Protein AF-A0A4Q0A3C2-F1 (afdb_monomer_lite)

Sequence (412 aa):
MATIQISRLFLYPIKSCAGLPVSQATLIETGFQYDRLWMVTDEKYKFVTQIKEGRLALVTPKIIGIPALQCGLHLEGTVGMEELESGDTTTPQLILTIPATPTTDEAPEATSLTTPATTTTTTTSSMILPLHPTEVELAGLKKVQVHVWGDDTPAYDEGDEVADWLSTFLGRRVRLVRYILDQGKRATKTCPPTAEQVQQALASPEDDNDSGSSNRDPAATTLPPRPVGGWRSIFSYFAPSSASHSTTTPPPPQWPGRVMFSNDSPILLASEASLVDVNQHLPTPIDIRRFRPNIMVDGIAPFEEDTWHRISIKAGALARKITPPISSSEEKITVDADTNASTSAPSAVTLMVTSRCTRCPMTNNNPDTGIASLEHQPLKTLVNYRRVDPGDKYRGCFGMNCVPVRTGKYCS

Organism: NCBI:txid215637

Radius of gyration: 23.68 Å; chains: 1; bounding box: 86×56×54 Å

Foldseek 3Di:
DFFKFFPWFWADLEAQEAIATEQWFAQDLAATPSHNQKFKFAPQQEGDHLVNFLQSLQWDKAKAQDPDDPDTRGHPDDDPHDYRDNPPDNFIKIKIKGWDDPPPPDDDDDDDDDDDPDPPPTDIDMDMDGPDDDPVLQVVWDWDWHAALNDTFIWTFRDDVVQVVVCVRRVHRITMIGGDPVGGFAFAQFADDDLVLLVVLQDDPPPPPDDDDDDDDDPDPPDADAHPDDPPPPDDDDDDDDDDDDDPDPPRPDDTRHHTNDDHFNFWEAEPQQLVVLQVLDPHRADCSLVPGRTYMYRDHHPPVQPDFKEKAFIDADRPGWDADPDDDDGDTDRDHDPDDPDPGGDIWMKGFGFFDFDDLSSQRHSVPSDGDPVSPPFVVQQVPQCPGPNRNRTGTGTTGIGTRDDDDDPD

Structure (mmCIF, N/CA/C/O backbone):
data_AF-A0A4Q0A3C2-F1
#
_entry.id   AF-A0A4Q0A3C2-F1
#
loop_
_atom_site.group_PDB
_atom_site.id
_atom_site.type_symbol
_atom_site.label_atom_id
_atom_site.label_alt_id
_atom_site.label_comp_id
_atom_site.label_asym_id
_atom_site.label_entity_id
_atom_site.label_seq_id
_atom_site.pdbx_PDB_ins_code
_atom_site.Cartn_x
_atom_site.Cartn_y
_atom_site.Cartn_z
_atom_site.occupancy
_atom_site.B_iso_or_equiv
_atom_site.auth_seq_id
_atom_site.auth_comp_id
_atom_site.auth_asym_id
_atom_site.auth_atom_id
_atom_site.pdbx_PDB_model_num
ATOM 1 N N . MET A 1 1 ? 10.079 9.319 -30.450 1.00 44.06 1 MET A N 1
ATOM 2 C CA . MET A 1 1 ? 10.100 8.328 -29.354 1.00 44.06 1 MET A CA 1
ATOM 3 C C . MET A 1 1 ? 8.961 8.647 -28.404 1.00 44.06 1 MET A C 1
ATOM 5 O O . MET A 1 1 ? 8.571 9.809 -28.354 1.00 44.06 1 MET A O 1
ATOM 9 N N . ALA A 1 2 ? 8.395 7.637 -27.742 1.00 51.47 2 ALA A N 1
ATOM 10 C CA . ALA A 1 2 ? 7.309 7.842 -26.791 1.00 51.47 2 ALA A CA 1
ATOM 11 C C . ALA A 1 2 ? 7.813 8.626 -25.574 1.00 51.47 2 ALA A C 1
ATOM 13 O O . ALA A 1 2 ? 8.958 8.482 -25.153 1.00 51.47 2 ALA A O 1
ATOM 14 N N . THR A 1 3 ? 6.960 9.503 -25.069 1.00 69.56 3 THR A N 1
ATOM 15 C CA . THR A 1 3 ? 7.218 10.294 -23.877 1.00 69.56 3 THR A CA 1
ATOM 16 C C . THR A 1 3 ? 6.862 9.461 -22.654 1.00 69.56 3 THR A C 1
ATOM 18 O O . THR A 1 3 ? 5.745 8.954 -22.582 1.00 69.56 3 THR A O 1
ATOM 21 N N . ILE A 1 4 ? 7.787 9.339 -21.698 1.00 82.88 4 ILE A N 1
ATOM 22 C CA . ILE A 1 4 ? 7.477 8.769 -20.382 1.00 82.88 4 ILE A CA 1
ATOM 23 C C . ILE A 1 4 ? 6.486 9.713 -19.679 1.00 82.88 4 ILE A C 1
ATOM 25 O O . ILE A 1 4 ? 6.578 10.926 -19.829 1.00 82.88 4 ILE A O 1
ATOM 29 N N . GLN A 1 5 ? 5.524 9.215 -18.917 1.00 81.12 5 GLN A N 1
ATOM 30 C CA . GLN A 1 5 ? 4.605 10.072 -18.154 1.00 81.12 5 GLN A CA 1
ATOM 31 C C . GLN A 1 5 ? 4.078 9.337 -16.931 1.00 81.12 5 GLN A C 1
ATOM 33 O O . GLN A 1 5 ? 4.016 8.112 -16.934 1.00 81.12 5 GLN A O 1
ATOM 38 N N . ILE A 1 6 ? 3.675 10.066 -15.891 1.00 85.75 6 ILE A N 1
ATOM 39 C CA . ILE A 1 6 ? 2.922 9.455 -14.791 1.00 85.75 6 ILE A CA 1
ATOM 40 C C . ILE A 1 6 ? 1.491 9.256 -15.282 1.00 85.75 6 ILE A C 1
ATOM 42 O O . ILE A 1 6 ? 0.823 10.222 -15.637 1.00 85.75 6 ILE A O 1
ATOM 46 N N . SER A 1 7 ? 1.024 8.012 -15.304 1.00 85.56 7 SER A N 1
ATOM 47 C CA . SER A 1 7 ? -0.327 7.680 -15.755 1.00 85.56 7 SER A CA 1
ATOM 48 C C . SER A 1 7 ? -1.337 7.688 -14.610 1.00 85.56 7 SER A C 1
ATOM 50 O O . SER A 1 7 ? -2.488 8.075 -14.805 1.00 85.56 7 SER A O 1
ATOM 52 N N . ARG A 1 8 ? -0.938 7.235 -13.411 1.00 87.50 8 ARG A N 1
ATOM 53 C CA . ARG A 1 8 ? -1.823 7.110 -12.240 1.00 87.50 8 ARG A CA 1
ATOM 54 C C . ARG A 1 8 ? -1.049 7.283 -10.939 1.00 87.50 8 ARG A C 1
ATOM 56 O O . ARG A 1 8 ? 0.098 6.848 -10.827 1.00 87.50 8 ARG A O 1
ATOM 63 N N . LEU A 1 9 ? -1.721 7.832 -9.932 1.00 86.94 9 LEU A N 1
ATOM 64 C CA . LEU A 1 9 ? -1.245 7.868 -8.553 1.00 86.94 9 LEU A CA 1
ATOM 65 C C . LEU A 1 9 ? -2.232 7.139 -7.642 1.00 86.94 9 LEU A C 1
ATOM 67 O O . LEU A 1 9 ? -3.447 7.232 -7.819 1.00 86.94 9 LEU A O 1
ATOM 71 N N . PHE A 1 10 ? -1.702 6.439 -6.643 1.00 92.25 10 PHE A N 1
ATOM 72 C CA . PHE A 1 10 ? -2.498 5.749 -5.635 1.00 92.25 10 PHE A CA 1
ATOM 73 C C . PHE A 1 10 ? -1.980 6.032 -4.224 1.00 92.25 10 PHE A C 1
ATOM 75 O O . PHE A 1 10 ? -0.784 5.904 -3.931 1.00 92.25 10 PHE A O 1
ATOM 82 N N . LEU A 1 11 ? -2.915 6.317 -3.324 1.00 92.25 11 LEU A N 1
ATOM 83 C CA . LEU A 1 11 ? -2.714 6.304 -1.880 1.00 92.25 11 LEU A CA 1
ATOM 84 C C . LEU A 1 11 ? -3.327 5.043 -1.286 1.00 92.25 11 LEU A C 1
ATOM 86 O O . LEU A 1 11 ? -4.355 4.555 -1.741 1.00 92.25 11 LEU A O 1
ATOM 90 N N . TYR A 1 12 ? -2.736 4.525 -0.218 1.00 97.44 12 TYR A N 1
ATOM 91 C CA . TYR A 1 12 ? -3.317 3.423 0.541 1.00 97.44 12 TYR A CA 1
ATOM 92 C C . TYR A 1 12 ? -3.306 3.790 2.020 1.00 97.44 12 TYR A C 1
ATOM 94 O O . TYR A 1 12 ? -2.430 3.317 2.750 1.00 97.44 12 TYR A O 1
ATOM 102 N N . PRO A 1 13 ? -4.254 4.634 2.471 1.00 96.75 13 PRO A N 1
ATOM 103 C CA . PRO A 1 13 ? -4.250 5.183 3.823 1.00 96.75 13 PRO A CA 1
ATOM 104 C C . PRO A 1 13 ? -4.115 4.121 4.913 1.00 96.75 13 PRO A C 1
ATOM 106 O O . PRO A 1 13 ? -3.301 4.250 5.827 1.00 96.75 13 PRO A O 1
ATOM 109 N N . ILE A 1 14 ? -4.844 3.015 4.758 1.00 98.31 14 ILE A N 1
ATOM 110 C CA . ILE A 1 14 ? -4.767 1.873 5.663 1.00 98.31 14 ILE A CA 1
ATOM 111 C C . ILE A 1 14 ? -3.984 0.745 4.994 1.00 98.31 14 ILE A C 1
ATOM 113 O O . ILE A 1 14 ? -4.283 0.305 3.875 1.00 98.31 14 ILE A O 1
ATOM 117 N N . LYS A 1 15 ? -2.981 0.225 5.706 1.00 97.62 15 LYS A N 1
ATOM 118 C CA . LYS A 1 15 ? -2.237 -0.963 5.294 1.00 97.62 15 LYS A CA 1
ATOM 119 C C . LYS A 1 15 ? -3.210 -2.092 4.967 1.00 97.62 15 LYS A C 1
ATOM 121 O O . LYS A 1 15 ? -4.043 -2.457 5.785 1.00 97.62 15 LYS A O 1
ATOM 126 N N . SER A 1 16 ? -3.031 -2.689 3.789 1.00 97.44 16 SER A N 1
ATOM 127 C CA . SER A 1 16 ? -3.840 -3.815 3.315 1.00 97.44 16 SER A CA 1
ATOM 128 C C . SER A 1 16 ? -5.307 -3.496 2.984 1.00 97.44 16 SER A C 1
ATOM 130 O O . SER A 1 16 ? -5.995 -4.406 2.543 1.00 97.44 16 SER A O 1
ATOM 132 N N . CYS A 1 17 ? -5.776 -2.250 3.061 1.00 98.31 17 CYS A N 1
ATOM 133 C CA . CYS A 1 17 ? -7.107 -1.879 2.553 1.00 98.31 17 CYS A CA 1
ATOM 134 C C . CYS A 1 17 ? -7.074 -1.443 1.082 1.00 98.31 17 CYS A C 1
ATOM 136 O O . CYS A 1 17 ? -5.991 -1.430 0.481 1.00 98.31 17 CYS A O 1
ATOM 138 N N . ALA A 1 18 ? -8.225 -1.127 0.481 1.00 97.44 18 ALA A N 1
ATOM 139 C CA . ALA A 1 18 ? -8.298 -0.660 -0.904 1.00 97.44 18 ALA A CA 1
ATOM 140 C C . ALA A 1 18 ? -7.410 0.578 -1.141 1.00 97.44 18 ALA A C 1
ATOM 142 O O . ALA A 1 18 ? -7.090 1.330 -0.217 1.00 97.44 18 ALA A O 1
ATOM 143 N N . GLY A 1 19 ? -6.962 0.744 -2.385 1.00 93.50 19 GLY A N 1
ATOM 144 C CA . GLY A 1 19 ? -6.245 1.945 -2.807 1.00 93.50 19 GLY A CA 1
ATOM 145 C C . GLY A 1 19 ? -7.215 3.046 -3.209 1.00 93.50 19 GLY A C 1
ATOM 146 O O . GLY A 1 19 ? -8.236 2.764 -3.829 1.00 93.50 19 GLY A O 1
ATOM 147 N N . LEU A 1 20 ? -6.857 4.279 -2.884 1.00 88.88 20 LEU A N 1
ATOM 148 C CA . LEU A 1 20 ? -7.512 5.498 -3.326 1.00 88.88 20 LEU A CA 1
ATOM 149 C C . LEU A 1 20 ? -6.735 6.041 -4.537 1.00 88.88 20 LEU A C 1
ATOM 151 O O . LEU A 1 20 ? -5.588 6.470 -4.358 1.00 88.88 20 LEU A O 1
ATOM 155 N N . PRO A 1 21 ? -7.283 5.985 -5.764 1.00 87.12 21 PRO A N 1
ATOM 156 C CA . PRO A 1 21 ? -6.698 6.706 -6.887 1.00 87.12 21 PRO A CA 1
ATOM 157 C C . PRO A 1 21 ? -6.786 8.209 -6.611 1.00 87.12 21 PRO A C 1
ATOM 159 O O . PRO A 1 21 ? -7.821 8.693 -6.163 1.00 87.12 21 PRO A O 1
ATOM 162 N N . VAL A 1 22 ? -5.705 8.940 -6.866 1.00 78.75 22 VAL A N 1
ATOM 163 C CA . VAL A 1 22 ? -5.655 10.390 -6.645 1.00 78.75 22 VAL A CA 1
ATOM 164 C C . VAL A 1 22 ? -5.111 11.099 -7.874 1.00 78.75 22 VAL A C 1
ATOM 166 O O . VAL A 1 22 ? -4.238 10.580 -8.568 1.00 78.75 22 VAL A O 1
ATOM 169 N N . SER A 1 23 ? -5.598 12.310 -8.125 1.00 72.12 23 SER A N 1
ATOM 170 C CA . SER A 1 23 ? -4.993 13.210 -9.107 1.00 72.12 23 SER A CA 1
ATOM 171 C C . SER A 1 23 ? -3.716 13.848 -8.569 1.00 72.12 23 SER A C 1
ATOM 173 O O . SER A 1 23 ? -2.863 14.254 -9.347 1.00 72.12 23 SER A O 1
ATOM 175 N N . GLN A 1 24 ? -3.551 13.922 -7.247 1.00 71.88 24 GLN A N 1
ATOM 176 C CA . GLN A 1 24 ? -2.412 14.597 -6.644 1.00 71.88 24 GLN A CA 1
ATOM 177 C C . GLN A 1 24 ? -1.940 13.961 -5.338 1.00 71.88 24 GLN A C 1
ATOM 179 O O . GLN A 1 24 ? -2.738 13.419 -4.573 1.00 71.88 24 GLN A O 1
ATOM 184 N N . ALA A 1 25 ? -0.636 14.041 -5.071 1.00 78.31 25 ALA A N 1
ATOM 185 C CA . ALA A 1 25 ? -0.041 13.537 -3.837 1.00 78.31 25 ALA A CA 1
ATOM 186 C C . ALA A 1 25 ? 1.181 14.356 -3.403 1.00 78.31 25 ALA A C 1
ATOM 188 O O . ALA A 1 25 ? 2.063 14.672 -4.204 1.00 78.31 25 ALA A O 1
ATOM 189 N N . THR A 1 26 ? 1.270 14.637 -2.103 1.00 79.31 26 THR A N 1
ATOM 190 C CA . THR A 1 26 ? 2.448 15.261 -1.487 1.00 79.31 26 THR A CA 1
ATOM 191 C C . THR A 1 26 ? 3.450 14.192 -1.091 1.00 79.31 26 THR A C 1
ATOM 193 O O . THR A 1 26 ? 3.111 13.269 -0.349 1.00 79.31 26 THR A O 1
ATOM 196 N N . LEU A 1 27 ? 4.696 14.321 -1.547 1.00 79.06 27 LEU A N 1
ATOM 197 C CA . LEU A 1 27 ? 5.781 13.435 -1.138 1.00 79.06 27 LEU A CA 1
ATOM 198 C C . LEU A 1 27 ? 6.451 13.955 0.145 1.00 79.06 27 LEU A C 1
ATOM 200 O O . LEU A 1 27 ? 6.926 15.086 0.193 1.00 79.06 27 LEU A O 1
ATOM 204 N N . ILE A 1 28 ? 6.514 13.107 1.168 1.00 79.50 28 ILE A N 1
ATOM 205 C CA . ILE A 1 28 ? 7.187 13.332 2.453 1.00 79.50 28 ILE A CA 1
ATOM 206 C C . ILE A 1 28 ? 8.251 12.250 2.689 1.00 79.50 28 ILE A C 1
ATOM 208 O O . ILE A 1 28 ? 8.400 11.325 1.896 1.00 79.50 28 ILE A O 1
ATOM 212 N N . GLU A 1 29 ? 8.993 12.324 3.796 1.00 76.56 29 GLU A N 1
ATOM 213 C CA . GLU A 1 29 ? 10.089 11.381 4.090 1.00 76.56 29 GLU A CA 1
ATOM 214 C C . GLU A 1 29 ? 9.660 9.905 4.199 1.00 76.56 29 GLU A C 1
ATOM 216 O O . GLU A 1 29 ? 10.495 9.013 4.042 1.00 76.56 29 GLU A O 1
ATOM 221 N N . THR A 1 30 ? 8.371 9.654 4.455 1.00 83.25 30 THR A N 1
ATOM 222 C CA . THR A 1 30 ? 7.772 8.319 4.583 1.00 83.25 30 THR A CA 1
ATOM 223 C C . THR A 1 30 ? 7.022 7.830 3.344 1.00 83.25 30 THR A C 1
ATOM 225 O O . THR A 1 30 ? 6.456 6.737 3.382 1.00 83.25 30 THR A O 1
ATOM 228 N N . GLY A 1 31 ? 7.048 8.587 2.241 1.00 87.00 31 GLY A N 1
ATOM 229 C CA . GLY A 1 31 ? 6.339 8.266 0.999 1.00 87.00 31 GLY A CA 1
ATOM 230 C C . GLY A 1 31 ? 5.301 9.331 0.685 1.00 87.00 31 GLY A C 1
ATOM 231 O O . GLY A 1 31 ? 5.530 10.507 0.958 1.00 87.00 31 GLY A O 1
ATOM 232 N N . PHE A 1 32 ? 4.160 8.955 0.111 1.00 88.56 32 PHE A N 1
ATOM 233 C CA . PHE A 1 32 ? 3.064 9.913 -0.015 1.00 88.56 32 PHE A CA 1
ATOM 234 C C . PHE A 1 32 ? 2.432 10.214 1.342 1.00 88.56 32 PHE A C 1
ATOM 236 O O . PHE A 1 32 ? 2.302 9.338 2.199 1.00 88.56 32 PHE A O 1
ATOM 243 N N . GLN A 1 33 ? 2.025 11.467 1.537 1.00 84.00 33 GLN A N 1
ATOM 244 C CA . GLN A 1 33 ? 1.294 11.877 2.725 1.00 84.00 33 GLN A CA 1
ATOM 245 C C . GLN A 1 33 ? 0.060 10.978 2.906 1.00 84.00 33 GLN A C 1
ATOM 247 O O . GLN A 1 33 ? -0.644 10.669 1.947 1.00 84.00 33 GLN A O 1
ATOM 252 N N . TYR A 1 34 ? -0.166 10.538 4.146 1.00 89.94 34 TYR A N 1
ATOM 253 C CA . TYR A 1 34 ? -1.210 9.585 4.556 1.00 89.94 34 TYR A CA 1
ATOM 254 C C . TYR A 1 34 ? -1.028 8.135 4.098 1.00 89.94 34 TYR A C 1
ATOM 256 O O . TYR A 1 34 ? -1.773 7.273 4.557 1.00 89.94 34 TYR A O 1
ATOM 264 N N . ASP A 1 35 ? -0.049 7.812 3.257 1.00 93.75 35 ASP A N 1
ATOM 265 C CA . ASP A 1 35 ? 0.117 6.455 2.744 1.00 93.75 35 ASP A CA 1
ATOM 266 C C . ASP A 1 35 ? 0.551 5.472 3.845 1.00 93.75 35 ASP A C 1
ATOM 268 O O . ASP A 1 35 ? 1.624 5.590 4.429 1.00 93.75 35 ASP A O 1
ATOM 272 N N . ARG A 1 36 ? -0.288 4.472 4.138 1.00 96.50 36 ARG A N 1
ATOM 273 C CA . ARG A 1 36 ? -0.109 3.502 5.233 1.00 96.50 36 ARG A CA 1
ATOM 274 C C . ARG A 1 36 ? 0.101 4.175 6.599 1.00 96.50 36 ARG A C 1
ATOM 276 O O . ARG A 1 36 ? 0.863 3.668 7.427 1.00 96.50 36 ARG A O 1
ATOM 283 N N . LEU A 1 37 ? -0.592 5.289 6.842 1.00 95.69 37 LEU A N 1
ATOM 284 C CA . LEU A 1 37 ? -0.660 5.943 8.152 1.00 95.69 37 LEU A CA 1
ATOM 285 C C . LEU A 1 37 ? -1.472 5.115 9.165 1.00 95.69 37 LEU A C 1
ATOM 287 O O . LEU A 1 37 ? -1.193 5.160 10.362 1.00 95.69 37 LEU A O 1
ATOM 291 N N . TRP A 1 38 ? -2.412 4.296 8.687 1.00 98.50 38 TRP A N 1
ATOM 292 C CA . TRP A 1 38 ? -3.198 3.380 9.511 1.00 98.50 38 TRP A CA 1
ATOM 293 C C . TRP A 1 38 ? -2.900 1.915 9.216 1.00 98.50 38 TRP A C 1
ATOM 295 O O . TRP A 1 38 ? -2.411 1.547 8.142 1.00 98.50 38 TRP A O 1
ATOM 305 N N . MET A 1 39 ? -3.253 1.047 10.158 1.00 98.19 39 MET A N 1
ATOM 306 C CA . MET A 1 39 ? -3.187 -0.400 9.992 1.00 98.19 39 MET A CA 1
ATOM 307 C C . MET A 1 39 ? -4.270 -1.096 10.812 1.00 98.19 39 MET A C 1
ATOM 309 O O . MET A 1 39 ? -4.585 -0.681 11.921 1.00 98.19 39 MET A O 1
ATOM 313 N N . VAL A 1 40 ? -4.801 -2.195 10.277 1.00 98.56 40 VAL A N 1
ATOM 314 C CA . VAL A 1 40 ? -5.644 -3.114 11.046 1.00 98.56 40 VAL A CA 1
ATOM 315 C C . VAL A 1 40 ? -4.758 -4.099 11.808 1.00 98.56 40 VAL A C 1
ATOM 317 O O . VAL A 1 40 ? -3.829 -4.689 11.245 1.00 98.56 40 VAL A O 1
ATOM 320 N N . THR A 1 41 ? -5.039 -4.288 13.090 1.00 98.62 41 THR A N 1
ATOM 321 C CA . THR A 1 41 ? -4.342 -5.222 13.978 1.00 98.62 41 THR A CA 1
ATOM 322 C C . THR A 1 41 ? -5.321 -6.189 14.635 1.00 98.62 41 THR A C 1
ATOM 324 O O . THR A 1 41 ? -6.535 -6.022 14.549 1.00 98.62 41 THR A O 1
ATOM 327 N N . ASP A 1 42 ? -4.808 -7.249 15.256 1.00 97.94 42 ASP A N 1
ATOM 328 C CA . ASP A 1 42 ? -5.590 -8.027 16.216 1.00 97.94 42 ASP A CA 1
ATOM 329 C C . ASP A 1 42 ? -5.641 -7.329 17.588 1.00 97.94 42 ASP A C 1
ATOM 331 O O . ASP A 1 42 ? -5.009 -6.297 17.811 1.00 97.94 42 ASP A O 1
ATOM 335 N N . GLU A 1 43 ? -6.368 -7.910 18.543 1.00 96.75 43 GLU A N 1
ATOM 336 C CA . GLU A 1 43 ? -6.504 -7.372 19.909 1.00 96.75 43 GLU A CA 1
ATOM 337 C C . GLU A 1 43 ? -5.175 -7.287 20.684 1.00 96.75 43 GLU A C 1
ATOM 339 O O . GLU A 1 43 ? -5.100 -6.636 21.725 1.00 96.75 43 GLU A O 1
ATOM 344 N N . LYS A 1 44 ? -4.115 -7.940 20.191 1.00 97.31 44 LYS A N 1
ATOM 345 C CA . LYS A 1 44 ? -2.758 -7.889 20.755 1.00 97.31 44 LYS A CA 1
ATOM 346 C C . LYS A 1 44 ? -1.851 -6.939 19.971 1.00 97.31 44 LYS A C 1
ATOM 348 O O . LYS A 1 44 ? -0.632 -7.019 20.109 1.00 97.31 44 LYS A O 1
ATOM 353 N N . TYR A 1 45 ? -2.432 -6.081 19.133 1.00 98.06 45 TYR A N 1
ATOM 354 C CA . TYR A 1 45 ? -1.734 -5.106 18.301 1.00 98.06 45 TYR A CA 1
ATOM 355 C C . TYR A 1 45 ? -0.700 -5.725 17.349 1.00 98.06 45 TYR A C 1
ATOM 357 O O . TYR A 1 45 ? 0.275 -5.080 16.959 1.00 98.06 45 TYR A O 1
ATOM 365 N N . LYS A 1 46 ? -0.921 -6.976 16.923 1.00 97.19 46 LYS A N 1
ATOM 366 C CA . LYS A 1 46 ? -0.161 -7.586 15.827 1.00 97.19 46 LYS A CA 1
ATOM 367 C C . LYS A 1 46 ? -0.845 -7.293 14.504 1.00 97.19 46 LYS A C 1
ATOM 369 O O . LYS A 1 46 ? -2.063 -7.398 14.382 1.00 97.19 46 LYS A O 1
ATOM 374 N N . PHE A 1 47 ? -0.047 -6.949 13.502 1.00 95.56 47 PHE A N 1
ATOM 375 C CA . PHE A 1 47 ? -0.529 -6.615 12.166 1.00 95.56 47 PHE A CA 1
ATOM 376 C C . PHE A 1 47 ? -1.450 -7.699 11.558 1.00 95.56 47 PHE A C 1
ATOM 378 O O . PHE A 1 47 ? -1.160 -8.898 11.598 1.00 95.56 47 PHE A O 1
ATOM 385 N N . VAL A 1 48 ? -2.548 -7.270 10.933 1.00 97.44 48 VAL A N 1
ATOM 386 C CA . VAL A 1 48 ? -3.422 -8.101 10.092 1.00 97.44 48 VAL A CA 1
ATOM 387 C C . VAL A 1 48 ? -3.301 -7.593 8.655 1.00 97.44 48 VAL A C 1
ATOM 389 O O . VAL A 1 48 ? -3.325 -6.395 8.399 1.00 97.44 48 VAL A O 1
ATOM 392 N N . THR A 1 49 ? -3.110 -8.503 7.698 1.00 96.75 49 THR A N 1
ATOM 393 C CA . THR A 1 49 ? -2.934 -8.154 6.274 1.00 96.75 49 THR A CA 1
ATOM 394 C C . THR A 1 49 ? -3.904 -8.921 5.397 1.00 96.75 49 THR A C 1
ATOM 396 O O . THR A 1 49 ? -4.450 -9.931 5.837 1.00 96.75 49 THR A O 1
ATOM 399 N N . GLN A 1 50 ? -4.000 -8.532 4.123 1.00 96.25 50 GLN A N 1
ATOM 400 C CA . GLN A 1 50 ? -4.757 -9.269 3.100 1.00 96.25 50 GLN A CA 1
ATOM 401 C C . GLN A 1 50 ? -4.349 -10.740 2.942 1.00 96.25 50 GLN A C 1
ATOM 403 O O . GLN A 1 50 ? -5.136 -11.529 2.440 1.00 96.25 50 GLN A O 1
ATOM 408 N N . ILE A 1 51 ? -3.143 -11.138 3.371 1.00 95.19 51 ILE A N 1
ATOM 409 C CA . ILE A 1 51 ? -2.749 -12.558 3.359 1.00 95.19 51 ILE A CA 1
ATOM 410 C C . ILE A 1 51 ? -3.573 -13.348 4.381 1.00 95.19 51 ILE A C 1
ATOM 412 O O . ILE A 1 51 ? -3.955 -14.484 4.126 1.00 95.19 51 ILE A O 1
ATOM 416 N N . LYS A 1 52 ? -3.816 -12.752 5.554 1.00 95.19 52 LYS A N 1
ATOM 417 C CA . LYS A 1 52 ? -4.560 -13.372 6.658 1.00 95.19 52 LYS A CA 1
ATOM 418 C C . LYS A 1 52 ? -6.062 -13.101 6.559 1.00 95.19 52 LYS A C 1
ATOM 420 O O . LYS A 1 52 ? -6.841 -13.894 7.072 1.00 95.19 52 LYS A O 1
ATOM 425 N N . GLU A 1 53 ? -6.435 -11.964 5.976 1.00 97.31 53 GLU A N 1
ATOM 426 C CA . GLU A 1 53 ? -7.808 -11.480 5.868 1.00 97.31 53 GLU A CA 1
ATOM 427 C C . GLU A 1 53 ? -8.003 -10.722 4.547 1.00 97.31 53 GLU A C 1
ATOM 429 O O . GLU A 1 53 ? -7.797 -9.508 4.469 1.00 97.31 53 GLU A O 1
ATOM 434 N N . GLY A 1 54 ? -8.353 -11.445 3.482 1.00 97.38 54 GLY A N 1
ATOM 435 C CA . GLY A 1 54 ? -8.452 -10.888 2.130 1.00 97.38 54 GLY A CA 1
ATOM 436 C C . GLY A 1 54 ? -9.548 -9.829 1.977 1.00 97.38 54 GLY A C 1
ATOM 437 O O . GLY A 1 54 ? -9.388 -8.908 1.169 1.00 97.38 54 GLY A O 1
ATOM 438 N N . ARG A 1 55 ? -10.593 -9.871 2.821 1.00 97.50 55 ARG A N 1
ATOM 439 C CA . ARG A 1 55 ? -11.702 -8.899 2.824 1.00 97.50 55 ARG A CA 1
ATOM 440 C C . ARG A 1 55 ? -11.279 -7.489 3.217 1.00 97.50 55 ARG A C 1
ATOM 442 O O . ARG A 1 55 ? -12.012 -6.551 2.927 1.00 97.50 55 ARG A O 1
ATOM 449 N N . LEU A 1 56 ? -10.077 -7.301 3.771 1.00 98.31 56 LEU A N 1
ATOM 450 C CA . LEU A 1 56 ? -9.496 -5.964 3.927 1.00 98.31 56 LEU A CA 1
ATOM 451 C C . LEU A 1 56 ? -9.439 -5.205 2.592 1.00 98.31 56 LEU A C 1
ATOM 453 O O . LEU A 1 56 ? -9.608 -3.993 2.587 1.00 98.31 56 LEU A O 1
ATOM 457 N N . ALA A 1 57 ? -9.279 -5.894 1.455 1.00 97.38 57 ALA A N 1
ATOM 458 C CA . ALA A 1 57 ? -9.317 -5.260 0.135 1.00 97.38 57 ALA A CA 1
ATOM 459 C C . ALA A 1 57 ? -10.637 -4.539 -0.182 1.00 97.38 57 ALA A C 1
ATOM 461 O O . ALA A 1 57 ? -10.633 -3.653 -1.028 1.00 97.38 57 ALA A O 1
ATOM 462 N N . LEU A 1 58 ? -11.720 -4.900 0.508 1.00 97.75 58 LEU A N 1
ATOM 463 C CA . LEU A 1 58 ? -13.059 -4.340 0.335 1.00 97.75 58 LEU A CA 1
ATOM 464 C C . LEU A 1 58 ? -13.335 -3.148 1.259 1.00 97.75 58 LEU A C 1
ATOM 466 O O . LEU A 1 58 ? -14.386 -2.526 1.155 1.00 97.75 58 LEU A O 1
ATOM 470 N N . VAL A 1 59 ? -12.422 -2.849 2.187 1.00 97.81 59 VAL A N 1
ATOM 471 C CA . VAL A 1 59 ? -12.498 -1.645 3.016 1.00 97.81 59 VAL A CA 1
ATOM 472 C C . VAL A 1 59 ? -11.947 -0.493 2.186 1.00 97.81 59 VAL A C 1
ATOM 474 O O . VAL A 1 59 ? -10.742 -0.436 1.919 1.00 97.81 59 VAL A O 1
ATOM 477 N N . THR A 1 60 ? -12.824 0.413 1.769 1.00 96.94 60 THR A N 1
ATOM 478 C CA . THR A 1 60 ? -12.501 1.512 0.858 1.00 96.94 60 THR A CA 1
ATOM 479 C C . THR A 1 60 ? -12.310 2.811 1.633 1.00 96.94 60 THR A C 1
ATOM 481 O O . THR A 1 60 ? -13.277 3.307 2.212 1.00 96.94 60 THR A O 1
ATOM 484 N N . PRO A 1 61 ? -11.088 3.371 1.672 1.00 95.69 61 PRO A N 1
ATOM 485 C CA . PRO A 1 61 ? -10.850 4.681 2.255 1.00 95.69 61 PRO A CA 1
ATOM 486 C C . PRO A 1 61 ? -11.149 5.795 1.243 1.00 95.69 61 PRO A C 1
ATOM 488 O O . PRO A 1 61 ? -10.743 5.712 0.086 1.00 95.69 61 PRO A O 1
ATOM 491 N N . LYS A 1 62 ? -11.772 6.872 1.714 1.00 92.06 62 LYS A N 1
ATOM 492 C CA . LYS A 1 62 ? -11.894 8.169 1.045 1.00 92.06 62 LYS A CA 1
ATOM 493 C C . LYS A 1 62 ? -11.380 9.240 1.998 1.00 92.06 62 LYS A C 1
ATOM 495 O O . LYS A 1 62 ? -11.574 9.145 3.207 1.00 92.06 62 LYS A O 1
ATOM 500 N N . ILE A 1 63 ? -10.691 10.237 1.470 1.00 87.44 63 ILE A N 1
ATOM 501 C CA . ILE A 1 63 ? -10.233 11.387 2.247 1.00 87.44 63 ILE A CA 1
ATOM 502 C C . ILE A 1 63 ? -10.964 12.611 1.704 1.00 87.44 63 ILE A C 1
ATOM 504 O O . ILE A 1 63 ? -11.125 12.724 0.494 1.00 87.44 63 ILE A O 1
ATOM 508 N N . ILE A 1 64 ? -11.435 13.495 2.579 1.00 84.38 64 ILE A N 1
ATOM 509 C CA . ILE A 1 64 ? -12.125 14.737 2.197 1.00 84.38 64 ILE A CA 1
ATOM 510 C C . ILE A 1 64 ? -11.649 15.906 3.058 1.00 84.38 64 ILE A C 1
ATOM 512 O O . ILE A 1 64 ? -11.013 15.706 4.097 1.00 84.38 64 ILE A O 1
ATOM 516 N N . GLY A 1 65 ? -11.971 17.131 2.635 1.00 74.44 65 GLY A N 1
ATOM 517 C CA . GLY A 1 65 ? -11.715 18.336 3.429 1.00 74.44 65 GLY A CA 1
ATOM 518 C C . GLY A 1 65 ? -10.240 18.734 3.511 1.00 74.44 65 GLY A C 1
ATOM 519 O O . GLY A 1 65 ? -9.878 19.555 4.347 1.00 74.44 65 GLY A O 1
ATOM 520 N N . ILE A 1 66 ? -9.372 18.171 2.661 1.00 72.38 66 ILE A N 1
ATOM 521 C CA . ILE A 1 66 ? -8.009 18.683 2.480 1.00 72.38 66 ILE A CA 1
ATOM 522 C C . ILE A 1 66 ? -8.072 19.819 1.451 1.00 72.38 66 ILE A C 1
ATOM 524 O O . ILE A 1 66 ? -8.594 19.598 0.358 1.00 72.38 66 ILE A O 1
ATOM 528 N N . PRO A 1 67 ? -7.521 21.009 1.748 1.00 59.50 67 PRO A N 1
ATOM 529 C CA . PRO A 1 67 ? -7.362 22.059 0.748 1.00 59.50 67 PRO A CA 1
ATOM 530 C C . PRO A 1 67 ? -6.617 21.548 -0.493 1.00 59.50 67 PRO A C 1
ATOM 532 O O . PRO A 1 67 ? -5.706 20.726 -0.378 1.00 59.50 67 PRO A O 1
ATOM 535 N N . ALA A 1 68 ? -6.964 22.061 -1.677 1.00 52.34 68 ALA A N 1
ATOM 536 C CA . ALA A 1 68 ? -6.214 21.763 -2.896 1.00 52.34 68 ALA A CA 1
ATOM 537 C C . ALA A 1 68 ? -4.715 22.047 -2.681 1.00 52.34 68 ALA A C 1
ATOM 539 O O . ALA A 1 68 ? -4.342 23.080 -2.116 1.00 52.34 68 ALA A O 1
ATOM 540 N N . LEU A 1 69 ? -3.857 21.108 -3.092 1.00 50.62 69 LEU A N 1
ATOM 541 C CA . LEU A 1 69 ? -2.417 21.227 -2.886 1.00 50.62 69 LEU A CA 1
ATOM 542 C C . LEU A 1 69 ? -1.872 22.462 -3.612 1.00 50.62 69 LEU A C 1
ATOM 544 O O . LEU A 1 69 ? -2.115 22.652 -4.800 1.00 50.62 69 LEU A O 1
ATOM 548 N N . GLN A 1 70 ? -1.085 23.273 -2.900 1.00 34.31 70 GLN A N 1
ATOM 549 C CA . GLN A 1 70 ? -0.281 24.342 -3.506 1.00 34.31 70 GLN A CA 1
ATOM 550 C C . GLN A 1 70 ? 1.023 23.799 -4.126 1.00 34.31 70 GLN A C 1
ATOM 552 O O . GLN A 1 70 ? 1.616 24.455 -4.978 1.00 34.31 70 GLN A O 1
ATOM 557 N N . CYS A 1 71 ? 1.475 22.607 -3.707 1.00 31.94 71 CYS A N 1
ATOM 558 C CA . CYS A 1 71 ? 2.649 21.906 -4.231 1.00 31.94 71 CYS A CA 1
ATOM 559 C C . CYS A 1 71 ? 2.521 20.378 -4.044 1.00 31.94 71 CYS A C 1
ATOM 561 O O . CYS A 1 71 ? 2.061 19.907 -3.003 1.00 31.94 71 CYS A O 1
ATOM 563 N N . GLY A 1 72 ? 2.934 19.594 -5.044 1.00 43.03 72 GLY A N 1
ATOM 564 C CA . GLY A 1 72 ? 2.825 18.132 -5.039 1.00 43.03 72 GLY A CA 1
ATOM 565 C C . GLY A 1 72 ? 3.063 17.519 -6.421 1.00 43.03 72 GLY A C 1
ATOM 566 O O . GLY A 1 72 ? 3.410 18.216 -7.373 1.00 43.03 72 GLY A O 1
ATOM 567 N N . LEU A 1 73 ? 2.888 16.203 -6.537 1.00 45.09 73 LEU A N 1
ATOM 568 C CA . LEU A 1 73 ? 2.705 15.542 -7.833 1.00 45.09 73 LEU A CA 1
ATOM 569 C C . LEU A 1 73 ? 1.256 15.754 -8.262 1.00 45.09 73 LEU A C 1
ATOM 571 O O . LEU A 1 73 ? 0.381 15.466 -7.456 1.00 45.09 73 LEU A O 1
ATOM 575 N N . HIS A 1 74 ? 1.008 16.233 -9.483 1.00 47.56 74 HIS A N 1
ATOM 576 C CA . HIS A 1 74 ? -0.336 16.497 -10.014 1.00 47.56 74 HIS A CA 1
ATOM 577 C C . HIS A 1 74 ? -0.529 15.822 -11.382 1.00 47.56 74 HIS A C 1
ATOM 579 O O . HIS A 1 74 ? 0.358 15.871 -12.234 1.00 47.56 74 HIS A O 1
ATOM 585 N N . LEU A 1 75 ? -1.703 15.230 -11.590 1.00 44.62 75 LEU A N 1
ATOM 586 C CA . LEU A 1 75 ? -2.216 14.672 -12.839 1.00 44.62 75 LEU A CA 1
ATOM 587 C C . LEU A 1 75 ? -3.474 15.454 -13.231 1.00 44.62 75 LEU A C 1
ATOM 589 O O . LEU A 1 75 ? -4.429 15.501 -12.458 1.00 44.62 75 LEU A O 1
ATOM 593 N N . GLU A 1 76 ? -3.504 16.046 -14.424 1.00 40.81 76 GLU A N 1
ATOM 594 C CA . GLU A 1 76 ? -4.723 16.654 -14.977 1.00 40.81 76 GLU A CA 1
ATOM 595 C C . GLU A 1 76 ? -5.393 15.718 -15.996 1.00 40.81 76 GLU A C 1
ATOM 597 O O . GLU A 1 76 ? -4.723 15.159 -16.865 1.00 40.81 76 GLU A O 1
ATOM 602 N N . GLY A 1 77 ? -6.731 15.621 -15.950 1.00 38.00 77 GLY A N 1
ATOM 603 C CA . GLY A 1 77 ? -7.538 15.177 -17.096 1.00 38.00 77 GLY A CA 1
ATOM 604 C C . GLY A 1 77 ? -8.005 13.716 -17.144 1.00 38.00 77 GLY A C 1
ATOM 605 O O . GLY A 1 77 ? -8.272 13.220 -18.238 1.00 38.00 77 GLY A O 1
ATOM 606 N N . THR A 1 78 ? -8.161 13.019 -16.017 1.00 33.84 78 THR A N 1
ATOM 607 C CA . THR A 1 78 ? -8.687 11.639 -16.000 1.00 33.84 78 THR A CA 1
ATOM 608 C C . THR A 1 78 ? -10.152 11.574 -15.572 1.00 33.84 78 THR A C 1
ATOM 610 O O . THR A 1 78 ? -10.505 11.825 -14.422 1.00 33.84 78 THR A O 1
ATOM 613 N N . VAL A 1 79 ? -11.015 11.176 -16.510 1.00 31.39 79 VAL A N 1
ATOM 614 C CA . VAL A 1 79 ? -12.419 10.821 -16.256 1.00 31.39 79 VAL A CA 1
ATOM 615 C C . VAL A 1 79 ? -12.475 9.710 -15.197 1.00 31.39 79 VAL A C 1
ATOM 617 O O . VAL A 1 79 ? -11.867 8.657 -15.380 1.00 31.39 79 VAL A O 1
ATOM 620 N N . GLY A 1 80 ? -13.207 9.938 -14.101 1.00 35.44 80 GLY A N 1
ATOM 621 C CA . GLY A 1 80 ? -13.449 8.935 -13.054 1.00 35.44 80 GLY A CA 1
ATOM 622 C C . GLY A 1 80 ? -12.478 8.943 -11.866 1.00 35.44 80 GLY A C 1
ATOM 623 O O . GLY A 1 80 ? -12.489 7.991 -11.090 1.00 35.44 80 GLY A O 1
ATOM 624 N N . MET A 1 81 ? -11.651 9.980 -11.700 1.00 39.00 81 MET A N 1
ATOM 625 C CA . MET A 1 81 ? -10.917 10.204 -10.450 1.00 39.00 81 MET A CA 1
ATOM 626 C C . MET A 1 81 ? -11.726 11.120 -9.534 1.00 39.00 81 MET A C 1
ATOM 628 O O . MET A 1 81 ? -12.151 12.192 -9.958 1.00 39.00 81 MET A O 1
ATOM 632 N N . GLU A 1 82 ? -11.942 10.699 -8.288 1.00 41.41 82 GLU A N 1
ATOM 633 C CA . GLU A 1 82 ? -12.440 11.611 -7.263 1.00 41.41 82 GLU A CA 1
ATOM 634 C C . GLU A 1 82 ? -11.357 12.673 -7.032 1.00 41.41 82 GLU A C 1
ATOM 636 O O . GLU A 1 82 ? -10.256 12.375 -6.558 1.00 41.41 82 GLU A O 1
ATOM 641 N N . GLU A 1 83 ? -11.646 13.922 -7.395 1.00 40.94 83 GLU A N 1
ATOM 642 C CA . GLU A 1 83 ? -10.985 15.048 -6.747 1.00 40.94 83 GLU A CA 1
ATOM 643 C C . GLU A 1 83 ? -11.202 14.882 -5.237 1.00 40.94 83 GLU A C 1
ATOM 645 O O . GLU A 1 83 ? -12.278 14.458 -4.810 1.00 40.94 83 GLU A O 1
ATOM 650 N N . LEU A 1 84 ? -10.180 15.166 -4.421 1.00 45.12 84 LEU A N 1
ATOM 651 C CA . LEU A 1 84 ? -10.374 15.350 -2.982 1.00 45.12 84 LEU A CA 1
ATOM 652 C C . LEU A 1 84 ? -11.461 16.420 -2.839 1.00 45.12 84 LEU A C 1
ATOM 654 O O . LEU A 1 84 ? -11.174 17.599 -3.031 1.00 45.12 84 LEU A O 1
ATOM 658 N N . GLU A 1 85 ? -12.708 15.998 -2.616 1.00 42.28 85 GLU A N 1
ATOM 659 C CA . GLU A 1 85 ? -13.856 16.894 -2.634 1.00 42.28 85 GLU A CA 1
ATOM 660 C C . GLU A 1 85 ? -13.589 18.016 -1.631 1.00 42.28 85 GLU A C 1
ATOM 662 O O . GLU A 1 85 ? -13.379 17.775 -0.433 1.00 42.28 85 GLU A O 1
ATOM 667 N N . SER A 1 86 ? -13.588 19.250 -2.137 1.00 41.94 86 SER A N 1
ATOM 668 C CA . SER A 1 86 ? -13.680 20.463 -1.336 1.00 41.94 86 SER A CA 1
ATOM 669 C C . SER A 1 86 ? -15.085 20.520 -0.734 1.00 41.94 86 SER A C 1
ATOM 671 O O . SER A 1 86 ? -15.933 21.304 -1.154 1.00 41.94 86 SER A O 1
ATOM 673 N N . GLY A 1 87 ? -15.375 19.600 0.182 1.00 40.94 87 GLY A N 1
ATOM 674 C CA . GLY A 1 87 ? -16.586 19.634 0.976 1.00 40.94 87 GLY A CA 1
ATOM 675 C C . GLY A 1 87 ? -16.569 20.872 1.865 1.00 40.94 87 GLY A C 1
ATOM 676 O O . GLY A 1 87 ? -15.516 21.285 2.348 1.00 40.94 87 GLY A O 1
ATOM 677 N N . ASP A 1 88 ? -17.754 21.415 2.124 1.00 45.12 88 ASP A N 1
ATOM 678 C CA . ASP A 1 88 ? -18.055 22.550 3.016 1.00 45.12 88 ASP A CA 1
ATOM 679 C C . ASP A 1 88 ? -17.636 22.314 4.494 1.00 45.12 88 ASP A C 1
ATOM 681 O O . ASP A 1 88 ? -17.969 23.068 5.407 1.00 45.12 88 ASP A O 1
ATOM 685 N N . THR A 1 89 ? -16.917 21.223 4.759 1.00 47.44 89 THR A N 1
ATOM 686 C CA . THR A 1 89 ? -16.371 20.828 6.051 1.00 47.44 89 THR A CA 1
ATOM 687 C C . THR A 1 89 ? -14.961 21.390 6.197 1.00 47.44 89 THR A C 1
ATOM 689 O O . THR A 1 89 ? -14.016 20.900 5.582 1.00 47.44 89 THR A O 1
ATOM 692 N N . THR A 1 90 ? -14.790 22.378 7.070 1.00 57.81 90 THR A N 1
ATOM 693 C CA . THR A 1 90 ? -13.490 22.974 7.429 1.00 57.81 90 THR A CA 1
ATOM 694 C C . THR A 1 90 ? -12.502 22.001 8.092 1.00 57.81 90 THR A C 1
ATOM 696 O O . THR A 1 90 ? -11.341 22.361 8.283 1.00 57.81 90 THR A O 1
ATOM 699 N N . THR A 1 91 ? -12.927 20.774 8.420 1.00 77.94 91 THR A N 1
ATOM 700 C CA . THR A 1 91 ? -12.105 19.761 9.096 1.00 77.94 91 THR A CA 1
ATOM 701 C C . THR A 1 91 ? -11.825 18.568 8.172 1.00 77.94 91 THR A C 1
ATOM 703 O O . THR A 1 91 ? -12.776 17.908 7.750 1.00 77.94 91 THR A O 1
ATOM 706 N N . PRO A 1 92 ? -10.551 18.233 7.900 1.00 87.06 92 PRO A N 1
ATOM 707 C CA . PRO A 1 92 ? -10.171 17.062 7.110 1.00 87.06 92 PRO A CA 1
ATOM 708 C C . PRO A 1 92 ? -10.631 15.731 7.735 1.00 87.06 92 PRO A C 1
ATOM 710 O O . PRO A 1 92 ? -10.428 15.491 8.930 1.00 87.06 92 PRO A O 1
ATOM 713 N N . GLN A 1 93 ? -11.192 14.826 6.926 1.00 90.50 93 GLN A N 1
ATOM 714 C CA . GLN A 1 93 ? -11.745 13.540 7.384 1.00 90.50 93 GLN A CA 1
ATOM 715 C C . GLN A 1 93 ? -11.241 12.348 6.563 1.00 90.50 93 GLN A C 1
ATOM 717 O O . GLN A 1 93 ? -10.961 12.462 5.370 1.00 90.50 93 GLN A O 1
ATOM 722 N N . LEU A 1 94 ? -11.160 11.189 7.221 1.00 93.69 94 LEU A N 1
ATOM 723 C CA . LEU A 1 94 ? -11.001 9.870 6.615 1.00 93.69 94 LEU A CA 1
ATOM 724 C C . LEU A 1 94 ? -12.333 9.121 6.734 1.00 93.69 94 LEU A C 1
ATOM 726 O O . LEU A 1 94 ? -12.788 8.833 7.837 1.00 93.69 94 LEU A O 1
ATOM 730 N N . ILE A 1 95 ? -12.931 8.772 5.603 1.00 95.56 95 ILE A N 1
ATOM 731 C CA . ILE A 1 95 ? -14.168 7.996 5.525 1.00 95.56 95 ILE A CA 1
ATOM 732 C C . ILE A 1 95 ? -13.813 6.583 5.080 1.00 95.56 95 ILE A C 1
ATOM 734 O O . ILE A 1 95 ? -13.178 6.387 4.047 1.00 95.56 95 ILE A O 1
ATOM 738 N N . LEU A 1 96 ? -14.224 5.583 5.847 1.00 96.81 96 LEU A N 1
ATOM 739 C CA . LEU A 1 96 ? -14.080 4.175 5.502 1.00 96.81 96 LEU A CA 1
ATOM 740 C C . LEU A 1 96 ? -15.432 3.636 5.085 1.00 96.81 96 LEU A C 1
ATOM 742 O O . LEU A 1 96 ? -16.407 3.850 5.790 1.00 96.81 96 LEU A O 1
ATOM 746 N N . THR A 1 97 ? -15.488 2.913 3.976 1.00 96.94 97 THR A N 1
ATOM 747 C CA . THR A 1 97 ? -16.716 2.276 3.498 1.00 96.94 97 THR A CA 1
ATOM 748 C C . THR A 1 97 ? -16.488 0.784 3.320 1.00 96.94 97 THR A C 1
ATOM 750 O O . THR A 1 97 ? -15.447 0.370 2.810 1.00 96.94 97 THR A O 1
ATOM 753 N N . ILE A 1 98 ? -17.458 -0.024 3.740 1.00 95.19 98 ILE A N 1
ATOM 754 C CA . ILE A 1 98 ? -17.502 -1.470 3.496 1.00 95.19 98 ILE A CA 1
ATOM 755 C C . ILE A 1 98 ? -18.724 -1.813 2.638 1.00 95.19 98 ILE A C 1
ATOM 757 O O . ILE A 1 98 ? -19.771 -1.163 2.765 1.00 95.19 98 ILE A O 1
ATOM 761 N N . PRO A 1 99 ? -18.626 -2.832 1.766 1.00 90.62 99 PRO A N 1
ATOM 762 C CA . PRO A 1 99 ? -19.785 -3.326 1.040 1.00 90.62 99 PRO A CA 1
ATOM 763 C C . PRO A 1 99 ? -20.802 -3.931 2.011 1.00 90.62 99 PRO A C 1
ATOM 765 O O . PRO A 1 99 ? -20.431 -4.482 3.051 1.00 90.62 99 PRO A O 1
ATOM 768 N N . ALA A 1 100 ? -22.082 -3.849 1.644 1.00 77.25 100 ALA A N 1
ATOM 769 C CA . ALA A 1 100 ? -23.168 -4.479 2.383 1.00 77.25 100 ALA A CA 1
ATOM 770 C C . ALA A 1 100 ? -22.871 -5.968 2.605 1.00 77.25 100 ALA A C 1
ATOM 772 O O . ALA A 1 100 ? -22.492 -6.676 1.668 1.00 77.25 100 ALA A O 1
ATOM 773 N N . THR A 1 101 ? -23.079 -6.466 3.821 1.00 60.69 101 THR A N 1
ATOM 774 C CA . THR A 1 101 ? -23.170 -7.910 4.043 1.00 60.69 101 THR A CA 1
ATOM 775 C C . THR A 1 101 ? -24.489 -8.371 3.421 1.00 60.69 101 THR A C 1
ATOM 777 O O . THR A 1 101 ? -25.529 -7.873 3.851 1.00 60.69 101 THR A O 1
ATOM 780 N N . PRO A 1 102 ? -24.506 -9.275 2.425 1.00 50.22 102 PRO A N 1
ATOM 781 C CA . PRO A 1 102 ? -25.762 -9.855 1.978 1.00 50.22 102 PRO A CA 1
ATOM 782 C C . PRO A 1 102 ? -26.333 -10.657 3.149 1.00 50.22 102 PRO A C 1
ATOM 784 O O . PRO A 1 102 ? -25.794 -11.696 3.527 1.00 50.22 102 PRO A O 1
ATOM 787 N N . THR A 1 103 ? -27.385 -10.144 3.778 1.00 43.12 103 THR A N 1
ATOM 788 C CA . THR A 1 103 ? -28.175 -10.905 4.740 1.00 43.12 103 THR A CA 1
ATOM 789 C C . THR A 1 103 ? -28.911 -11.983 3.957 1.00 43.12 103 THR A C 1
ATOM 791 O O . THR A 1 103 ? -29.900 -11.699 3.289 1.00 43.12 103 THR A O 1
ATOM 794 N N . THR A 1 104 ? -28.417 -13.222 3.997 1.00 41.28 104 THR A N 1
ATOM 795 C CA . THR A 1 104 ? -29.231 -14.399 3.671 1.00 41.28 104 THR A CA 1
ATOM 796 C C . THR A 1 104 ? -30.281 -14.563 4.762 1.00 41.28 104 THR A C 1
ATOM 798 O O . THR A 1 104 ? -30.096 -15.336 5.696 1.00 41.28 104 THR A O 1
ATOM 801 N N . ASP A 1 105 ? -31.356 -13.797 4.641 1.00 39.19 105 ASP A N 1
ATOM 802 C CA . ASP A 1 105 ? -32.647 -14.090 5.247 1.00 39.19 105 ASP A CA 1
ATOM 803 C C . ASP A 1 105 ? -33.594 -14.410 4.089 1.00 39.19 105 ASP A C 1
ATOM 805 O O . ASP A 1 105 ? -34.369 -13.573 3.654 1.00 39.19 105 ASP A O 1
ATOM 809 N N . GLU A 1 106 ? -33.441 -15.598 3.502 1.00 37.00 106 GLU A N 1
ATOM 810 C CA . GLU A 1 106 ? -34.498 -16.234 2.710 1.00 37.00 106 GLU A CA 1
ATOM 811 C C . GLU A 1 106 ? -34.186 -17.731 2.560 1.00 37.00 106 GLU A C 1
ATOM 813 O O . GLU A 1 106 ? -33.286 -18.159 1.833 1.00 37.00 106 GLU A O 1
ATOM 818 N N . ALA A 1 107 ? -34.920 -18.542 3.325 1.00 31.03 107 ALA A N 1
ATOM 819 C CA . ALA A 1 107 ? -35.101 -19.964 3.056 1.00 31.03 107 ALA A CA 1
ATOM 820 C C . ALA A 1 107 ? -35.957 -20.134 1.777 1.00 31.03 107 ALA A C 1
ATOM 822 O O . ALA A 1 107 ? -36.685 -19.215 1.406 1.00 31.03 107 ALA A O 1
ATOM 823 N N . PRO A 1 108 ? -35.882 -21.277 1.071 1.00 45.66 108 PRO A N 1
ATOM 824 C CA . PRO A 1 108 ? -36.335 -21.353 -0.308 1.00 45.66 108 PRO A CA 1
ATOM 825 C C . PRO A 1 108 ? -37.852 -21.545 -0.374 1.00 45.66 108 PRO A C 1
ATOM 827 O O . PRO A 1 108 ? -38.351 -22.608 -0.010 1.00 45.66 108 PRO A O 1
ATOM 830 N N . GLU A 1 109 ? -38.578 -20.575 -0.924 1.00 35.72 109 GLU A N 1
ATOM 831 C CA . GLU A 1 109 ? -39.889 -20.847 -1.510 1.00 35.72 109 GLU A CA 1
ATOM 832 C C . GLU A 1 109 ? -39.770 -20.905 -3.031 1.00 35.72 109 GLU A C 1
ATOM 834 O O . GLU A 1 109 ? -39.391 -19.962 -3.724 1.00 35.72 109 GLU A O 1
ATOM 839 N N . ALA A 1 110 ? -40.038 -22.102 -3.542 1.00 41.94 110 ALA A N 1
ATOM 840 C CA . ALA A 1 110 ? -40.119 -22.382 -4.954 1.00 41.94 110 ALA A CA 1
ATOM 841 C C . ALA A 1 110 ? -41.334 -21.681 -5.588 1.00 41.94 110 ALA A C 1
ATOM 843 O O . ALA A 1 110 ? -42.347 -21.432 -4.943 1.00 41.94 110 ALA A O 1
ATOM 844 N N . THR A 1 111 ? -41.247 -21.529 -6.912 1.00 39.59 111 THR A N 1
ATOM 845 C CA . THR A 1 111 ? -42.325 -21.263 -7.883 1.00 39.59 111 THR A CA 1
ATOM 846 C C . THR A 1 111 ? -42.860 -19.831 -8.009 1.00 39.59 111 THR A C 1
ATOM 848 O O . THR A 1 111 ? -43.868 -19.465 -7.425 1.00 39.59 111 THR A O 1
ATOM 851 N N . SER A 1 112 ? -42.297 -19.067 -8.952 1.00 34.28 112 SER A N 1
ATOM 852 C CA . SER A 1 112 ? -43.064 -18.526 -10.093 1.00 34.28 112 SER A CA 1
ATOM 853 C C . SER A 1 112 ? -42.147 -17.843 -11.121 1.00 34.28 112 SER A C 1
ATOM 855 O O . SER A 1 112 ? -41.242 -17.083 -10.790 1.00 34.28 112 SER A O 1
ATOM 857 N N . LEU A 1 113 ? -42.370 -18.163 -12.399 1.00 44.19 113 LEU A N 1
ATOM 858 C CA . LEU A 1 113 ? -41.708 -17.564 -13.557 1.00 44.19 113 LEU A CA 1
ATOM 859 C C . LEU A 1 113 ? -42.316 -16.186 -13.837 1.00 44.19 113 LEU A C 1
ATOM 861 O O . LEU A 1 113 ? -43.266 -16.068 -14.605 1.00 44.19 113 LEU A O 1
ATOM 865 N N . THR A 1 114 ? -41.741 -15.147 -13.245 1.00 37.59 114 THR A N 1
ATOM 866 C CA . THR A 1 114 ? -41.927 -13.770 -13.712 1.00 37.59 114 THR A CA 1
ATOM 867 C C . THR A 1 114 ? -40.674 -12.990 -13.366 1.00 37.59 114 THR A C 1
ATOM 869 O O . THR A 1 114 ? -40.286 -12.947 -12.208 1.00 37.59 114 THR A O 1
ATOM 872 N N . THR A 1 115 ? -40.007 -12.424 -14.367 1.00 40.25 115 THR A N 1
ATOM 873 C CA . THR A 1 115 ? -38.794 -11.617 -14.207 1.00 40.25 115 THR A CA 1
ATOM 874 C C . THR A 1 115 ? -39.174 -10.217 -13.715 1.00 40.25 115 THR A C 1
ATOM 876 O O . THR A 1 115 ? -39.806 -9.490 -14.484 1.00 40.25 115 THR A O 1
ATOM 879 N N . PRO A 1 116 ? -38.789 -9.768 -12.505 1.00 40.06 116 PRO A N 1
ATOM 880 C CA . PRO A 1 116 ? -38.688 -8.349 -12.234 1.00 40.06 116 PRO A CA 1
ATOM 881 C C . PRO A 1 116 ? -37.266 -7.889 -12.572 1.00 40.06 116 PRO A C 1
ATOM 883 O O . PRO A 1 116 ? -36.283 -8.594 -12.346 1.00 40.06 116 PRO A O 1
ATOM 886 N N . ALA A 1 117 ? -37.142 -6.686 -13.123 1.00 39.56 117 ALA A N 1
ATOM 887 C CA . ALA A 1 117 ? -35.868 -5.988 -13.137 1.00 39.56 117 ALA A CA 1
ATOM 888 C C . ALA A 1 117 ? -35.495 -5.669 -11.680 1.00 39.56 117 ALA A C 1
ATOM 890 O O . ALA A 1 117 ? -36.020 -4.727 -11.090 1.00 39.56 117 ALA A O 1
ATOM 891 N N . THR A 1 118 ? -34.642 -6.495 -11.077 1.00 29.44 118 THR A N 1
ATOM 892 C CA . THR A 1 118 ? -34.158 -6.286 -9.713 1.00 29.44 118 THR A CA 1
ATOM 893 C C . THR A 1 118 ? -33.193 -5.105 -9.707 1.00 29.44 118 THR A C 1
ATOM 895 O O . THR A 1 118 ? -32.020 -5.233 -10.052 1.00 29.44 118 THR A O 1
ATOM 898 N N . THR A 1 119 ? -33.685 -3.929 -9.324 1.00 33.16 119 THR A N 1
ATOM 899 C CA . THR A 1 119 ? -32.832 -2.826 -8.877 1.00 33.16 119 THR A CA 1
ATOM 900 C C . THR A 1 119 ? -32.291 -3.202 -7.500 1.00 33.16 119 THR A C 1
ATOM 902 O O . THR A 1 119 ? -32.946 -2.994 -6.483 1.00 33.16 119 THR A O 1
ATOM 905 N N . THR A 1 120 ? -31.117 -3.831 -7.464 1.00 31.45 120 THR A N 1
ATOM 906 C CA . THR A 1 120 ? -30.435 -4.172 -6.212 1.00 31.45 120 THR A CA 1
ATOM 907 C C . THR A 1 120 ? -29.899 -2.889 -5.576 1.00 31.45 120 THR A C 1
ATOM 909 O O . THR A 1 120 ? -28.850 -2.380 -5.967 1.00 31.45 120 THR A O 1
ATOM 912 N N . THR A 1 121 ? -30.627 -2.333 -4.609 1.00 39.38 121 THR A N 1
ATOM 913 C CA . THR A 1 121 ? -30.139 -1.228 -3.777 1.00 39.38 121 THR A CA 1
ATOM 914 C C . THR A 1 121 ? -29.122 -1.785 -2.782 1.00 39.38 121 THR A C 1
ATOM 916 O O . THR A 1 121 ? -29.484 -2.325 -1.742 1.00 39.38 121 THR A O 1
ATOM 919 N N . THR A 1 122 ? -27.834 -1.707 -3.114 1.00 49.66 122 THR A N 1
ATOM 920 C CA . THR A 1 122 ? -26.747 -2.130 -2.220 1.00 49.66 122 THR A CA 1
ATOM 921 C C . THR A 1 122 ? -26.524 -1.067 -1.140 1.00 49.66 122 THR A C 1
ATOM 923 O O . THR A 1 122 ? -25.977 -0.004 -1.421 1.00 49.66 122 THR A O 1
ATOM 926 N N . THR A 1 123 ? -26.934 -1.331 0.102 1.00 61.88 123 THR A N 1
ATOM 927 C CA . THR A 1 123 ? -26.721 -0.416 1.239 1.00 61.88 123 THR A CA 1
ATOM 928 C C . THR A 1 123 ? -25.283 -0.515 1.764 1.00 61.88 123 THR A C 1
ATOM 930 O O . THR A 1 123 ? -24.941 -1.439 2.494 1.00 61.88 123 THR A O 1
ATOM 933 N N . THR A 1 124 ? -24.413 0.425 1.400 1.00 82.19 124 THR A N 1
ATOM 934 C CA . THR A 1 124 ? -23.046 0.537 1.943 1.00 82.19 124 THR A CA 1
ATOM 935 C C . THR A 1 124 ? -23.048 1.077 3.377 1.00 82.19 124 THR A C 1
ATOM 937 O O . THR A 1 124 ? -23.858 1.942 3.703 1.00 82.19 124 THR A O 1
ATOM 940 N N . SER A 1 125 ? -22.126 0.610 4.226 1.00 92.69 125 SER A N 1
ATOM 941 C CA . SER A 1 125 ? -21.913 1.156 5.579 1.00 92.69 125 SER A CA 1
ATOM 942 C C . SER A 1 125 ? -20.614 1.956 5.620 1.00 92.69 125 SER A C 1
ATOM 944 O O . SER A 1 125 ? -19.621 1.527 5.026 1.00 92.69 125 SER A O 1
ATOM 946 N N . SER A 1 126 ? -20.616 3.090 6.326 1.00 94.88 126 SER A N 1
ATOM 947 C CA . SER A 1 126 ? -19.464 3.990 6.415 1.00 94.88 126 SER A CA 1
ATOM 948 C C . SER A 1 126 ? -19.112 4.354 7.858 1.00 94.88 126 SER A C 1
ATOM 950 O O . SER A 1 126 ? -19.986 4.435 8.716 1.00 94.88 126 SER A O 1
ATOM 952 N N . MET A 1 127 ? -17.826 4.600 8.098 1.00 95.88 127 MET A N 1
ATOM 953 C CA . MET A 1 127 ? -17.237 5.044 9.362 1.00 95.88 127 MET A CA 1
ATOM 954 C C . MET A 1 127 ? -16.390 6.292 9.105 1.00 95.88 127 MET A C 1
ATOM 956 O O . MET A 1 127 ? -15.608 6.306 8.155 1.00 95.88 127 MET A O 1
ATOM 960 N N . ILE A 1 128 ? -16.526 7.328 9.932 1.00 95.62 128 ILE A N 1
ATOM 961 C CA . ILE A 1 128 ? -15.830 8.611 9.752 1.00 95.62 128 ILE A CA 1
ATOM 962 C C . ILE A 1 128 ? -14.825 8.796 10.885 1.00 95.62 128 ILE A C 1
ATOM 964 O O . ILE A 1 128 ? -15.166 8.661 12.055 1.00 95.62 128 ILE A O 1
ATOM 968 N N . LEU A 1 129 ? -13.587 9.124 10.530 1.00 94.44 129 LEU A N 1
ATOM 969 C CA . LEU A 1 129 ? -12.493 9.386 11.458 1.00 94.44 129 LEU A CA 1
ATOM 970 C C . LEU A 1 129 ? -11.902 10.775 11.177 1.00 94.44 129 LEU A C 1
ATOM 972 O O . LEU A 1 129 ? -11.754 11.152 10.008 1.00 94.44 129 LEU A O 1
ATOM 976 N N . PRO A 1 130 ? -11.491 11.533 12.207 1.00 92.31 130 PRO A N 1
ATOM 977 C CA . PRO A 1 130 ? -10.760 12.777 11.999 1.00 92.31 130 PRO A CA 1
ATOM 978 C C . PRO A 1 130 ? -9.419 12.484 11.315 1.00 92.31 130 PRO A C 1
ATOM 980 O O . PRO A 1 130 ? -8.602 11.701 11.813 1.00 92.31 130 PRO A O 1
ATOM 983 N N . LEU A 1 131 ? -9.155 13.110 10.164 1.00 89.12 131 LEU A N 1
ATOM 984 C CA . LEU A 1 131 ? -7.879 12.925 9.470 1.00 89.12 131 LEU A CA 1
ATOM 985 C C . LEU A 1 131 ? -6.746 13.590 10.259 1.00 89.12 131 LEU A C 1
ATOM 987 O O . LEU A 1 131 ? -5.679 12.994 10.409 1.00 89.12 131 LEU A O 1
ATOM 991 N N . HIS A 1 132 ? -7.005 14.776 10.817 1.00 87.69 132 HIS A N 1
ATOM 992 C CA . HIS A 1 132 ? -6.104 15.527 11.699 1.00 87.69 132 HIS A CA 1
ATOM 993 C C . HIS A 1 132 ? -6.780 15.758 13.058 1.00 87.69 132 HIS A C 1
ATOM 995 O O . HIS A 1 132 ? -7.338 16.831 13.280 1.00 87.69 132 HIS A O 1
ATOM 1001 N N . PRO A 1 133 ? -6.780 14.757 13.955 1.00 87.25 133 PRO A N 1
ATOM 1002 C CA . PRO A 1 133 ? -7.342 14.926 15.281 1.00 87.25 133 PRO A CA 1
ATOM 1003 C C . PRO A 1 133 ? -6.549 15.992 16.039 1.00 87.25 133 PRO A C 1
ATOM 1005 O O . PRO A 1 133 ? -5.320 16.065 15.947 1.00 87.25 133 PRO A O 1
ATOM 1008 N N . THR A 1 134 ? -7.265 16.813 16.790 1.00 87.62 134 THR A N 1
ATOM 1009 C CA . THR A 1 134 ? -6.712 17.801 17.715 1.00 87.62 134 THR A CA 1
ATOM 1010 C C . THR A 1 134 ? -5.891 17.124 18.814 1.00 87.62 134 THR A C 1
ATOM 1012 O O . THR A 1 134 ? -6.045 15.935 19.098 1.00 87.62 134 THR A O 1
ATOM 1015 N N . GLU A 1 135 ? -5.036 17.886 19.500 1.00 86.62 135 GLU A N 1
ATOM 1016 C CA . GLU A 1 135 ? -4.261 17.361 20.635 1.00 86.62 135 GLU A CA 1
ATOM 1017 C C . GLU A 1 135 ? -5.154 16.774 21.739 1.00 86.62 135 GLU A C 1
ATOM 1019 O O . GLU A 1 135 ? -4.787 15.780 22.363 1.00 86.62 135 GLU A O 1
ATOM 1024 N N . VAL A 1 136 ? -6.343 17.351 21.946 1.00 89.44 136 VAL A N 1
ATOM 1025 C CA . VAL A 1 136 ? -7.328 16.875 22.928 1.00 89.44 136 VAL A CA 1
ATOM 1026 C C . VAL A 1 136 ? -7.899 15.519 22.514 1.00 89.44 136 VAL A C 1
ATOM 1028 O O . VAL A 1 136 ? -7.956 14.607 23.337 1.00 89.44 136 VAL A O 1
ATOM 1031 N N . GLU A 1 137 ? -8.267 15.356 21.242 1.00 89.38 137 GLU A N 1
ATOM 1032 C CA . GLU A 1 137 ? -8.737 14.071 20.710 1.00 89.38 137 GLU A CA 1
ATOM 1033 C C . GLU A 1 137 ? -7.632 13.010 20.798 1.00 89.38 137 GLU A C 1
ATOM 1035 O O . GLU A 1 137 ? -7.868 11.922 21.320 1.00 89.38 137 GLU A O 1
ATOM 1040 N N . LEU A 1 138 ? -6.399 13.342 20.392 1.00 88.69 138 LEU A N 1
ATOM 1041 C CA . LEU A 1 138 ? -5.246 12.440 20.502 1.00 88.69 138 LEU A CA 1
ATOM 1042 C C . LEU A 1 138 ? -4.924 12.055 21.952 1.00 88.69 138 LEU A C 1
ATOM 1044 O O . LEU A 1 138 ? -4.479 10.933 22.195 1.00 88.69 138 LEU A O 1
ATOM 1048 N N . ALA A 1 139 ? -5.121 12.959 22.915 1.00 88.81 139 ALA A N 1
ATOM 1049 C CA . ALA A 1 139 ? -4.924 12.673 24.336 1.00 88.81 139 ALA A CA 1
ATOM 1050 C C . ALA A 1 139 ? -5.972 11.695 24.893 1.00 88.81 139 ALA A C 1
ATOM 1052 O O . ALA A 1 139 ? -5.677 10.968 25.842 1.00 88.81 139 ALA A O 1
ATOM 1053 N N . GLY A 1 140 ? -7.167 11.657 24.296 1.00 91.94 140 GLY A N 1
ATOM 1054 C CA . GLY A 1 140 ? -8.211 10.682 24.614 1.00 91.94 140 GLY A CA 1
ATOM 1055 C C . GLY A 1 140 ? -7.958 9.289 24.029 1.00 91.94 140 GLY A C 1
ATOM 1056 O O . GLY A 1 140 ? -8.508 8.308 24.530 1.00 91.94 140 GLY A O 1
ATOM 1057 N N . LEU A 1 141 ? -7.111 9.174 23.001 1.00 94.31 141 LEU A N 1
ATOM 1058 C CA . LEU A 1 141 ? -6.793 7.892 22.376 1.00 94.31 141 LEU A CA 1
ATOM 1059 C C . LEU A 1 141 ? -5.742 7.109 23.167 1.00 94.31 141 LEU A C 1
ATOM 1061 O O . LEU A 1 141 ? -4.740 7.631 23.666 1.00 94.31 141 LEU A O 1
ATOM 1065 N N . LYS A 1 142 ? -5.926 5.791 23.211 1.00 97.06 142 LYS A N 1
ATOM 1066 C CA . LYS A 1 142 ? -4.982 4.883 23.860 1.00 97.06 142 LYS A CA 1
ATOM 1067 C C . LYS A 1 142 ? -3.717 4.746 23.010 1.00 97.06 142 LYS A C 1
ATOM 1069 O O . LYS A 1 142 ? -3.762 4.229 21.896 1.00 97.06 142 LYS A O 1
ATOM 1074 N N . LYS A 1 143 ? -2.565 5.134 23.564 1.00 97.06 143 LYS A N 1
ATOM 1075 C CA . LYS A 1 143 ? -1.248 4.833 22.979 1.00 97.06 143 LYS A CA 1
ATOM 1076 C C . LYS A 1 143 ? -0.895 3.361 23.186 1.00 97.06 143 LYS A C 1
ATOM 1078 O O . LYS A 1 143 ? -0.992 2.841 24.297 1.00 97.06 143 LYS A O 1
ATOM 1083 N N . VAL A 1 144 ? -0.465 2.697 22.122 1.00 97.50 144 VAL A N 1
ATOM 1084 C CA . VAL A 1 144 ? -0.180 1.258 22.084 1.00 97.50 144 VAL A CA 1
ATOM 1085 C C . VAL A 1 144 ? 1.136 0.990 21.358 1.00 97.50 144 VAL A C 1
ATOM 1087 O O . VAL A 1 144 ? 1.600 1.816 20.573 1.00 97.50 144 VAL A O 1
ATOM 1090 N N . GLN A 1 145 ? 1.742 -0.169 21.620 1.00 97.44 145 GLN A N 1
ATOM 1091 C CA . GLN A 1 145 ? 2.876 -0.666 20.842 1.00 97.44 145 GLN A CA 1
ATOM 1092 C C . GLN A 1 145 ? 2.379 -1.690 19.834 1.00 97.44 145 GLN A C 1
ATOM 1094 O O . GLN A 1 145 ? 1.732 -2.670 20.197 1.00 97.44 145 GLN A O 1
ATOM 1099 N N . VAL A 1 146 ? 2.667 -1.433 18.564 1.00 97.06 146 VAL A N 1
ATOM 1100 C CA . VAL A 1 146 ? 2.218 -2.249 17.444 1.00 97.06 146 VAL A CA 1
ATOM 1101 C C . VAL A 1 146 ? 3.388 -3.048 16.906 1.00 97.06 146 VAL A C 1
ATOM 1103 O O . VAL A 1 146 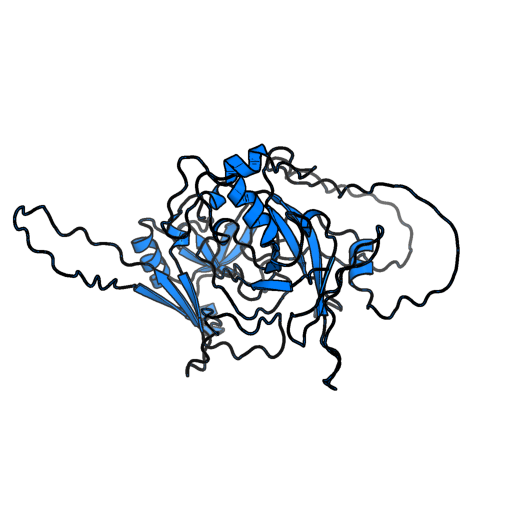? 4.428 -2.490 16.559 1.00 97.06 146 VAL A O 1
ATOM 1106 N N . HIS A 1 147 ? 3.179 -4.354 16.784 1.00 93.75 147 HIS A N 1
ATOM 1107 C CA . HIS A 1 147 ? 4.166 -5.290 16.266 1.00 93.75 147 HIS A CA 1
ATOM 1108 C C . HIS A 1 147 ? 3.952 -5.474 14.760 1.00 93.75 147 HIS A C 1
ATOM 1110 O O . HIS A 1 147 ? 2.912 -5.995 14.341 1.00 93.75 147 HIS A O 1
ATOM 1116 N N . VAL A 1 148 ? 4.928 -5.089 13.933 1.00 91.56 148 VAL A N 1
ATOM 1117 C CA . VAL A 1 148 ? 4.865 -5.190 12.466 1.00 91.56 148 VAL A CA 1
ATOM 1118 C C . VAL A 1 148 ? 6.199 -5.648 11.882 1.00 91.56 148 VAL A C 1
ATOM 1120 O O . VAL A 1 148 ? 7.212 -4.968 11.971 1.00 91.56 148 VAL A O 1
ATOM 1123 N N . TRP A 1 149 ? 6.210 -6.824 11.248 1.00 85.88 149 TRP A N 1
ATOM 1124 C CA . TRP A 1 149 ? 7.404 -7.385 10.591 1.00 85.88 149 TRP A CA 1
ATOM 1125 C C . TRP A 1 149 ? 8.677 -7.408 11.461 1.00 85.88 149 TRP A C 1
ATOM 1127 O O . TRP A 1 149 ? 9.767 -7.142 10.956 1.00 85.88 149 TRP A O 1
ATOM 1137 N N . GLY A 1 150 ? 8.531 -7.716 12.753 1.00 84.56 150 GLY A N 1
ATOM 1138 C CA . GLY A 1 150 ? 9.637 -7.744 13.719 1.00 84.56 150 GLY A CA 1
ATOM 1139 C C . GLY A 1 150 ? 10.014 -6.379 14.303 1.00 84.56 150 GLY A C 1
ATOM 1140 O O . GLY A 1 150 ? 10.855 -6.341 15.193 1.00 84.56 150 GLY A O 1
ATOM 1141 N N . ASP A 1 151 ? 9.386 -5.296 13.839 1.00 88.06 151 ASP A N 1
ATOM 1142 C CA . ASP A 1 151 ? 9.537 -3.960 14.409 1.00 88.06 151 ASP A CA 1
ATOM 1143 C C . ASP A 1 151 ? 8.423 -3.694 15.428 1.00 88.06 151 ASP A C 1
ATOM 1145 O O . ASP A 1 151 ? 7.274 -4.098 15.214 1.00 88.06 151 ASP A O 1
ATOM 1149 N N . ASP A 1 152 ? 8.755 -2.926 16.463 1.00 92.75 152 ASP A N 1
ATOM 1150 C CA . ASP A 1 152 ? 7.801 -2.367 17.419 1.00 92.75 152 ASP A CA 1
ATOM 1151 C C . ASP A 1 152 ? 7.687 -0.864 17.182 1.00 92.75 152 ASP A C 1
ATOM 1153 O O . ASP A 1 152 ? 8.696 -0.161 17.062 1.00 92.75 152 ASP A O 1
ATOM 1157 N N . THR A 1 153 ? 6.462 -0.358 17.060 1.00 94.38 153 THR A N 1
ATOM 1158 C CA . THR A 1 153 ? 6.236 1.059 16.775 1.00 94.38 153 THR A CA 1
ATOM 1159 C C . THR A 1 153 ? 5.035 1.616 17.538 1.00 94.38 153 THR A C 1
ATOM 1161 O O . THR A 1 153 ? 4.014 0.928 17.650 1.00 94.38 153 THR A O 1
ATOM 1164 N N . PRO A 1 154 ? 5.127 2.849 18.069 1.00 96.44 154 PRO A N 1
ATOM 1165 C CA . PRO A 1 154 ? 4.018 3.466 18.776 1.00 96.44 154 PRO A CA 1
ATOM 1166 C C . PRO A 1 154 ? 2.888 3.851 17.812 1.00 96.44 154 PRO A C 1
ATOM 1168 O O . PRO A 1 154 ? 3.119 4.383 16.723 1.00 96.44 154 PRO A O 1
ATOM 1171 N N . ALA A 1 155 ? 1.655 3.606 18.244 1.00 97.75 155 ALA A N 1
ATOM 1172 C CA . ALA A 1 155 ? 0.437 3.947 17.520 1.00 97.75 155 ALA A CA 1
ATOM 1173 C C . ALA A 1 155 ? -0.660 4.417 18.490 1.00 97.75 155 ALA A C 1
ATOM 1175 O O . ALA A 1 155 ? -0.617 4.096 19.678 1.00 97.75 155 ALA A O 1
ATOM 1176 N N . TYR A 1 156 ? -1.655 5.137 17.984 1.00 98.06 156 TYR A N 1
ATOM 1177 C CA . TYR A 1 156 ? -2.921 5.365 18.679 1.00 98.06 156 TYR A CA 1
ATOM 1178 C C . TYR A 1 156 ? -3.938 4.299 18.261 1.00 98.06 156 TYR A C 1
ATOM 1180 O O . TYR A 1 156 ? -4.057 4.011 17.074 1.00 98.06 156 TYR A O 1
ATOM 1188 N N . ASP A 1 157 ? -4.654 3.711 19.216 1.00 98.38 157 ASP A N 1
ATOM 1189 C CA . ASP A 1 157 ? -5.859 2.909 18.968 1.00 98.38 157 ASP A CA 1
ATOM 1190 C C . ASP A 1 157 ? -7.032 3.858 18.693 1.00 98.38 157 ASP A C 1
ATOM 1192 O O . ASP A 1 157 ? -7.308 4.728 19.517 1.00 98.38 157 ASP A O 1
ATOM 1196 N N . GLU A 1 158 ? -7.695 3.708 17.546 1.00 97.88 158 GLU A N 1
ATOM 1197 C CA . GLU A 1 158 ? -8.776 4.598 17.078 1.00 97.88 158 GLU A CA 1
ATOM 1198 C C . GLU A 1 158 ? -10.112 4.381 17.818 1.00 97.88 158 GLU A C 1
ATOM 1200 O O . GLU A 1 158 ? -11.112 5.016 17.495 1.00 97.88 158 GLU A O 1
ATOM 1205 N N . GLY A 1 159 ? -10.143 3.498 18.821 1.00 96.69 159 GLY A N 1
ATOM 1206 C CA . GLY A 1 159 ? -11.288 3.325 19.715 1.00 96.69 159 GLY A CA 1
ATOM 1207 C C . GLY A 1 159 ? -12.187 2.139 19.366 1.00 96.69 159 GLY A C 1
ATOM 1208 O O . GLY A 1 159 ? -11.963 1.415 18.393 1.00 96.69 159 GLY A O 1
ATOM 1209 N N . ASP A 1 160 ? -13.171 1.885 20.233 1.00 97.62 160 ASP A N 1
ATOM 1210 C CA . ASP A 1 160 ? -14.049 0.706 20.164 1.00 97.62 160 ASP A CA 1
ATOM 1211 C C . ASP A 1 160 ? -15.055 0.770 19.020 1.00 97.62 160 ASP A C 1
ATOM 1213 O O . ASP A 1 160 ? -15.299 -0.244 18.381 1.00 97.62 160 ASP A O 1
ATOM 1217 N N . GLU A 1 161 ? -15.544 1.955 18.669 1.00 97.56 161 GLU A N 1
ATOM 1218 C CA . GLU A 1 161 ? -16.556 2.113 17.622 1.00 97.56 161 GLU A CA 1
ATOM 1219 C C . GLU A 1 161 ? -16.075 1.607 16.249 1.00 97.56 161 GLU A C 1
ATOM 1221 O O . GLU A 1 161 ? -16.698 0.736 15.637 1.00 97.56 161 GLU A O 1
ATOM 1226 N N . VAL A 1 162 ? -14.918 2.087 15.777 1.00 97.69 162 VAL A N 1
ATOM 1227 C CA . VAL A 1 162 ? -14.339 1.623 14.506 1.00 97.69 162 VAL A CA 1
ATOM 1228 C C . VAL A 1 162 ? -13.859 0.175 14.581 1.00 97.69 162 VAL A C 1
ATOM 1230 O O . VAL A 1 162 ? -13.914 -0.550 13.584 1.00 97.69 162 VAL A O 1
ATOM 1233 N N . ALA A 1 163 ? -13.400 -0.267 15.754 1.00 98.19 163 ALA A N 1
ATOM 1234 C CA . ALA A 1 163 ? -12.967 -1.639 15.960 1.00 98.19 163 ALA A CA 1
ATOM 1235 C C . ALA A 1 163 ? -14.141 -2.617 15.866 1.00 98.19 163 ALA A C 1
ATOM 1237 O O . ALA A 1 163 ? -14.025 -3.614 15.155 1.00 98.19 163 ALA A O 1
ATOM 1238 N N . ASP A 1 164 ? -15.272 -2.325 16.504 1.00 97.88 164 ASP A N 1
ATOM 1239 C CA . ASP A 1 164 ? -16.483 -3.146 16.467 1.00 97.88 164 ASP A CA 1
ATOM 1240 C C . ASP A 1 164 ? -17.099 -3.159 15.065 1.00 97.88 164 ASP A C 1
ATOM 1242 O O . ASP A 1 164 ? -17.473 -4.223 14.556 1.00 97.88 164 ASP A O 1
ATOM 1246 N N . TRP A 1 165 ? -17.120 -2.006 14.391 1.00 97.56 165 TRP A N 1
ATOM 1247 C CA . TRP A 1 165 ? -17.583 -1.886 13.009 1.00 97.56 165 TRP A CA 1
ATOM 1248 C C . TRP A 1 165 ? -16.746 -2.736 12.038 1.00 97.56 165 TRP A C 1
ATOM 1250 O O . TRP A 1 165 ? -17.291 -3.572 11.309 1.00 97.56 165 TRP A O 1
ATOM 1260 N N . LEU A 1 166 ? -15.410 -2.615 12.078 1.00 97.62 166 LEU A N 1
ATOM 1261 C CA . LEU A 1 166 ? -14.516 -3.457 11.272 1.00 97.62 166 LEU A CA 1
ATOM 1262 C C . LEU A 1 166 ? -14.609 -4.932 11.671 1.00 97.62 166 LEU A C 1
ATOM 1264 O O . LEU A 1 166 ? -14.571 -5.806 10.804 1.00 97.62 166 LEU A O 1
ATOM 1268 N N . SER A 1 167 ? -14.726 -5.226 12.967 1.00 97.62 167 SER A N 1
ATOM 1269 C CA . SER A 1 167 ? -14.770 -6.601 13.467 1.00 97.62 167 SER A CA 1
ATOM 1270 C C . SER A 1 167 ? -16.018 -7.336 13.005 1.00 97.62 167 SER A C 1
ATOM 1272 O O . SER A 1 167 ? -15.935 -8.501 12.608 1.00 97.62 167 SER A O 1
ATOM 1274 N N . THR A 1 168 ? -17.156 -6.640 13.008 1.00 96.25 168 THR A N 1
ATOM 1275 C CA . THR A 1 168 ? -18.431 -7.144 12.494 1.00 96.25 168 THR A CA 1
ATOM 1276 C C . THR A 1 168 ? -18.310 -7.480 11.017 1.00 96.25 168 THR A C 1
ATOM 1278 O O . THR A 1 168 ? -18.649 -8.589 10.606 1.00 96.25 168 THR A O 1
ATOM 1281 N N . PHE A 1 169 ? -17.745 -6.565 10.222 1.00 96.00 169 PHE A N 1
ATOM 1282 C CA . PHE A 1 169 ? -17.524 -6.810 8.804 1.00 96.00 169 PHE A CA 1
ATOM 1283 C C . PHE A 1 169 ? -16.611 -8.012 8.575 1.00 96.00 169 PHE A C 1
ATOM 1285 O O . PHE A 1 169 ? -16.991 -8.940 7.868 1.00 96.00 169 PHE A O 1
ATOM 1292 N N . LEU A 1 170 ? -15.423 -8.028 9.181 1.00 96.00 170 LEU A N 1
ATOM 1293 C CA . LEU A 1 170 ? -14.399 -9.044 8.929 1.00 96.00 170 LEU A CA 1
ATOM 1294 C C . LEU A 1 170 ? -14.710 -10.401 9.581 1.00 96.00 170 LEU A C 1
ATOM 1296 O O . LEU A 1 170 ? -14.059 -11.387 9.250 1.00 96.00 170 LEU A O 1
ATOM 1300 N N . GLY A 1 171 ? -15.684 -10.481 10.495 1.00 95.31 171 GLY A N 1
ATOM 1301 C CA . GLY A 1 171 ? -15.983 -11.704 11.250 1.00 95.31 171 GLY A CA 1
ATOM 1302 C C . GLY A 1 171 ? -14.870 -12.095 12.232 1.00 95.31 171 GLY A C 1
ATOM 1303 O O . GLY A 1 171 ? -14.723 -13.262 12.596 1.00 95.31 171 GLY A O 1
ATOM 1304 N N . ARG A 1 172 ? -14.045 -11.127 12.645 1.00 95.31 172 ARG A N 1
ATOM 1305 C CA . ARG A 1 172 ? -12.900 -11.300 13.547 1.00 95.31 172 ARG A CA 1
ATOM 1306 C C . ARG A 1 172 ? -12.733 -10.043 14.383 1.00 95.31 172 ARG A C 1
ATOM 1308 O O . ARG A 1 172 ? -12.745 -8.955 13.829 1.00 95.31 172 ARG A O 1
ATOM 1315 N N . ARG A 1 173 ? -12.405 -10.205 15.667 1.00 97.88 173 ARG A N 1
ATOM 1316 C CA . ARG A 1 173 ? -11.971 -9.088 16.516 1.00 97.88 173 ARG A CA 1
ATOM 1317 C C . ARG A 1 173 ? -10.671 -8.475 15.999 1.00 97.88 173 ARG A C 1
ATOM 1319 O O . ARG A 1 173 ? -9.636 -9.148 15.938 1.00 97.88 173 ARG A O 1
ATOM 1326 N N . VAL A 1 174 ? -10.745 -7.209 15.622 1.00 98.44 174 VAL A N 1
ATOM 1327 C CA . VAL A 1 174 ? -9.630 -6.399 15.136 1.00 98.44 174 VAL A CA 1
ATOM 1328 C C . VAL A 1 174 ? -9.644 -5.029 15.794 1.00 98.44 174 VAL A C 1
ATOM 1330 O O . VAL A 1 174 ? -10.632 -4.628 16.398 1.00 98.44 174 VAL A O 1
ATOM 1333 N N . ARG A 1 175 ? -8.540 -4.301 15.649 1.00 98.56 175 ARG A N 1
ATOM 1334 C CA . ARG A 1 175 ? -8.415 -2.897 16.041 1.00 98.56 175 ARG A CA 1
ATOM 1335 C C . ARG A 1 175 ? -7.902 -2.097 14.850 1.00 98.56 175 ARG A C 1
ATOM 1337 O O . ARG A 1 175 ? -7.167 -2.635 14.018 1.00 98.56 175 ARG A O 1
ATOM 1344 N N . LEU A 1 176 ? -8.268 -0.823 14.764 1.00 98.69 176 LEU A N 1
ATOM 1345 C CA . LEU A 1 176 ? -7.650 0.119 13.833 1.00 98.69 176 LEU A CA 1
ATOM 1346 C C . LEU A 1 176 ? -6.662 0.980 14.614 1.00 98.69 176 LEU A C 1
ATOM 1348 O O . LEU A 1 176 ? -7.011 1.535 15.653 1.00 98.69 176 LEU A O 1
ATOM 1352 N N . VAL A 1 177 ? -5.429 1.076 14.123 1.00 98.62 177 VAL A N 1
ATOM 1353 C CA . VAL A 1 177 ? -4.384 1.878 14.763 1.00 98.62 177 VAL A CA 1
ATOM 1354 C C . VAL A 1 177 ? -3.797 2.899 13.797 1.00 98.62 177 VAL A C 1
ATOM 1356 O O . VAL A 1 177 ? -3.643 2.612 12.607 1.00 98.62 177 VAL A O 1
ATOM 1359 N N . ARG A 1 178 ? -3.426 4.070 14.318 1.00 97.50 178 ARG A N 1
ATOM 1360 C CA . ARG A 1 178 ? -2.775 5.169 13.594 1.00 97.50 178 ARG A CA 1
ATOM 1361 C C . ARG A 1 178 ? -1.339 5.349 14.047 1.00 97.50 178 ARG A C 1
ATOM 1363 O O . ARG A 1 178 ? -1.071 5.441 15.240 1.00 97.50 178 ARG A O 1
ATOM 1370 N N . TYR A 1 179 ? -0.419 5.438 13.097 1.00 95.81 179 TYR A N 1
ATOM 1371 C CA . TYR A 1 179 ? 1.002 5.630 13.364 1.00 95.81 179 TYR A CA 1
ATOM 1372 C C . TYR A 1 179 ? 1.277 6.995 14.014 1.00 95.81 179 TYR A C 1
ATOM 1374 O O . TYR A 1 179 ? 0.705 8.006 13.608 1.00 95.81 179 TYR A O 1
ATOM 1382 N N . ILE A 1 180 ? 2.190 7.035 14.987 1.00 93.00 180 ILE A N 1
ATOM 1383 C CA . ILE A 1 180 ? 2.642 8.280 15.622 1.00 93.00 180 ILE A CA 1
ATOM 1384 C C . ILE A 1 180 ? 3.891 8.788 14.889 1.00 93.00 180 ILE A C 1
ATOM 1386 O O . ILE A 1 180 ? 4.985 8.259 15.084 1.00 93.00 180 ILE A O 1
ATOM 1390 N N . LEU A 1 181 ? 3.725 9.781 14.009 1.00 82.88 181 LEU A N 1
ATOM 1391 C CA . LEU A 1 181 ? 4.766 10.244 13.075 1.00 82.88 181 LEU A CA 1
ATOM 1392 C C . LEU A 1 181 ? 6.055 10.726 13.761 1.00 82.88 181 LEU A C 1
ATOM 1394 O O . LEU A 1 181 ? 7.145 10.394 13.304 1.00 82.88 181 LEU A O 1
ATOM 1398 N N . ASP A 1 182 ? 5.937 11.478 14.854 1.00 80.06 182 ASP A N 1
ATOM 1399 C CA . ASP A 1 182 ? 7.050 12.063 15.614 1.00 80.06 182 ASP A CA 1
ATOM 1400 C C . ASP A 1 182 ? 7.821 11.029 16.453 1.00 80.06 182 ASP A C 1
ATOM 1402 O O . ASP A 1 182 ? 9.015 11.190 16.708 1.00 80.06 182 ASP A O 1
ATOM 1406 N N . GLN A 1 183 ? 7.165 9.940 16.863 1.00 83.38 183 GLN A N 1
ATOM 1407 C CA . GLN A 1 183 ? 7.758 8.919 17.740 1.00 83.38 183 GLN A CA 1
ATOM 1408 C C . GLN A 1 183 ? 8.159 7.641 17.000 1.00 83.38 183 GLN A C 1
ATOM 1410 O O . GLN A 1 183 ? 9.005 6.880 17.477 1.00 83.38 183 GLN A O 1
ATOM 1415 N N . GLY A 1 184 ? 7.568 7.386 15.838 1.00 79.94 184 GLY A N 1
ATOM 1416 C CA . GLY A 1 184 ? 7.841 6.209 15.038 1.00 79.94 184 GLY A CA 1
ATOM 1417 C C . GLY A 1 184 ? 9.172 6.303 14.287 1.00 79.94 184 GLY A C 1
ATOM 1418 O O . GLY A 1 184 ? 9.465 7.286 13.613 1.00 79.94 184 GLY A O 1
ATOM 1419 N N . LYS A 1 185 ? 9.986 5.245 14.365 1.00 82.81 185 LYS A N 1
ATOM 1420 C CA . LYS A 1 185 ? 11.349 5.206 13.796 1.00 82.81 185 LYS A CA 1
ATOM 1421 C C . LYS A 1 185 ? 11.576 4.035 12.838 1.00 82.81 185 LYS A C 1
ATOM 1423 O O . LYS A 1 185 ? 12.709 3.585 12.680 1.00 82.81 185 LYS A O 1
ATOM 1428 N N . ARG A 1 186 ? 10.515 3.503 12.219 1.00 89.06 186 ARG A N 1
ATOM 1429 C CA . ARG A 1 186 ? 10.650 2.366 11.298 1.00 89.06 186 ARG A CA 1
ATOM 1430 C C . ARG A 1 186 ? 11.451 2.770 10.058 1.00 89.06 186 ARG A C 1
ATOM 1432 O O . ARG A 1 186 ? 11.108 3.726 9.360 1.00 89.06 186 ARG A O 1
ATOM 1439 N N . ALA A 1 187 ? 12.520 2.026 9.795 1.00 84.25 187 ALA A N 1
ATOM 1440 C CA . ALA A 1 187 ? 13.397 2.233 8.649 1.00 84.25 187 ALA A CA 1
ATOM 1441 C C . ALA A 1 187 ? 12.892 1.483 7.408 1.00 84.25 187 ALA A C 1
ATOM 1443 O O . ALA A 1 187 ? 12.245 0.437 7.513 1.00 84.25 187 ALA A O 1
ATOM 1444 N N . THR A 1 188 ? 13.232 2.003 6.228 1.00 82.94 188 THR A N 1
ATOM 1445 C CA . THR A 1 188 ? 13.125 1.276 4.958 1.00 82.94 188 THR A CA 1
ATOM 1446 C C . THR A 1 188 ? 13.917 -0.035 5.044 1.00 82.94 188 THR A C 1
ATOM 1448 O O . THR A 1 188 ? 15.006 -0.078 5.614 1.00 82.94 188 THR A O 1
ATOM 1451 N N . LYS A 1 189 ? 13.375 -1.114 4.475 1.00 80.06 189 LYS A N 1
ATOM 1452 C CA . LYS A 1 189 ? 13.993 -2.454 4.422 1.00 80.06 189 LYS A CA 1
ATOM 1453 C C . LYS A 1 189 ? 14.597 -2.762 3.046 1.00 80.06 189 LYS A C 1
ATOM 1455 O O . LYS A 1 189 ? 14.901 -3.908 2.729 1.00 80.06 189 LYS A O 1
ATOM 1460 N N . THR A 1 190 ? 14.740 -1.738 2.208 1.00 74.06 190 THR A N 1
ATOM 1461 C CA . THR A 1 190 ? 15.350 -1.819 0.875 1.00 74.06 190 THR A CA 1
ATOM 1462 C C . THR A 1 190 ? 16.863 -1.653 0.932 1.00 74.06 190 THR A C 1
ATOM 1464 O O . THR A 1 190 ? 17.410 -1.217 1.944 1.00 74.06 190 THR A O 1
ATOM 1467 N N . CYS A 1 191 ? 17.544 -1.936 -0.182 1.00 66.88 191 CYS A N 1
ATOM 1468 C CA . CYS A 1 191 ? 18.959 -1.606 -0.303 1.00 66.88 191 CYS A CA 1
ATOM 1469 C C . CYS A 1 191 ? 19.152 -0.082 -0.151 1.00 66.88 191 CYS A C 1
ATOM 1471 O O . CYS A 1 191 ? 18.440 0.678 -0.814 1.00 66.88 191 CYS A O 1
ATOM 1473 N N . PRO A 1 192 ? 20.032 0.392 0.745 1.00 61.94 192 PRO A N 1
ATOM 1474 C CA . PRO A 1 192 ? 20.317 1.815 0.841 1.00 61.94 192 PRO A CA 1
ATOM 1475 C C . PRO A 1 192 ? 21.090 2.276 -0.408 1.00 61.94 192 PRO A C 1
ATOM 1477 O O . PRO A 1 192 ? 21.993 1.559 -0.847 1.00 61.94 192 PRO A O 1
ATOM 1480 N N . PRO A 1 193 ? 20.773 3.452 -0.983 1.00 62.81 193 PRO A N 1
ATOM 1481 C CA . PRO A 1 193 ? 21.603 4.035 -2.033 1.00 62.81 193 PRO A CA 1
ATOM 1482 C C . PRO A 1 193 ? 23.000 4.363 -1.483 1.00 62.81 193 PRO A C 1
ATOM 1484 O O . PRO A 1 193 ? 23.145 4.671 -0.296 1.00 62.81 193 PRO A O 1
ATOM 1487 N N . THR A 1 194 ? 24.032 4.303 -2.327 1.00 64.38 194 THR A N 1
ATOM 1488 C CA . THR A 1 194 ? 25.399 4.667 -1.919 1.00 64.38 194 THR A CA 1
ATOM 1489 C C . THR A 1 194 ? 25.516 6.172 -1.662 1.00 64.38 194 THR A C 1
ATOM 1491 O O . THR A 1 194 ? 24.691 6.965 -2.123 1.00 64.38 194 THR A O 1
ATOM 1494 N N . ALA A 1 195 ? 26.545 6.592 -0.919 1.00 65.56 195 ALA A N 1
ATOM 1495 C CA . ALA A 1 195 ? 26.777 8.010 -0.643 1.00 65.56 195 ALA A CA 1
ATOM 1496 C C . ALA A 1 195 ? 26.969 8.817 -1.939 1.00 65.56 195 ALA A C 1
ATOM 1498 O O . ALA A 1 195 ? 26.454 9.928 -2.050 1.00 65.56 195 ALA A O 1
ATOM 1499 N N . GLU A 1 196 ? 27.632 8.227 -2.937 1.00 65.88 196 GLU A N 1
ATOM 1500 C CA . GLU A 1 196 ? 27.824 8.819 -4.262 1.00 65.88 196 GLU A CA 1
ATOM 1501 C C . GLU A 1 196 ? 26.489 8.986 -4.989 1.00 65.88 196 GLU A C 1
ATOM 1503 O O . GLU A 1 196 ? 26.203 10.065 -5.500 1.00 65.88 196 GLU A O 1
ATOM 1508 N N . GLN A 1 197 ? 25.634 7.957 -4.974 1.00 64.25 197 GLN A N 1
ATOM 1509 C CA . GLN A 1 197 ? 24.302 8.016 -5.580 1.00 64.25 197 GLN A CA 1
ATOM 1510 C C . GLN A 1 197 ? 23.436 9.111 -4.944 1.00 64.25 197 GLN A C 1
ATOM 1512 O O . GLN A 1 197 ? 22.719 9.824 -5.643 1.00 64.25 197 GLN A O 1
ATOM 1517 N N . VAL A 1 198 ? 23.522 9.282 -3.621 1.00 65.31 198 VAL A N 1
ATOM 1518 C CA . VAL A 1 198 ? 22.833 10.370 -2.913 1.00 65.31 198 VAL A CA 1
ATOM 1519 C C . VAL A 1 198 ? 23.413 11.726 -3.306 1.00 65.31 198 VAL A C 1
ATOM 1521 O O . VAL A 1 198 ? 22.655 12.642 -3.606 1.00 65.31 198 VAL A O 1
ATOM 1524 N N . GLN A 1 199 ? 24.737 11.874 -3.342 1.00 67.00 199 GLN A N 1
ATOM 1525 C CA . GLN A 1 199 ? 25.380 13.134 -3.714 1.00 67.00 199 GLN A CA 1
ATOM 1526 C C . GLN A 1 199 ? 25.036 13.544 -5.153 1.00 67.00 199 GLN A C 1
ATOM 1528 O O . GLN A 1 199 ? 24.661 14.692 -5.387 1.00 67.00 199 GLN A O 1
ATOM 1533 N N . GLN A 1 200 ? 25.062 12.596 -6.092 1.00 64.88 200 GLN A N 1
ATOM 1534 C CA . GLN A 1 200 ? 24.587 12.794 -7.462 1.00 64.88 200 GLN A CA 1
ATOM 1535 C C . GLN A 1 200 ? 23.107 13.192 -7.487 1.00 64.88 200 GLN A C 1
ATOM 1537 O O . GLN A 1 200 ? 22.713 14.066 -8.258 1.00 64.88 200 GLN A O 1
ATOM 1542 N N . ALA A 1 201 ? 22.276 12.587 -6.630 1.00 63.25 201 ALA A N 1
ATOM 1543 C CA . ALA A 1 201 ? 20.858 12.914 -6.529 1.00 63.25 201 ALA A CA 1
ATOM 1544 C C . ALA A 1 201 ? 20.579 14.329 -5.993 1.00 63.25 201 ALA A C 1
ATOM 1546 O O . ALA A 1 201 ? 19.550 14.914 -6.328 1.00 63.25 201 ALA A O 1
ATOM 1547 N N . LEU A 1 202 ? 21.482 14.873 -5.180 1.00 64.12 202 LEU A N 1
ATOM 1548 C CA . LEU A 1 202 ? 21.380 16.217 -4.609 1.00 64.12 202 LEU A CA 1
ATOM 1549 C C . LEU A 1 202 ? 21.959 17.309 -5.508 1.00 64.12 202 LEU A C 1
ATOM 1551 O O . LEU A 1 202 ? 21.593 18.469 -5.337 1.00 64.12 202 LEU A O 1
ATOM 1555 N N . ALA A 1 203 ? 22.839 16.957 -6.447 1.00 62.28 203 ALA A N 1
ATOM 1556 C CA . ALA A 1 203 ? 23.372 17.901 -7.417 1.00 62.28 203 ALA A CA 1
ATOM 1557 C C . ALA A 1 203 ? 22.245 18.424 -8.331 1.00 62.28 203 ALA A C 1
ATOM 1559 O O . ALA A 1 203 ? 21.487 17.643 -8.930 1.00 62.28 203 ALA A O 1
ATOM 1560 N N . SER A 1 204 ? 22.115 19.753 -8.400 1.00 48.03 204 SER A N 1
ATOM 1561 C CA . SER A 1 204 ? 21.174 20.446 -9.282 1.00 48.03 204 SER A CA 1
ATOM 1562 C C . SER A 1 204 ? 21.527 20.189 -10.752 1.00 48.03 204 SER A C 1
ATOM 1564 O O . SER A 1 204 ? 22.695 19.982 -11.071 1.00 48.03 204 SER A O 1
ATOM 1566 N N . PRO A 1 205 ? 20.560 20.237 -11.687 1.00 47.38 205 PRO A N 1
ATOM 1567 C CA . PRO A 1 205 ? 20.839 20.069 -13.114 1.00 47.38 205 PRO A CA 1
ATOM 1568 C C . PRO A 1 205 ? 21.763 21.128 -13.741 1.00 47.38 205 PRO A C 1
ATOM 1570 O O . PRO A 1 205 ? 22.115 20.963 -14.901 1.00 47.38 205 PRO A O 1
ATOM 1573 N N . GLU A 1 206 ? 22.113 22.201 -13.026 1.00 41.94 206 GLU A N 1
ATOM 1574 C CA . GLU A 1 206 ? 22.843 23.361 -13.563 1.00 41.94 206 GLU A CA 1
ATOM 1575 C C . GLU A 1 206 ? 24.360 23.344 -13.289 1.00 41.94 206 GLU A C 1
ATOM 1577 O O . GLU A 1 206 ? 25.068 24.188 -13.829 1.00 41.94 206 GLU A O 1
ATOM 1582 N N . ASP A 1 207 ? 24.882 22.391 -12.505 1.00 36.03 207 ASP A N 1
ATOM 1583 C CA . ASP A 1 207 ? 26.300 22.387 -12.093 1.00 36.03 207 ASP A CA 1
ATOM 1584 C C . ASP A 1 207 ? 27.234 21.535 -12.978 1.00 36.03 207 ASP A C 1
ATOM 1586 O O . ASP A 1 207 ? 28.437 21.473 -12.715 1.00 36.03 207 ASP A O 1
ATOM 1590 N N . ASP A 1 208 ? 26.737 20.935 -14.065 1.00 36.16 208 ASP A N 1
ATOM 1591 C CA . ASP A 1 208 ? 27.584 20.285 -15.078 1.00 36.16 208 ASP A CA 1
ATOM 1592 C C . ASP A 1 208 ? 28.207 21.346 -16.007 1.00 36.16 208 ASP A C 1
ATOM 1594 O O . ASP A 1 208 ? 27.947 21.407 -17.209 1.00 36.16 208 ASP A O 1
ATOM 1598 N N . ASN A 1 209 ? 29.043 22.219 -15.438 1.00 33.09 209 ASN A N 1
ATOM 1599 C CA . ASN A 1 209 ? 29.992 22.995 -16.224 1.00 33.09 209 ASN A CA 1
ATOM 1600 C C . ASN A 1 209 ? 31.093 22.046 -16.703 1.00 33.09 209 ASN A C 1
ATOM 1602 O O . ASN A 1 209 ? 32.018 21.700 -15.960 1.00 33.09 209 ASN A O 1
ATOM 1606 N N . ASP A 1 210 ? 30.965 21.645 -17.966 1.00 37.75 210 ASP A N 1
ATOM 1607 C CA . ASP A 1 210 ? 31.999 21.000 -18.765 1.00 37.75 210 ASP A CA 1
ATOM 1608 C C . ASP A 1 210 ? 33.343 21.716 -18.569 1.00 37.75 210 ASP A C 1
ATOM 1610 O O . ASP A 1 210 ? 33.589 22.822 -19.054 1.00 37.75 210 ASP A O 1
ATOM 1614 N N . SER A 1 211 ? 34.218 21.076 -17.800 1.00 30.88 211 SER A N 1
ATOM 1615 C CA . SER A 1 211 ? 35.626 21.427 -17.712 1.00 30.88 211 SER A CA 1
ATOM 1616 C C . SER A 1 211 ? 36.457 20.155 -17.829 1.00 30.88 211 SER A C 1
ATOM 1618 O O . SER A 1 211 ? 37.004 19.632 -16.867 1.00 30.88 211 SER A O 1
ATOM 1620 N N . GLY A 1 212 ? 36.518 19.648 -19.060 1.00 28.44 212 GLY A N 1
ATOM 1621 C CA . GLY A 1 212 ? 37.734 19.139 -19.690 1.00 28.44 212 GLY A CA 1
ATOM 1622 C C . GLY A 1 212 ? 38.642 18.188 -18.895 1.00 28.44 212 GLY A C 1
ATOM 1623 O O . GLY A 1 212 ? 39.491 18.606 -18.117 1.00 28.44 212 GLY A O 1
ATOM 1624 N N . SER A 1 213 ? 38.620 16.926 -19.338 1.00 29.78 213 SER A N 1
ATOM 1625 C CA . SER A 1 213 ? 39.767 16.007 -19.431 1.00 29.78 213 SER A CA 1
ATOM 1626 C C . SER A 1 213 ? 40.432 15.519 -18.132 1.00 29.78 213 SER A C 1
ATOM 1628 O O . SER A 1 213 ? 41.341 16.145 -17.594 1.00 29.78 213 SER A O 1
ATOM 1630 N N . SER A 1 214 ? 40.223 14.236 -17.817 1.00 27.64 214 SER A N 1
ATOM 1631 C CA . SER A 1 214 ? 41.307 13.250 -17.995 1.00 27.64 214 SER A CA 1
ATOM 1632 C C . SER A 1 214 ? 40.797 11.803 -17.960 1.00 27.64 214 SER A C 1
ATOM 1634 O O . SER A 1 214 ? 40.043 11.400 -17.081 1.00 27.64 214 SER A O 1
ATOM 1636 N N . ASN A 1 215 ? 41.248 11.035 -18.954 1.00 35.91 215 ASN A N 1
ATOM 1637 C CA . ASN A 1 215 ? 41.066 9.597 -19.143 1.00 35.91 215 ASN A CA 1
ATOM 1638 C C . ASN A 1 215 ? 41.129 8.772 -17.851 1.00 35.91 215 ASN A C 1
ATOM 1640 O O . ASN A 1 215 ? 42.205 8.677 -17.255 1.00 35.91 215 ASN A O 1
ATOM 1644 N N . ARG A 1 216 ? 40.050 8.037 -17.551 1.00 26.53 216 ARG A N 1
ATOM 1645 C CA . ARG A 1 216 ? 40.103 6.653 -17.048 1.00 26.53 216 ARG A CA 1
ATOM 1646 C C . ARG A 1 216 ? 38.884 5.889 -17.560 1.00 26.53 216 ARG A C 1
ATOM 1648 O O . ARG A 1 216 ? 37.771 6.171 -17.136 1.00 26.53 216 ARG A O 1
ATOM 1655 N N . ASP A 1 217 ? 39.112 4.907 -18.426 1.00 34.75 217 ASP A N 1
ATOM 1656 C CA . ASP A 1 217 ? 38.171 3.798 -18.591 1.00 34.75 217 ASP A CA 1
ATOM 1657 C C . ASP A 1 217 ? 37.973 3.110 -17.233 1.00 34.75 217 ASP A C 1
ATOM 1659 O O . ASP A 1 217 ? 38.950 2.837 -16.522 1.00 34.75 217 ASP A O 1
ATOM 1663 N N . PRO A 1 218 ? 36.728 2.745 -16.899 1.00 32.34 218 PRO A N 1
ATOM 1664 C CA . PRO A 1 218 ? 36.526 1.353 -16.555 1.00 32.34 218 PRO A CA 1
ATOM 1665 C C . PRO A 1 218 ? 35.225 0.818 -17.154 1.00 32.34 218 PRO A C 1
ATOM 1667 O O . PRO A 1 218 ? 34.120 1.157 -16.736 1.00 32.34 218 PRO A O 1
ATOM 1670 N N . ALA A 1 219 ? 35.371 -0.147 -18.057 1.00 27.88 219 ALA A N 1
ATOM 1671 C CA . ALA A 1 219 ? 34.392 -1.209 -18.200 1.00 27.88 219 ALA A CA 1
ATOM 1672 C C . ALA A 1 219 ? 34.281 -1.948 -16.851 1.00 27.88 219 ALA A C 1
ATOM 1674 O O . ALA A 1 219 ? 35.054 -2.856 -16.552 1.00 27.88 219 ALA A O 1
ATOM 1675 N N . ALA A 1 220 ? 33.341 -1.527 -16.009 1.00 26.00 220 ALA A N 1
ATOM 1676 C CA . ALA A 1 220 ? 32.945 -2.237 -14.806 1.00 26.00 220 ALA A CA 1
ATOM 1677 C C . ALA A 1 220 ? 31.422 -2.235 -14.742 1.00 26.00 220 ALA A C 1
ATOM 1679 O O . ALA A 1 220 ? 30.787 -1.265 -14.345 1.00 26.00 220 ALA A O 1
ATOM 1680 N N . THR A 1 221 ? 30.849 -3.355 -15.163 1.00 30.06 221 THR A N 1
ATOM 1681 C CA . THR A 1 221 ? 29.459 -3.744 -14.959 1.00 30.06 221 THR A CA 1
ATOM 1682 C C . THR A 1 221 ? 29.171 -3.729 -13.454 1.00 30.06 221 THR A C 1
ATOM 1684 O O . THR A 1 221 ? 29.388 -4.720 -12.754 1.00 30.06 221 THR A O 1
ATOM 1687 N N . THR A 1 222 ? 28.748 -2.588 -12.916 1.00 28.02 222 THR A N 1
ATOM 1688 C CA . THR A 1 222 ? 28.360 -2.446 -11.514 1.00 28.02 222 THR A CA 1
ATOM 1689 C C . THR A 1 222 ? 26.987 -3.077 -11.334 1.00 28.02 222 THR A C 1
ATOM 1691 O O . THR A 1 222 ? 25.941 -2.455 -11.481 1.00 28.02 222 THR A O 1
ATOM 1694 N N . LEU A 1 223 ? 26.996 -4.379 -11.048 1.00 28.17 223 LEU A N 1
ATOM 1695 C CA . LEU A 1 223 ? 25.830 -5.075 -10.516 1.00 28.17 223 LEU A CA 1
ATOM 1696 C C . LEU A 1 223 ? 25.291 -4.299 -9.301 1.00 28.17 223 LEU A C 1
ATOM 1698 O O . LEU A 1 223 ? 26.095 -3.817 -8.495 1.00 28.17 223 LEU A O 1
ATOM 1702 N N . PRO A 1 224 ? 23.961 -4.208 -9.122 1.00 30.81 224 PRO A N 1
ATOM 1703 C CA . PRO A 1 224 ? 23.401 -3.586 -7.933 1.00 30.81 224 PRO A CA 1
ATOM 1704 C C . PRO A 1 224 ? 23.925 -4.291 -6.668 1.00 30.81 224 PRO A C 1
ATOM 1706 O O . PRO A 1 224 ? 24.122 -5.516 -6.676 1.00 30.81 224 PRO A O 1
ATOM 1709 N N . PRO A 1 225 ? 24.168 -3.547 -5.574 1.00 33.66 225 PRO A N 1
ATOM 1710 C CA . PRO A 1 225 ? 24.650 -4.118 -4.324 1.00 33.66 225 PRO A CA 1
ATOM 1711 C C . PRO A 1 225 ? 23.696 -5.196 -3.794 1.00 33.66 225 PRO A C 1
ATOM 1713 O O . PRO A 1 225 ? 22.475 -5.112 -3.923 1.00 33.66 225 PRO A O 1
ATOM 1716 N N . ARG A 1 226 ? 24.281 -6.244 -3.202 1.00 27.95 226 ARG A N 1
ATOM 1717 C CA . ARG A 1 226 ? 23.566 -7.443 -2.743 1.00 27.95 226 ARG A CA 1
ATOM 1718 C C . ARG A 1 226 ? 22.498 -7.094 -1.691 1.00 27.95 226 ARG A C 1
ATOM 1720 O O . ARG A 1 226 ? 22.837 -6.517 -0.659 1.00 27.95 226 ARG A O 1
ATOM 1727 N N . PRO A 1 227 ? 21.240 -7.518 -1.880 1.00 34.38 227 PRO A N 1
ATOM 1728 C CA . PRO A 1 227 ? 20.209 -7.454 -0.851 1.00 34.38 227 PRO A CA 1
ATOM 1729 C C . PRO A 1 227 ? 20.572 -8.242 0.410 1.00 34.38 227 PRO A C 1
ATOM 1731 O O . PRO A 1 227 ? 20.908 -9.425 0.348 1.00 34.38 227 PRO A O 1
ATOM 1734 N N . VAL A 1 228 ? 20.389 -7.619 1.575 1.00 36.06 228 VAL A N 1
ATOM 1735 C CA . VAL A 1 228 ? 20.268 -8.320 2.863 1.00 36.06 228 VAL A CA 1
ATOM 1736 C C . VAL A 1 228 ? 18.785 -8.658 3.062 1.00 36.06 228 VAL A C 1
ATOM 1738 O O . VAL A 1 228 ? 18.098 -8.106 3.910 1.00 36.06 228 VAL A O 1
ATOM 1741 N N . GLY A 1 229 ? 18.250 -9.502 2.177 1.00 33.81 229 GLY A N 1
ATOM 1742 C CA . GLY A 1 229 ? 16.811 -9.755 2.030 1.00 33.81 229 GLY A CA 1
ATOM 1743 C C . GLY A 1 229 ? 16.401 -11.187 2.360 1.00 33.81 229 GLY A C 1
ATOM 1744 O O . GLY A 1 229 ? 15.606 -11.779 1.643 1.00 33.81 229 GLY A O 1
ATOM 1745 N N . GLY A 1 230 ? 16.960 -11.785 3.412 1.00 31.97 230 GLY A N 1
ATOM 1746 C CA . GLY A 1 230 ? 16.549 -13.103 3.891 1.00 31.97 230 GLY A CA 1
ATOM 1747 C C . GLY A 1 230 ? 15.886 -13.001 5.258 1.00 31.97 230 GLY A C 1
ATOM 1748 O O . GLY A 1 230 ? 16.500 -12.503 6.196 1.00 31.97 230 GLY A O 1
ATOM 1749 N N . TRP A 1 231 ? 14.691 -13.578 5.423 1.00 37.38 231 TRP A N 1
ATOM 1750 C CA . TRP A 1 231 ? 13.971 -13.689 6.711 1.00 37.38 231 TRP A CA 1
ATOM 1751 C C . TRP A 1 231 ? 14.758 -14.429 7.820 1.00 37.38 231 TRP A C 1
ATOM 1753 O O . TRP A 1 231 ? 14.269 -14.582 8.935 1.00 37.38 231 TRP A O 1
ATOM 1763 N N . ARG A 1 232 ? 15.974 -14.910 7.525 1.00 28.84 232 ARG A N 1
ATOM 1764 C CA . ARG A 1 232 ? 16.870 -15.621 8.445 1.00 28.84 232 ARG A CA 1
ATOM 1765 C C . ARG A 1 232 ? 18.152 -14.866 8.827 1.00 28.84 232 ARG A C 1
ATOM 1767 O O . ARG A 1 232 ? 18.974 -15.454 9.515 1.00 28.84 232 ARG A O 1
ATOM 1774 N N . SER A 1 233 ? 18.340 -13.600 8.446 1.00 31.11 233 SER A N 1
ATOM 1775 C CA . SER A 1 233 ? 19.581 -12.863 8.756 1.00 31.11 233 SER A CA 1
ATOM 1776 C C . SER A 1 233 ? 19.329 -11.569 9.538 1.00 31.11 233 SER A C 1
ATOM 1778 O O . SER A 1 233 ? 19.586 -10.481 9.040 1.00 31.11 233 SER A O 1
ATOM 1780 N N . ILE A 1 234 ? 18.821 -11.693 10.770 1.00 33.22 234 ILE A N 1
ATOM 1781 C CA . ILE A 1 234 ? 18.656 -10.571 11.725 1.00 33.22 234 ILE A CA 1
ATOM 1782 C C . ILE A 1 234 ? 19.844 -10.444 12.704 1.00 33.22 234 ILE A C 1
ATOM 1784 O O . ILE A 1 234 ? 19.897 -9.517 13.502 1.00 33.22 234 ILE A O 1
ATOM 1788 N N . PHE A 1 235 ? 20.864 -11.298 12.625 1.00 27.34 235 PHE A N 1
ATOM 1789 C CA . PHE A 1 235 ? 22.015 -11.207 13.527 1.00 27.34 235 PHE A CA 1
ATOM 1790 C C . PHE A 1 235 ? 23.313 -11.057 12.761 1.00 27.34 235 PHE A C 1
ATOM 1792 O O . PHE A 1 235 ? 23.855 -12.060 12.320 1.00 27.34 235 PHE A O 1
ATOM 1799 N N . SER A 1 236 ? 23.788 -9.814 12.652 1.00 27.58 236 SER A N 1
ATOM 1800 C CA . SER A 1 236 ? 25.192 -9.413 12.842 1.00 27.58 236 SER A CA 1
ATOM 1801 C C . SER A 1 236 ? 25.447 -8.096 12.118 1.00 27.58 236 SER A C 1
ATOM 1803 O O . SER A 1 236 ? 25.395 -8.092 10.899 1.00 27.58 236 SER A O 1
ATOM 1805 N N . TYR A 1 237 ? 25.716 -7.013 12.850 1.00 25.98 237 TYR A N 1
ATOM 1806 C CA . TYR A 1 237 ? 26.777 -6.032 12.559 1.00 25.98 237 TYR A CA 1
ATOM 1807 C C . TYR A 1 237 ? 26.813 -4.998 13.697 1.00 25.98 237 TYR A C 1
ATOM 1809 O O . TYR A 1 237 ? 26.268 -3.907 13.607 1.00 25.98 237 TYR A O 1
ATOM 1817 N N . PHE A 1 238 ? 27.473 -5.365 14.794 1.00 26.58 238 PHE A N 1
ATOM 1818 C CA . PHE A 1 238 ? 28.180 -4.415 15.648 1.00 26.58 238 PHE A CA 1
ATOM 1819 C C . PHE A 1 238 ? 29.544 -5.039 15.927 1.00 26.58 238 PHE A C 1
ATOM 1821 O O . PHE A 1 238 ? 29.643 -6.040 16.631 1.00 26.58 238 PHE A O 1
ATOM 1828 N N . ALA A 1 239 ? 30.589 -4.473 15.334 1.00 25.34 239 ALA A N 1
ATOM 1829 C CA . ALA A 1 239 ? 31.964 -4.708 15.742 1.00 25.34 239 ALA A CA 1
ATOM 1830 C C . ALA A 1 239 ? 32.646 -3.334 15.822 1.00 25.34 239 ALA A C 1
ATOM 1832 O O . ALA A 1 239 ? 32.596 -2.590 14.838 1.00 25.34 239 ALA A O 1
ATOM 1833 N N . PRO A 1 240 ? 33.234 -2.951 16.967 1.00 27.11 240 PRO A N 1
ATOM 1834 C CA . PRO A 1 240 ? 33.966 -1.702 17.072 1.00 27.11 240 PRO A CA 1
ATOM 1835 C C . PRO A 1 240 ? 35.356 -1.901 16.460 1.00 27.11 240 PRO A C 1
ATOM 1837 O O . PRO A 1 240 ? 36.089 -2.799 16.867 1.00 27.11 240 PRO A O 1
ATOM 1840 N N . SER A 1 241 ? 35.735 -1.058 15.500 1.00 28.11 241 SER A N 1
ATOM 1841 C CA . SER A 1 241 ? 37.131 -0.942 15.077 1.00 28.11 241 SER A CA 1
ATOM 1842 C C . SER A 1 241 ? 37.667 0.417 15.498 1.00 28.11 241 SER A C 1
ATOM 1844 O O . SER A 1 241 ? 37.271 1.457 14.976 1.00 28.11 241 SER A O 1
ATOM 1846 N N . SER A 1 242 ? 38.568 0.391 16.470 1.00 34.50 242 SER A N 1
ATOM 1847 C CA . SER A 1 242 ? 39.413 1.504 16.877 1.00 34.50 242 SER A CA 1
ATOM 1848 C C . SER A 1 242 ? 40.530 1.728 15.855 1.00 34.50 242 SER A C 1
ATOM 1850 O O . SER A 1 242 ? 41.399 0.873 15.715 1.00 34.50 242 SER A O 1
ATOM 1852 N N . ALA A 1 243 ? 40.545 2.890 15.204 1.00 30.58 243 ALA A N 1
ATOM 1853 C CA . ALA A 1 243 ? 41.765 3.547 14.735 1.00 30.58 243 ALA A CA 1
ATOM 1854 C C . ALA A 1 243 ? 41.468 5.022 14.433 1.00 30.58 243 ALA A C 1
ATOM 1856 O O . ALA A 1 243 ? 40.621 5.359 13.611 1.00 30.58 243 ALA A O 1
ATOM 1857 N N . SER A 1 244 ? 42.177 5.898 15.136 1.00 36.66 244 SER A N 1
ATOM 1858 C CA . SER A 1 244 ? 42.225 7.343 14.944 1.00 36.66 244 SER A CA 1
ATOM 1859 C C . SER A 1 244 ? 42.840 7.704 13.592 1.00 36.66 244 SER A C 1
ATOM 1861 O O . SER A 1 244 ? 43.954 7.260 13.343 1.00 36.66 244 SER A O 1
ATOM 1863 N N . HIS A 1 245 ? 42.183 8.556 12.798 1.00 31.47 245 HIS A N 1
ATOM 1864 C CA . HIS A 1 245 ? 42.797 9.599 11.960 1.00 31.47 245 HIS A CA 1
ATOM 1865 C C . HIS A 1 245 ? 41.752 10.698 11.710 1.00 31.47 245 HIS A C 1
ATOM 1867 O O . HIS A 1 245 ? 40.679 10.457 11.162 1.00 31.47 245 HIS A O 1
ATOM 1873 N N . SER A 1 246 ? 42.072 11.909 12.166 1.00 40.78 246 SER A N 1
ATOM 1874 C CA . SER A 1 246 ? 41.286 13.127 11.979 1.00 40.78 246 SER A CA 1
ATOM 1875 C C . SER A 1 246 ? 41.334 13.560 10.514 1.00 40.78 246 SER A C 1
ATOM 1877 O O . SER A 1 246 ? 42.332 14.123 10.069 1.00 40.78 246 SER A O 1
ATOM 1879 N N . THR A 1 247 ? 40.237 13.355 9.792 1.00 31.23 247 THR A N 1
ATOM 1880 C CA . THR A 1 247 ? 39.869 14.161 8.623 1.00 31.23 247 THR A CA 1
ATOM 1881 C C . THR A 1 247 ? 38.421 14.591 8.813 1.00 31.23 247 THR A C 1
ATOM 1883 O O . THR A 1 247 ? 37.539 13.774 9.068 1.00 31.23 247 THR A O 1
ATOM 1886 N N . THR A 1 248 ? 38.178 15.897 8.772 1.00 41.78 248 THR A N 1
ATOM 1887 C CA . THR A 1 248 ? 36.855 16.525 8.822 1.00 41.78 248 THR A CA 1
ATOM 1888 C C . THR A 1 248 ? 36.122 16.305 7.497 1.00 41.78 248 THR A C 1
ATOM 1890 O O . THR A 1 248 ? 35.788 17.243 6.783 1.00 41.78 248 THR A O 1
ATOM 1893 N N . THR A 1 249 ? 35.864 15.050 7.139 1.00 35.47 249 THR A N 1
ATOM 1894 C CA . THR A 1 249 ? 34.757 14.729 6.238 1.00 35.47 249 THR A CA 1
ATOM 1895 C C . THR A 1 249 ? 33.465 14.874 7.040 1.00 35.47 249 THR A C 1
ATOM 1897 O O . THR A 1 249 ? 33.378 14.278 8.121 1.00 35.47 249 THR A O 1
ATOM 1900 N N . PRO A 1 250 ? 32.464 15.652 6.580 1.00 37.44 250 PRO A N 1
ATOM 1901 C CA . PRO A 1 250 ? 31.145 15.595 7.197 1.00 37.44 250 PRO A CA 1
ATOM 1902 C C . PRO A 1 250 ? 30.687 14.128 7.204 1.00 37.44 250 PRO A C 1
ATOM 1904 O O . PRO A 1 250 ? 30.999 13.400 6.255 1.00 37.44 250 PRO A O 1
ATOM 1907 N N . PRO A 1 251 ? 29.999 13.659 8.263 1.00 35.12 251 PRO A N 1
ATOM 1908 C CA . PRO A 1 251 ? 29.457 12.310 8.254 1.00 35.12 251 PRO A CA 1
ATOM 1909 C C . PRO A 1 251 ? 28.625 12.139 6.975 1.00 35.12 251 PRO A C 1
ATOM 1911 O O . PRO A 1 251 ? 27.944 13.095 6.581 1.00 35.12 251 PRO A O 1
ATOM 1914 N N . PRO A 1 252 ? 28.683 10.967 6.310 1.00 38.00 252 PRO A N 1
ATOM 1915 C CA . PRO A 1 252 ? 27.825 10.710 5.160 1.00 38.00 252 PRO A CA 1
ATOM 1916 C C . PRO A 1 252 ? 26.383 11.064 5.549 1.00 38.00 252 PRO A C 1
ATOM 1918 O O . PRO A 1 252 ? 26.016 10.826 6.709 1.00 38.00 252 PRO A O 1
ATOM 1921 N N . PRO A 1 253 ? 25.582 11.671 4.649 1.00 40.62 253 PRO A N 1
ATOM 1922 C CA . PRO A 1 253 ? 24.214 12.046 4.975 1.00 40.62 253 PRO A CA 1
ATOM 1923 C C . PRO A 1 253 ? 23.520 10.821 5.566 1.00 40.62 253 PRO A C 1
ATOM 1925 O O . PRO A 1 253 ? 23.389 9.795 4.901 1.00 40.62 253 PRO A O 1
ATOM 1928 N N . GLN A 1 254 ? 23.157 10.893 6.850 1.00 46.66 254 GLN A N 1
ATOM 1929 C CA . GLN A 1 254 ? 22.452 9.807 7.516 1.00 46.66 254 GLN A CA 1
ATOM 1930 C C . GLN A 1 254 ? 21.095 9.680 6.829 1.00 46.66 254 GLN A C 1
ATOM 1932 O O . GLN A 1 254 ? 20.191 10.469 7.091 1.00 46.66 254 GLN A O 1
ATOM 1937 N N . TRP A 1 255 ? 20.975 8.722 5.916 1.00 57.47 255 TRP A N 1
ATOM 1938 C CA . TRP A 1 255 ? 19.723 8.347 5.285 1.00 57.47 255 TRP A CA 1
ATOM 1939 C C . TRP A 1 255 ? 19.539 6.844 5.417 1.00 57.47 255 TRP A C 1
ATOM 1941 O O . TRP A 1 255 ? 20.318 6.048 4.895 1.00 57.47 255 TRP A O 1
ATOM 1951 N N . PRO A 1 256 ? 18.466 6.454 6.097 1.00 56.03 256 PRO A N 1
ATOM 1952 C CA . PRO A 1 256 ? 17.542 5.544 5.459 1.00 56.03 256 PRO A CA 1
ATOM 1953 C C . PRO A 1 256 ? 16.177 6.223 5.384 1.00 56.03 256 PRO A C 1
ATOM 1955 O O . PRO A 1 256 ? 15.731 6.849 6.347 1.00 56.03 256 PRO A O 1
ATOM 1958 N N . GLY A 1 257 ? 15.496 6.078 4.245 1.00 65.12 257 GLY A N 1
ATOM 1959 C CA . GLY A 1 257 ? 14.088 6.454 4.152 1.00 65.12 257 GLY A CA 1
ATOM 1960 C C . GLY A 1 257 ? 13.302 5.844 5.306 1.00 65.12 257 GLY A C 1
ATOM 1961 O O . GLY A 1 257 ? 13.615 4.744 5.772 1.00 65.12 257 GLY A O 1
ATOM 1962 N N . ARG A 1 258 ? 12.312 6.574 5.809 1.00 82.94 258 ARG A N 1
ATOM 1963 C CA . ARG A 1 258 ? 11.442 6.079 6.877 1.00 82.94 258 ARG A CA 1
ATOM 1964 C C . ARG A 1 258 ? 10.202 5.468 6.263 1.00 82.94 258 ARG A C 1
ATOM 1966 O O . ARG A 1 258 ? 9.819 5.806 5.154 1.00 82.94 258 ARG A O 1
ATOM 1973 N N . VAL A 1 259 ? 9.554 4.568 6.979 1.00 89.62 259 VAL A N 1
ATOM 1974 C CA . VAL A 1 259 ? 8.249 4.041 6.579 1.00 89.62 259 VAL A CA 1
ATOM 1975 C C . VAL A 1 259 ? 7.289 4.149 7.752 1.00 89.62 259 VAL A C 1
ATOM 1977 O O . VAL A 1 259 ? 7.705 4.047 8.900 1.00 89.62 259 VAL A O 1
ATOM 1980 N N . MET A 1 260 ? 6.001 4.353 7.473 1.00 93.00 260 MET A N 1
ATOM 1981 C CA . MET A 1 260 ? 4.944 4.206 8.482 1.00 93.00 260 MET A CA 1
ATOM 1982 C C . MET A 1 260 ? 4.583 2.727 8.615 1.00 93.00 260 MET A C 1
ATOM 1984 O O . MET A 1 260 ? 5.447 1.939 8.976 1.00 93.00 260 MET A O 1
ATOM 1988 N N . PHE A 1 261 ? 3.372 2.286 8.257 1.00 96.50 261 PHE A N 1
ATOM 1989 C CA . PHE A 1 261 ? 3.025 0.859 8.219 1.00 96.50 261 PHE A CA 1
ATOM 1990 C C . PHE A 1 261 ? 3.307 0.180 6.868 1.00 96.50 261 PHE A C 1
ATOM 1992 O O . PHE A 1 261 ? 2.939 -0.984 6.666 1.00 96.50 261 PHE A O 1
ATOM 1999 N N . SER A 1 262 ? 3.985 0.853 5.931 1.00 93.44 262 SER A N 1
ATOM 2000 C CA . SER A 1 262 ? 4.488 0.237 4.692 1.00 93.44 262 SER A CA 1
ATOM 2001 C C . SER A 1 262 ? 5.419 -0.948 4.990 1.00 93.44 262 SER A C 1
ATOM 2003 O O . SER A 1 262 ? 5.969 -1.065 6.088 1.00 93.44 262 SER A O 1
ATOM 2005 N N . ASN A 1 263 ? 5.536 -1.887 4.044 1.00 89.88 263 ASN A N 1
ATOM 2006 C CA . ASN A 1 263 ? 6.369 -3.082 4.234 1.00 89.88 263 ASN A CA 1
ATOM 2007 C C . ASN A 1 263 ? 7.845 -2.698 4.300 1.00 89.88 263 ASN A C 1
ATOM 2009 O O . ASN A 1 263 ? 8.431 -2.709 5.382 1.00 89.88 263 ASN A O 1
ATOM 2013 N N . ASP A 1 264 ? 8.382 -2.330 3.138 1.00 82.75 264 ASP A N 1
ATOM 2014 C CA . ASP A 1 264 ? 9.819 -2.229 2.938 1.00 82.75 264 ASP A CA 1
ATOM 2015 C C . ASP A 1 264 ? 10.237 -0.865 2.401 1.00 82.75 264 ASP A C 1
ATOM 2017 O O . ASP A 1 264 ? 11.332 -0.440 2.726 1.00 82.75 264 ASP A O 1
ATOM 2021 N N . SER A 1 265 ? 9.394 -0.166 1.631 1.00 90.12 265 SER A N 1
ATOM 2022 C CA . SER A 1 265 ? 9.757 1.090 0.966 1.00 90.12 265 SER A CA 1
ATOM 2023 C C . SER A 1 265 ? 8.657 2.159 1.072 1.00 90.12 265 SER A C 1
ATOM 2025 O O . SER A 1 265 ? 7.479 1.789 1.144 1.00 90.12 265 SER A O 1
ATOM 2027 N N . PRO A 1 266 ? 9.018 3.459 1.077 1.00 90.69 266 PRO A N 1
ATOM 2028 C CA . PRO A 1 266 ? 8.084 4.587 1.035 1.00 90.69 266 PRO A CA 1
ATOM 2029 C C . PRO A 1 266 ? 7.196 4.630 -0.212 1.00 90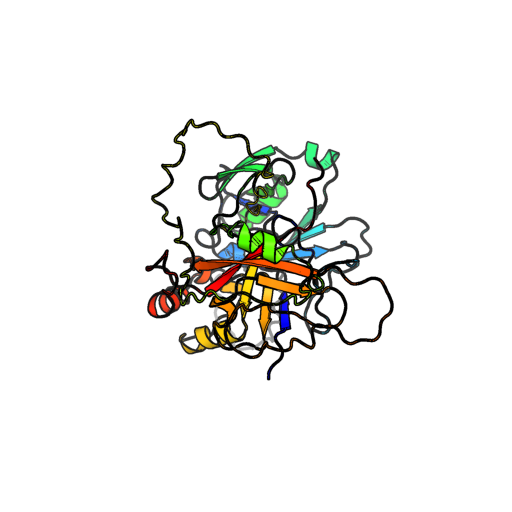.69 266 PRO A C 1
ATOM 2031 O O . PRO A 1 266 ? 6.014 4.944 -0.113 1.00 90.69 266 PRO A O 1
ATOM 2034 N N . ILE A 1 267 ? 7.771 4.342 -1.382 1.00 93.19 267 ILE A N 1
ATOM 2035 C CA . ILE A 1 267 ? 7.094 4.422 -2.677 1.00 93.19 267 ILE A CA 1
ATOM 2036 C C . ILE A 1 267 ? 7.334 3.125 -3.439 1.00 93.19 267 ILE A C 1
ATOM 2038 O O . ILE A 1 267 ? 8.456 2.627 -3.508 1.00 93.19 267 ILE A O 1
ATOM 2042 N N . LEU A 1 268 ? 6.274 2.597 -4.043 1.00 97.12 268 LEU A N 1
ATOM 2043 C CA . LEU A 1 268 ? 6.365 1.574 -5.078 1.00 97.12 268 LEU A CA 1
ATOM 2044 C C . LEU A 1 268 ? 6.001 2.194 -6.430 1.00 97.12 268 LEU A C 1
ATOM 2046 O O . LEU A 1 268 ? 4.896 2.713 -6.594 1.00 97.12 268 LEU A O 1
ATOM 2050 N N . LEU A 1 269 ? 6.909 2.100 -7.393 1.00 96.12 269 LEU A N 1
ATOM 2051 C CA . LEU A 1 269 ? 6.694 2.488 -8.782 1.00 96.12 269 LEU A CA 1
ATOM 2052 C C . LEU A 1 269 ? 6.495 1.247 -9.658 1.00 96.12 269 LEU A C 1
ATOM 2054 O O . LEU A 1 269 ? 7.113 0.214 -9.417 1.00 96.12 269 LEU A O 1
ATOM 2058 N N . ALA A 1 270 ? 5.637 1.327 -10.666 1.00 97.75 270 ALA A N 1
ATOM 2059 C CA . ALA A 1 270 ? 5.503 0.306 -11.704 1.00 97.75 270 ALA A CA 1
ATOM 2060 C C . ALA A 1 270 ? 5.086 0.959 -13.027 1.00 97.75 270 ALA A C 1
ATOM 2062 O O . ALA A 1 270 ? 4.672 2.119 -13.034 1.00 97.75 270 ALA A O 1
ATOM 2063 N N . SER A 1 271 ? 5.177 0.228 -14.137 1.00 97.31 271 SER A N 1
ATOM 2064 C CA . SER A 1 271 ? 4.745 0.729 -15.444 1.00 97.31 271 SER A CA 1
ATOM 2065 C C . SER A 1 271 ? 3.512 0.017 -15.999 1.00 97.31 271 SER A C 1
ATOM 2067 O O . SER A 1 271 ? 3.240 -1.151 -15.699 1.00 97.31 271 SER A O 1
ATOM 2069 N N . GLU A 1 272 ? 2.748 0.736 -16.823 1.00 97.31 272 GLU A N 1
ATOM 2070 C CA . GLU A 1 272 ? 1.603 0.190 -17.563 1.00 97.31 272 GLU A CA 1
ATOM 2071 C C . GLU A 1 272 ? 2.057 -0.939 -18.501 1.00 97.31 272 GLU A C 1
ATOM 2073 O O . GLU A 1 272 ? 1.430 -1.998 -18.554 1.00 97.31 272 GLU A O 1
ATOM 2078 N N . ALA A 1 273 ? 3.200 -0.760 -19.172 1.00 97.81 273 ALA A N 1
ATOM 2079 C CA . ALA A 1 273 ? 3.786 -1.756 -20.065 1.00 97.81 273 ALA A CA 1
ATOM 2080 C C . ALA A 1 273 ? 4.154 -3.059 -19.332 1.00 97.81 273 ALA A C 1
ATOM 2082 O O . ALA A 1 273 ? 3.843 -4.146 -19.822 1.00 97.81 273 ALA A O 1
ATOM 2083 N N . SER A 1 274 ? 4.734 -2.970 -18.128 1.00 98.56 274 SER A N 1
ATOM 2084 C CA . SER A 1 274 ? 5.005 -4.138 -17.279 1.00 98.56 274 SER A CA 1
ATOM 2085 C C . SER A 1 274 ? 3.727 -4.880 -16.884 1.00 98.56 274 SER A C 1
ATOM 2087 O O . SER A 1 274 ? 3.708 -6.110 -16.856 1.00 98.56 274 SER A O 1
ATOM 2089 N N . LEU A 1 275 ? 2.642 -4.164 -16.565 1.00 98.56 275 LEU A N 1
ATOM 2090 C CA . LEU A 1 275 ? 1.358 -4.798 -16.244 1.00 98.56 275 LEU A CA 1
ATOM 2091 C C . LEU A 1 275 ? 0.774 -5.534 -17.456 1.00 98.56 275 LEU A C 1
ATOM 2093 O O . LEU A 1 275 ? 0.264 -6.646 -17.304 1.00 98.56 275 LEU A O 1
ATOM 2097 N N . VAL A 1 276 ? 0.846 -4.923 -18.643 1.00 98.50 276 VAL A N 1
ATOM 2098 C CA . VAL A 1 276 ? 0.405 -5.545 -19.898 1.00 98.50 276 VAL A CA 1
ATOM 2099 C C . VAL A 1 276 ? 1.175 -6.840 -20.149 1.00 98.50 276 VAL A C 1
ATOM 2101 O O . VAL A 1 276 ? 0.542 -7.862 -20.402 1.00 98.50 276 VAL A O 1
ATOM 2104 N N . ASP A 1 277 ? 2.503 -6.830 -20.004 1.00 98.56 277 ASP A N 1
ATOM 2105 C CA . ASP A 1 277 ? 3.328 -8.036 -20.140 1.00 98.56 277 ASP A CA 1
ATOM 2106 C C . ASP A 1 277 ? 2.915 -9.136 -19.151 1.00 98.56 277 ASP A C 1
ATOM 2108 O O . ASP A 1 277 ? 2.660 -10.272 -19.555 1.00 98.56 277 ASP A O 1
ATOM 2112 N N . VAL A 1 278 ? 2.754 -8.811 -17.862 1.00 98.38 278 VAL A N 1
ATOM 2113 C CA . VAL A 1 278 ? 2.298 -9.794 -16.862 1.00 98.38 278 VAL A CA 1
ATOM 2114 C C . VAL A 1 278 ? 0.953 -10.400 -17.256 1.00 98.38 278 VAL A C 1
ATOM 2116 O O . VAL A 1 278 ? 0.771 -11.614 -17.152 1.00 98.38 278 VAL A O 1
ATOM 2119 N N . ASN A 1 279 ? 0.020 -9.581 -17.740 1.00 98.44 279 ASN A N 1
ATOM 2120 C CA . ASN A 1 279 ? -1.304 -10.037 -18.152 1.00 98.44 279 ASN A CA 1
ATOM 2121 C C . ASN A 1 279 ? -1.286 -10.937 -19.394 1.00 98.44 279 ASN A C 1
ATOM 2123 O O . ASN A 1 279 ? -2.154 -11.798 -19.505 1.00 98.44 279 ASN A O 1
ATOM 2127 N N . GLN A 1 280 ? -0.292 -10.815 -20.279 1.00 98.00 280 GLN A N 1
ATOM 2128 C CA . GLN A 1 280 ? -0.113 -11.738 -21.410 1.00 98.00 280 GLN A CA 1
ATOM 2129 C C . GLN A 1 280 ? 0.289 -13.153 -20.965 1.00 98.00 280 GLN A C 1
ATOM 2131 O O . GLN A 1 280 ? 0.047 -14.120 -21.684 1.00 98.00 280 GLN A O 1
ATOM 2136 N N . HIS A 1 281 ? 0.862 -13.290 -19.767 1.00 97.38 281 HIS A N 1
ATOM 2137 C CA . HIS A 1 281 ? 1.288 -14.567 -19.189 1.00 97.38 281 HIS A CA 1
ATOM 2138 C C . HIS A 1 281 ? 0.256 -15.174 -18.220 1.00 97.38 281 HIS A C 1
ATOM 2140 O O . HIS A 1 281 ? 0.542 -16.174 -17.548 1.00 97.38 281 HIS A O 1
ATOM 2146 N N . LEU A 1 282 ? -0.930 -14.570 -18.095 1.00 96.75 282 LEU A N 1
ATOM 2147 C CA . LEU A 1 282 ? -1.986 -15.004 -17.182 1.00 96.75 282 LEU A CA 1
ATOM 2148 C C . LEU A 1 282 ? -3.205 -15.533 -17.950 1.00 96.75 282 LEU A C 1
ATOM 2150 O O . LEU A 1 282 ? -3.563 -14.978 -18.984 1.00 96.75 282 LEU A O 1
ATOM 2154 N N . PRO A 1 283 ? -3.890 -16.572 -17.431 1.00 92.31 283 PRO A N 1
ATOM 2155 C CA . PRO A 1 283 ? -5.116 -17.078 -18.052 1.00 92.31 283 PRO A CA 1
ATOM 2156 C C . PRO A 1 283 ? -6.253 -16.048 -18.000 1.00 92.31 283 PRO A C 1
ATOM 2158 O O . PRO A 1 283 ? -7.052 -15.953 -18.928 1.00 92.31 283 PRO A O 1
ATOM 2161 N N . THR A 1 284 ? -6.293 -15.257 -16.926 1.00 93.44 284 THR A N 1
ATOM 2162 C CA . THR A 1 284 ? -7.237 -14.157 -16.741 1.00 93.44 284 THR A CA 1
ATOM 2163 C C . THR A 1 284 ? -6.447 -12.896 -16.406 1.00 93.44 284 THR A C 1
ATOM 2165 O O . THR A 1 284 ? -5.690 -12.921 -15.427 1.00 93.44 284 THR A O 1
ATOM 2168 N N . PRO A 1 285 ? -6.619 -11.798 -17.166 1.00 96.06 285 PRO A N 1
ATOM 2169 C CA . PRO A 1 285 ? -5.987 -10.527 -16.853 1.00 96.06 285 PRO A CA 1
ATOM 2170 C C . PRO A 1 285 ? -6.352 -10.041 -15.453 1.00 96.06 285 PRO A C 1
ATOM 2172 O O . PRO A 1 285 ? -7.460 -10.254 -14.955 1.00 96.06 285 PRO A O 1
ATOM 2175 N N . ILE A 1 286 ? -5.408 -9.359 -14.824 1.00 97.12 286 ILE A N 1
ATOM 2176 C CA . ILE A 1 286 ? -5.559 -8.795 -13.497 1.00 97.12 286 ILE A CA 1
ATOM 2177 C C . ILE A 1 286 ? -5.372 -7.283 -13.494 1.00 97.12 286 ILE A C 1
ATOM 2179 O O . ILE A 1 286 ? -4.731 -6.688 -14.360 1.00 97.12 286 ILE A O 1
ATOM 2183 N N . ASP A 1 287 ? -5.913 -6.679 -12.445 1.00 96.12 287 ASP A N 1
ATOM 2184 C CA . ASP A 1 287 ? -5.808 -5.260 -12.157 1.00 96.12 287 ASP A CA 1
ATOM 2185 C C . ASP A 1 287 ? -4.533 -4.936 -11.354 1.00 96.12 287 ASP A C 1
ATOM 2187 O O . ASP A 1 287 ? -4.132 -5.678 -10.445 1.00 96.12 287 ASP A O 1
ATOM 2191 N N . ILE A 1 288 ? -3.931 -3.782 -11.648 1.00 97.50 288 ILE A N 1
ATOM 2192 C CA . ILE A 1 288 ? -2.766 -3.226 -10.952 1.00 97.50 288 ILE A CA 1
ATOM 2193 C C . ILE A 1 288 ? -2.960 -3.092 -9.435 1.00 97.50 288 ILE A C 1
ATOM 2195 O O . ILE A 1 288 ? -1.990 -3.182 -8.674 1.00 97.50 288 ILE A O 1
ATOM 2199 N N . ARG A 1 289 ? -4.211 -2.961 -8.968 1.00 97.19 289 ARG A N 1
ATOM 2200 C CA . ARG A 1 289 ? -4.603 -2.929 -7.549 1.00 97.19 289 ARG A CA 1
ATOM 2201 C C . ARG A 1 289 ? -4.049 -4.115 -6.752 1.00 97.19 289 ARG A C 1
ATOM 2203 O O . ARG A 1 289 ? -3.796 -3.972 -5.557 1.00 97.19 289 ARG A O 1
ATOM 2210 N N . ARG A 1 290 ? -3.775 -5.260 -7.394 1.00 97.69 290 ARG A N 1
ATOM 2211 C CA . ARG A 1 290 ? -3.110 -6.419 -6.762 1.00 97.69 290 ARG A CA 1
ATOM 2212 C C . ARG A 1 290 ? -1.647 -6.165 -6.403 1.00 97.69 290 ARG A C 1
ATOM 2214 O O . ARG A 1 290 ? -1.145 -6.709 -5.420 1.00 97.69 290 ARG A O 1
ATOM 2221 N N . PHE A 1 291 ? -0.947 -5.345 -7.185 1.00 98.12 291 PHE A N 1
ATOM 2222 C CA . PHE A 1 291 ? 0.458 -5.000 -6.959 1.00 98.12 291 PHE A CA 1
ATOM 2223 C C . PHE A 1 291 ? 0.642 -3.761 -6.082 1.00 98.12 291 PHE A C 1
ATOM 2225 O O . PHE A 1 291 ? 1.710 -3.582 -5.494 1.00 98.12 291 PHE A O 1
ATOM 2232 N N . ARG A 1 292 ? -0.414 -2.968 -5.912 1.00 97.88 292 ARG A N 1
ATOM 2233 C CA . ARG A 1 292 ? -0.474 -1.822 -4.999 1.00 97.88 292 ARG A CA 1
ATOM 2234 C C . ARG A 1 292 ? 0.636 -0.759 -5.184 1.00 97.88 292 ARG A C 1
ATOM 2236 O O . ARG A 1 292 ? 1.178 -0.310 -4.165 1.00 97.88 292 ARG A O 1
ATOM 2243 N N . PRO A 1 293 ? 1.015 -0.375 -6.421 1.00 97.94 293 PRO A N 1
ATOM 2244 C CA . PRO A 1 293 ? 1.975 0.705 -6.631 1.00 97.94 293 PRO A CA 1
ATOM 2245 C C . PRO A 1 293 ? 1.384 2.039 -6.184 1.00 97.94 293 PRO A C 1
ATOM 2247 O O . PRO A 1 293 ? 0.166 2.207 -6.189 1.00 97.94 293 PRO A O 1
ATOM 2250 N N . ASN A 1 294 ? 2.250 2.972 -5.805 1.00 96.75 294 ASN A N 1
ATOM 2251 C CA . ASN A 1 294 ? 1.913 4.368 -5.551 1.00 96.75 294 ASN A CA 1
ATOM 2252 C C . ASN A 1 294 ? 1.957 5.194 -6.836 1.00 96.75 294 ASN A C 1
ATOM 2254 O O . ASN A 1 294 ? 1.120 6.071 -7.019 1.00 96.75 294 ASN A O 1
ATOM 2258 N N . ILE A 1 295 ? 2.932 4.918 -7.706 1.00 94.38 295 ILE A N 1
ATOM 2259 C CA . ILE A 1 295 ? 3.159 5.649 -8.954 1.00 94.38 295 ILE A CA 1
ATOM 2260 C C . ILE A 1 295 ? 3.101 4.656 -10.107 1.00 94.38 295 ILE A C 1
ATOM 2262 O O . ILE A 1 295 ? 3.837 3.668 -10.109 1.00 94.38 295 ILE A O 1
ATOM 2266 N N . MET A 1 296 ? 2.242 4.939 -11.079 1.00 94.75 296 MET A N 1
ATOM 2267 C CA . MET A 1 296 ? 2.254 4.279 -12.377 1.00 94.75 296 MET A CA 1
ATOM 2268 C C . MET A 1 296 ? 2.851 5.204 -13.422 1.00 94.75 296 MET A C 1
ATOM 2270 O O . MET A 1 296 ? 2.502 6.385 -13.472 1.00 94.75 296 MET A O 1
ATOM 2274 N N . VAL A 1 297 ? 3.731 4.658 -14.255 1.00 92.69 297 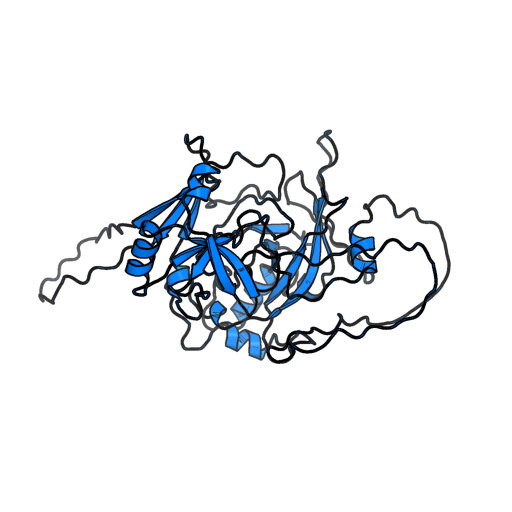VAL A N 1
ATOM 2275 C CA . VAL A 1 297 ? 4.295 5.353 -15.414 1.00 92.69 297 VAL A CA 1
ATOM 2276 C C . VAL A 1 297 ? 3.902 4.667 -16.720 1.00 92.69 297 VAL A C 1
ATOM 2278 O O . VAL A 1 297 ? 3.683 3.458 -16.765 1.00 92.69 297 VAL A O 1
ATOM 2281 N N . ASP A 1 298 ? 3.840 5.441 -17.790 1.00 88.69 298 ASP A N 1
ATOM 2282 C CA . ASP A 1 298 ? 3.589 4.989 -19.155 1.00 88.69 298 ASP A CA 1
ATOM 2283 C C . ASP A 1 298 ? 4.685 5.515 -20.094 1.00 88.69 298 ASP A C 1
ATOM 2285 O O . ASP A 1 298 ? 5.479 6.365 -19.693 1.00 88.69 298 ASP A O 1
ATOM 2289 N N . GLY A 1 299 ? 4.734 5.012 -21.328 1.00 89.62 299 GLY A N 1
ATOM 2290 C CA . GLY A 1 299 ? 5.661 5.464 -22.369 1.00 89.62 299 GLY A CA 1
ATOM 2291 C C . GLY A 1 299 ? 7.013 4.751 -22.390 1.00 89.62 299 GLY A C 1
ATOM 2292 O O . GLY A 1 299 ? 7.948 5.271 -22.995 1.00 89.62 299 GLY A O 1
ATOM 2293 N N . ILE A 1 300 ? 7.115 3.581 -21.751 1.00 91.69 300 ILE A N 1
ATOM 2294 C CA . ILE A 1 300 ? 8.347 2.780 -21.641 1.00 91.69 300 ILE A CA 1
ATOM 2295 C C . ILE A 1 300 ? 8.111 1.339 -22.100 1.00 91.69 300 ILE A C 1
ATOM 2297 O O . ILE A 1 300 ? 6.964 0.887 -22.162 1.00 91.69 300 ILE A O 1
ATOM 2301 N N . ALA A 1 301 ? 9.177 0.603 -22.418 1.00 96.19 301 ALA A N 1
ATOM 2302 C CA . ALA A 1 301 ? 9.071 -0.828 -22.696 1.00 96.19 301 ALA A CA 1
ATOM 2303 C C . ALA A 1 301 ? 8.757 -1.635 -21.413 1.00 96.19 301 ALA A C 1
ATOM 2305 O O . ALA A 1 301 ? 9.051 -1.173 -20.306 1.00 96.19 301 ALA A O 1
ATOM 2306 N N . PRO A 1 302 ? 8.174 -2.849 -21.518 1.00 97.56 302 PRO A N 1
ATOM 2307 C CA . PRO A 1 302 ? 7.931 -3.691 -20.350 1.00 97.56 302 PRO A CA 1
ATOM 2308 C C . PRO A 1 302 ? 9.199 -3.915 -19.520 1.00 97.56 302 PRO A C 1
ATOM 2310 O O . PRO A 1 302 ? 10.227 -4.349 -20.039 1.00 97.56 302 PRO A O 1
ATOM 2313 N N . PHE A 1 303 ? 9.094 -3.639 -18.221 1.00 97.06 303 PHE A N 1
ATOM 2314 C CA . PHE A 1 303 ? 10.160 -3.721 -17.223 1.00 97.06 303 PHE A CA 1
ATOM 2315 C C . PHE A 1 303 ? 11.378 -2.833 -17.477 1.00 97.06 303 PHE A C 1
ATOM 2317 O O . PHE A 1 303 ? 12.414 -3.052 -16.853 1.00 97.06 303 PHE A O 1
ATOM 2324 N N . GLU A 1 304 ? 11.282 -1.821 -18.337 1.00 95.50 304 GLU A N 1
ATOM 2325 C CA . GLU A 1 304 ? 12.355 -0.835 -18.497 1.00 95.50 304 GLU A CA 1
ATOM 2326 C C . GLU A 1 304 ? 12.649 -0.110 -17.172 1.00 95.50 304 GLU A C 1
ATOM 2328 O O . GLU A 1 304 ? 13.798 0.216 -16.891 1.00 95.50 304 GLU A O 1
ATOM 2333 N N . GLU A 1 305 ? 11.658 0.024 -16.279 1.00 93.75 305 GLU A N 1
ATOM 2334 C CA . GLU A 1 305 ? 11.867 0.600 -14.947 1.00 93.75 305 GLU A CA 1
ATOM 2335 C C . GLU A 1 305 ? 12.874 -0.175 -14.070 1.00 93.75 305 GLU A C 1
ATOM 2337 O O . GLU A 1 305 ? 13.420 0.382 -13.117 1.00 93.75 305 GLU A O 1
ATOM 2342 N N . ASP A 1 306 ? 13.161 -1.444 -14.390 1.00 92.50 306 ASP A N 1
ATOM 2343 C CA . ASP A 1 306 ? 14.116 -2.280 -13.658 1.00 92.50 306 ASP A CA 1
ATOM 2344 C C . ASP A 1 306 ? 15.566 -1.760 -13.741 1.00 92.50 306 ASP A C 1
ATOM 2346 O O . ASP A 1 306 ? 16.400 -2.171 -12.923 1.00 92.50 306 ASP A O 1
ATOM 2350 N N . THR A 1 307 ? 15.892 -0.928 -14.739 1.00 88.88 307 THR A N 1
ATOM 2351 C CA . THR A 1 307 ? 17.241 -0.364 -14.944 1.00 88.88 307 THR A CA 1
ATOM 2352 C C . THR A 1 307 ? 17.406 1.018 -14.327 1.00 88.88 307 THR A C 1
ATOM 2354 O O . THR A 1 307 ? 18.513 1.554 -14.305 1.00 88.88 307 THR A O 1
ATOM 2357 N N . TRP A 1 308 ? 16.329 1.609 -13.809 1.00 87.56 308 TRP A N 1
ATOM 2358 C CA . TRP A 1 308 ? 16.361 2.972 -13.305 1.00 87.56 308 TRP A CA 1
ATOM 2359 C C . TRP A 1 308 ? 17.064 3.045 -11.955 1.00 87.56 308 TRP A C 1
ATOM 2361 O O . TRP A 1 308 ? 16.907 2.178 -11.098 1.00 87.56 308 TRP A O 1
ATOM 2371 N N . HIS A 1 309 ? 17.805 4.132 -11.752 1.00 81.69 309 HIS A N 1
ATOM 2372 C CA . HIS A 1 309 ? 18.529 4.402 -10.506 1.00 81.69 309 HIS A CA 1
ATOM 2373 C C . HIS A 1 309 ? 17.994 5.651 -9.800 1.00 81.69 309 HIS A C 1
ATOM 2375 O O . HIS A 1 309 ? 17.943 5.714 -8.571 1.00 81.69 309 HIS A O 1
ATOM 2381 N N . ARG A 1 310 ? 17.551 6.641 -10.577 1.00 81.50 310 ARG A N 1
ATOM 2382 C CA . ARG A 1 310 ? 17.042 7.924 -10.098 1.00 81.50 310 ARG A CA 1
ATOM 2383 C C . ARG A 1 310 ? 15.901 8.390 -10.988 1.00 81.50 310 ARG A C 1
ATOM 2385 O O . ARG A 1 310 ? 15.961 8.254 -12.206 1.00 81.50 310 ARG A O 1
ATOM 2392 N N . ILE A 1 311 ? 14.891 8.987 -10.369 1.00 81.69 311 ILE A N 1
ATOM 2393 C CA . ILE A 1 311 ? 13.732 9.561 -11.045 1.00 81.69 311 ILE A CA 1
ATOM 2394 C C . ILE A 1 311 ? 13.584 10.996 -10.559 1.00 81.69 311 ILE A C 1
ATOM 2396 O O . ILE A 1 311 ? 13.440 11.225 -9.359 1.00 81.69 311 ILE A O 1
ATOM 2400 N N . SER A 1 312 ? 13.614 11.954 -11.479 1.00 78.44 312 SER A N 1
ATOM 2401 C CA . SER A 1 312 ? 13.388 13.367 -11.178 1.00 78.44 312 SER A CA 1
ATOM 2402 C C . SER A 1 312 ? 12.075 13.813 -11.807 1.00 78.44 312 SER A C 1
ATOM 2404 O O . SER A 1 312 ? 11.926 13.806 -13.026 1.00 78.44 312 SER A O 1
ATOM 2406 N N . ILE A 1 313 ? 11.130 14.224 -10.971 1.00 73.44 313 ILE A N 1
ATOM 2407 C CA . ILE A 1 313 ? 9.799 14.664 -11.371 1.00 73.44 313 ILE A CA 1
ATOM 2408 C C . ILE A 1 313 ? 9.714 16.168 -11.132 1.00 73.44 313 ILE A C 1
ATOM 2410 O O . ILE A 1 313 ? 9.657 16.615 -9.988 1.00 73.44 313 ILE A O 1
ATOM 2414 N N . LYS A 1 314 ? 9.748 16.975 -12.193 1.00 65.62 314 LYS A N 1
ATOM 2415 C CA . LYS A 1 314 ? 9.596 18.428 -12.058 1.00 65.62 314 LYS A CA 1
ATOM 2416 C C . LYS A 1 314 ? 8.140 18.745 -11.704 1.00 65.62 314 LYS A C 1
ATOM 2418 O O . LYS A 1 314 ? 7.232 18.265 -12.378 1.00 65.62 314 LYS A O 1
ATOM 2423 N N . ALA A 1 315 ? 7.91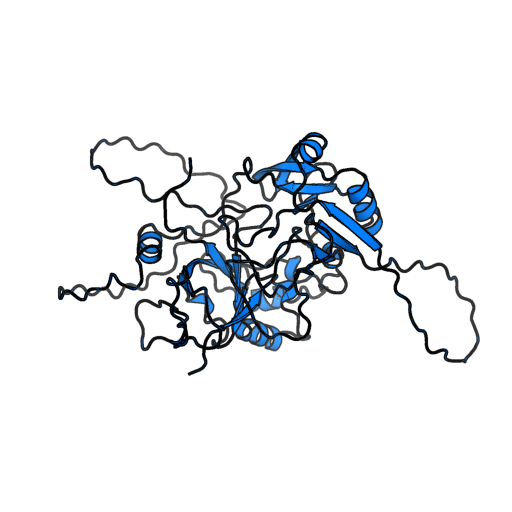6 19.494 -10.622 1.00 46.69 315 ALA A N 1
ATOM 2424 C CA . ALA A 1 315 ? 6.600 20.071 -10.352 1.00 46.69 315 ALA A CA 1
ATOM 2425 C C . ALA A 1 315 ? 6.321 21.175 -11.391 1.00 46.69 315 ALA A C 1
ATOM 2427 O O . ALA A 1 315 ? 7.260 21.688 -11.980 1.00 46.69 315 ALA A O 1
ATOM 2428 N N . GLY A 1 316 ? 5.065 21.553 -11.624 1.00 41.00 316 GLY A N 1
ATOM 2429 C CA . GLY A 1 316 ? 4.707 22.652 -12.530 1.00 41.00 316 GLY A CA 1
ATOM 2430 C C . GLY A 1 316 ? 4.728 22.290 -14.023 1.00 41.00 316 GLY A C 1
ATOM 2431 O O . GLY A 1 316 ? 5.783 22.060 -14.602 1.00 41.00 316 GLY A O 1
ATOM 2432 N N . ALA A 1 317 ? 3.544 22.357 -14.637 1.00 31.73 317 ALA A N 1
ATOM 2433 C CA . ALA A 1 317 ? 3.198 22.018 -16.022 1.00 31.73 317 ALA A CA 1
ATOM 2434 C C . ALA A 1 317 ? 2.873 20.532 -16.268 1.00 31.73 317 ALA A C 1
ATOM 2436 O O . ALA A 1 317 ? 3.698 19.648 -16.070 1.00 31.73 317 ALA A O 1
ATOM 2437 N N . LEU A 1 318 ? 1.628 20.303 -16.712 1.00 38.62 318 LEU A N 1
ATOM 2438 C CA . LEU A 1 318 ? 1.161 19.217 -17.582 1.00 38.62 318 LEU A CA 1
ATOM 2439 C C . LEU A 1 318 ? 2.211 18.122 -17.837 1.00 38.62 318 LEU A C 1
ATOM 2441 O O . LEU A 1 318 ? 3.112 18.310 -18.653 1.00 38.62 318 LEU A O 1
ATOM 2445 N N . ALA A 1 319 ? 2.067 16.951 -17.213 1.00 34.03 319 ALA A N 1
ATOM 2446 C CA . ALA A 1 319 ? 2.858 15.777 -17.579 1.00 34.03 319 ALA A CA 1
ATOM 2447 C C . ALA A 1 319 ? 2.449 15.300 -18.990 1.00 34.03 319 ALA A C 1
ATOM 2449 O O . ALA A 1 319 ? 1.638 14.397 -19.145 1.00 34.03 319 ALA A O 1
ATOM 2450 N N . ARG A 1 320 ? 2.957 15.967 -20.035 1.00 31.66 320 ARG A N 1
ATOM 2451 C CA . ARG A 1 320 ? 2.728 15.641 -21.455 1.00 31.66 320 ARG A CA 1
ATOM 2452 C C . ARG A 1 320 ? 4.019 15.437 -22.251 1.00 31.66 320 ARG A C 1
ATOM 2454 O O . ARG A 1 320 ? 3.932 15.119 -23.436 1.00 31.66 320 ARG A O 1
ATOM 2461 N N . LYS A 1 321 ? 5.206 15.601 -21.651 1.00 27.03 321 LYS A N 1
ATOM 2462 C CA . LYS A 1 321 ? 6.483 15.430 -22.365 1.00 27.03 321 LYS A CA 1
ATOM 2463 C C . LYS A 1 321 ? 7.656 15.045 -21.454 1.00 27.03 321 LYS A C 1
ATOM 2465 O O . LYS A 1 321 ? 8.048 15.780 -20.560 1.00 27.03 321 LYS A O 1
ATOM 2470 N N . ILE A 1 322 ? 8.247 13.891 -21.743 1.00 37.78 322 ILE A N 1
ATOM 2471 C C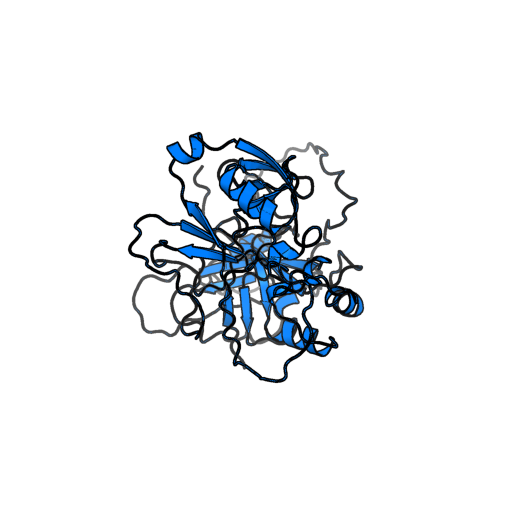A . ILE A 1 322 ? 9.559 13.422 -21.285 1.00 37.78 322 ILE A CA 1
ATOM 2472 C C . ILE A 1 322 ? 10.290 13.014 -22.560 1.00 37.78 322 ILE A C 1
ATOM 2474 O O . ILE A 1 322 ? 9.742 12.258 -23.367 1.00 37.78 322 ILE A O 1
ATOM 2478 N N . THR A 1 323 ? 11.494 13.535 -22.774 1.00 26.48 323 THR A N 1
ATOM 2479 C CA . THR A 1 323 ? 12.329 13.166 -23.924 1.00 26.48 323 THR A CA 1
ATOM 2480 C C . THR A 1 323 ? 13.371 12.148 -23.452 1.00 26.48 323 THR A C 1
ATOM 2482 O O . THR A 1 323 ? 14.048 12.421 -22.462 1.00 26.48 323 THR A O 1
ATOM 2485 N N . PRO A 1 324 ? 13.505 10.976 -24.096 1.00 26.05 324 PRO A N 1
ATOM 2486 C CA . PRO A 1 324 ? 14.480 9.967 -23.683 1.00 26.05 324 PRO A CA 1
ATOM 2487 C C . PRO A 1 324 ? 15.924 10.389 -24.024 1.00 26.05 324 PRO A C 1
ATOM 2489 O O . PRO A 1 324 ? 16.132 11.045 -25.052 1.00 26.05 324 PRO A O 1
ATOM 2492 N N . PRO A 1 325 ? 16.928 10.004 -23.208 1.00 29.17 325 PRO A N 1
ATOM 2493 C CA . PRO A 1 325 ? 18.330 10.268 -23.501 1.00 29.17 325 PRO A CA 1
ATOM 2494 C C . PRO A 1 325 ? 18.863 9.329 -24.591 1.00 29.17 325 PRO A C 1
ATOM 2496 O O . PRO A 1 325 ? 18.501 8.156 -24.691 1.00 29.17 325 PRO A O 1
ATOM 2499 N N . ILE A 1 326 ? 19.742 9.875 -25.426 1.00 29.94 326 ILE A N 1
ATOM 2500 C CA . ILE A 1 326 ? 20.465 9.151 -26.469 1.00 29.94 326 ILE A CA 1
ATOM 2501 C C . ILE A 1 326 ? 21.697 8.492 -25.825 1.00 29.94 326 ILE A C 1
ATOM 2503 O O . ILE A 1 326 ? 22.551 9.181 -25.284 1.00 29.94 326 ILE A O 1
ATOM 2507 N N . SER A 1 327 ? 21.774 7.164 -25.952 1.00 30.75 327 SER A N 1
ATOM 2508 C CA . SER A 1 327 ? 22.917 6.259 -25.718 1.00 30.75 327 SER A CA 1
ATOM 2509 C C . SER A 1 327 ? 23.514 6.114 -24.304 1.00 30.75 327 SER A C 1
ATOM 2511 O O . SER A 1 327 ? 24.012 7.049 -23.695 1.00 30.75 327 SER A O 1
ATOM 2513 N N . SER A 1 328 ? 23.525 4.847 -23.876 1.00 38.31 328 SER A N 1
ATOM 2514 C CA . SER A 1 328 ? 24.355 4.144 -22.886 1.00 38.31 328 SER A CA 1
ATOM 2515 C C . SER A 1 328 ? 25.542 4.883 -22.241 1.00 38.31 328 SER A C 1
ATOM 2517 O O . SER A 1 328 ? 26.681 4.700 -22.662 1.00 38.31 328 SER A O 1
ATOM 2519 N N . SER A 1 329 ? 25.274 5.595 -21.149 1.00 33.69 329 SER A N 1
ATOM 2520 C CA . SER A 1 329 ? 26.059 5.626 -19.900 1.00 33.69 329 SER A CA 1
ATOM 2521 C C . SER A 1 329 ? 25.460 6.718 -19.010 1.00 33.69 329 SER A C 1
ATOM 2523 O O . SER A 1 329 ? 25.379 7.858 -19.447 1.00 33.69 329 SER A O 1
ATOM 2525 N N . GLU A 1 330 ? 25.040 6.360 -17.792 1.00 32.75 330 GLU A N 1
ATOM 2526 C CA . GLU A 1 330 ? 24.457 7.257 -16.770 1.00 32.75 330 GLU A CA 1
ATOM 2527 C C . GLU A 1 330 ? 23.039 7.794 -17.096 1.00 32.75 330 GLU A C 1
ATOM 2529 O O . GLU A 1 330 ? 22.827 8.924 -17.526 1.00 32.75 330 GLU A O 1
ATOM 2534 N N . GLU A 1 331 ? 22.014 6.961 -16.868 1.00 32.62 331 GLU A N 1
ATOM 2535 C CA . GLU A 1 331 ? 20.606 7.293 -17.148 1.00 32.62 331 GLU A CA 1
ATOM 2536 C C . GLU A 1 331 ? 19.989 8.237 -16.092 1.00 32.62 331 GLU A C 1
ATOM 2538 O O . GLU A 1 331 ? 19.626 7.831 -14.984 1.00 32.62 331 GLU A O 1
ATOM 2543 N N . LYS A 1 332 ? 19.818 9.511 -16.469 1.00 33.31 332 LYS A N 1
ATOM 2544 C CA . LYS A 1 332 ? 19.051 10.548 -15.756 1.00 33.31 332 LYS A CA 1
ATOM 2545 C C . LYS A 1 332 ? 17.737 10.800 -16.506 1.00 33.31 332 LYS A C 1
ATOM 2547 O O . LYS A 1 332 ? 17.740 11.424 -17.564 1.00 33.31 332 LYS A O 1
ATOM 2552 N N . ILE A 1 333 ? 16.603 10.343 -15.971 1.00 36.66 333 ILE A N 1
ATOM 2553 C CA . ILE A 1 333 ? 15.278 10.638 -16.549 1.00 36.66 333 ILE A CA 1
ATOM 2554 C C . ILE A 1 333 ? 14.822 12.013 -16.058 1.00 36.66 333 ILE A C 1
ATOM 2556 O O . ILE A 1 333 ? 14.695 12.237 -14.852 1.00 36.66 333 ILE A O 1
ATOM 2560 N N . THR A 1 334 ? 14.579 12.929 -16.999 1.00 34.59 334 THR A N 1
ATOM 2561 C CA . THR A 1 334 ? 14.142 14.304 -16.721 1.00 34.59 334 THR A CA 1
ATOM 2562 C C . THR A 1 334 ? 12.828 14.590 -17.443 1.00 34.59 334 THR A C 1
ATOM 2564 O O . THR A 1 334 ? 12.738 14.428 -18.656 1.00 34.59 334 THR A O 1
ATOM 2567 N N . VAL A 1 335 ? 11.811 15.026 -16.697 1.00 38.62 335 VAL A N 1
ATOM 2568 C CA . VAL A 1 335 ? 10.558 15.572 -17.247 1.00 38.62 335 VAL A CA 1
ATOM 2569 C C . VAL A 1 335 ? 10.756 17.058 -17.497 1.00 38.62 335 VAL A C 1
ATOM 2571 O O . VAL A 1 335 ? 11.074 17.768 -16.548 1.00 38.62 335 VAL A O 1
ATOM 2574 N N . ASP A 1 336 ? 10.613 17.526 -18.738 1.00 31.23 336 ASP A N 1
ATOM 2575 C CA . ASP A 1 336 ? 10.818 18.936 -19.098 1.00 31.23 336 ASP A CA 1
ATOM 2576 C C . ASP A 1 336 ? 9.493 19.646 -19.397 1.00 31.23 336 ASP A C 1
ATOM 2578 O O . ASP A 1 336 ? 8.594 19.087 -20.023 1.00 31.23 336 ASP A O 1
ATOM 2582 N N . ALA A 1 337 ? 9.397 20.892 -18.925 1.00 36.03 337 ALA A N 1
ATOM 2583 C CA . ALA A 1 337 ? 8.222 21.753 -19.016 1.00 36.03 337 ALA A CA 1
ATOM 2584 C C . ALA A 1 337 ? 8.145 22.504 -20.359 1.00 36.03 337 ALA A C 1
ATOM 2586 O O . ALA A 1 337 ? 9.172 22.871 -20.931 1.00 36.03 337 ALA A O 1
ATOM 2587 N N . ASP A 1 338 ? 6.925 22.805 -20.821 1.00 31.69 338 ASP A N 1
ATOM 2588 C CA . ASP A 1 338 ? 6.700 23.780 -21.895 1.00 31.69 338 ASP A CA 1
ATOM 2589 C C . ASP A 1 338 ? 7.010 25.197 -21.385 1.00 31.69 338 ASP A C 1
ATOM 2591 O O . ASP A 1 338 ? 6.480 25.668 -20.374 1.00 31.69 338 ASP A O 1
ATOM 2595 N N . THR A 1 339 ? 7.881 25.898 -22.104 1.00 34.59 339 THR A N 1
ATOM 2596 C CA . THR A 1 339 ? 8.306 27.263 -21.796 1.00 34.59 339 THR A CA 1
ATOM 2597 C C . THR A 1 339 ? 7.193 28.250 -22.127 1.00 34.59 339 THR A C 1
ATOM 2599 O O . THR A 1 339 ? 7.142 28.731 -23.253 1.00 34.59 339 THR A O 1
ATOM 2602 N N . ASN A 1 340 ? 6.296 28.538 -21.179 1.00 34.81 340 ASN A N 1
ATOM 2603 C CA . ASN A 1 340 ? 5.538 29.798 -21.113 1.00 34.81 340 ASN A CA 1
ATOM 2604 C C . ASN A 1 340 ? 4.810 29.952 -19.762 1.00 34.81 340 ASN A C 1
ATOM 2606 O O . ASN A 1 340 ? 3.585 29.980 -19.697 1.00 34.81 340 ASN A O 1
ATOM 2610 N N . ALA A 1 341 ? 5.564 30.086 -18.670 1.00 32.88 341 ALA A N 1
ATOM 2611 C CA . ALA A 1 341 ? 5.068 30.701 -17.437 1.00 32.88 341 ALA A CA 1
ATOM 2612 C C . ALA A 1 341 ? 6.246 31.237 -16.612 1.00 32.88 341 ALA A C 1
ATOM 2614 O O . ALA A 1 341 ? 7.067 30.490 -16.087 1.00 32.88 341 ALA A O 1
ATOM 2615 N N . SER A 1 342 ? 6.334 32.562 -16.527 1.00 37.62 342 SER A N 1
ATOM 2616 C CA . SER A 1 342 ? 7.273 33.292 -15.677 1.00 37.62 342 SER A CA 1
ATOM 2617 C C . SER A 1 342 ? 6.770 33.283 -14.230 1.00 37.62 342 SER A C 1
ATOM 2619 O O . SER A 1 342 ? 6.070 34.207 -13.828 1.00 37.62 342 SER A O 1
ATOM 2621 N N . THR A 1 343 ? 7.145 32.276 -13.443 1.00 33.72 343 THR A N 1
ATOM 2622 C CA . THR A 1 343 ? 7.134 32.307 -11.967 1.00 33.72 343 THR A CA 1
ATOM 2623 C C . THR A 1 343 ? 8.114 31.252 -11.450 1.00 33.72 343 THR A C 1
ATOM 2625 O O . THR A 1 343 ? 8.186 30.174 -12.026 1.00 33.72 343 THR A O 1
ATOM 2628 N N . SER A 1 344 ? 8.888 31.603 -10.414 1.00 35.50 344 SER A N 1
ATOM 2629 C CA . SER A 1 344 ? 9.921 30.815 -9.705 1.00 35.50 344 SER A CA 1
ATOM 2630 C C . SER A 1 344 ? 9.961 29.307 -10.003 1.00 35.50 344 SER A C 1
ATOM 2632 O O . SER A 1 344 ? 8.969 28.612 -9.785 1.00 35.50 344 SER A O 1
ATOM 2634 N N . ALA A 1 345 ? 11.134 28.818 -10.429 1.00 33.72 345 ALA A N 1
ATOM 2635 C CA . ALA A 1 345 ? 11.379 27.438 -10.846 1.00 33.72 345 ALA A CA 1
ATOM 2636 C C . ALA A 1 345 ? 10.737 26.408 -9.893 1.00 33.72 345 ALA A C 1
ATOM 2638 O O . ALA A 1 345 ? 11.003 26.431 -8.687 1.00 33.72 345 ALA A O 1
ATOM 2639 N N . PRO A 1 346 ? 9.894 25.503 -10.404 1.00 42.44 346 PRO A N 1
ATOM 2640 C CA . PRO A 1 346 ? 9.208 24.549 -9.559 1.00 42.44 346 PRO A CA 1
ATOM 2641 C C . PRO A 1 346 ? 10.192 23.507 -9.011 1.00 42.44 346 PRO A C 1
ATOM 2643 O O . PRO A 1 346 ? 11.009 22.940 -9.739 1.00 42.44 346 PRO A O 1
ATOM 2646 N N . SER A 1 347 ? 10.127 23.258 -7.702 1.00 51.34 347 SER A N 1
ATOM 2647 C CA . SER A 1 347 ? 11.018 22.316 -7.023 1.00 51.34 347 SER A CA 1
ATOM 2648 C C . SER A 1 347 ? 10.792 20.899 -7.553 1.00 51.34 347 SER A C 1
ATOM 2650 O O . SER A 1 347 ? 9.723 20.318 -7.371 1.00 51.34 347 SER A O 1
ATOM 2652 N N . ALA A 1 348 ? 11.791 20.338 -8.233 1.00 62.62 348 ALA A N 1
ATOM 2653 C CA . ALA A 1 348 ? 11.736 18.966 -8.710 1.00 62.62 348 ALA A CA 1
ATOM 2654 C C . ALA A 1 348 ? 11.770 17.978 -7.535 1.00 62.62 348 ALA A C 1
ATOM 2656 O O . ALA A 1 348 ? 12.617 18.063 -6.647 1.00 62.62 348 ALA A O 1
ATOM 2657 N N . VAL A 1 349 ? 10.864 17.007 -7.553 1.00 71.31 349 VAL A N 1
ATOM 2658 C CA . VAL A 1 349 ? 10.827 15.881 -6.624 1.00 71.31 349 VAL A CA 1
ATOM 2659 C C . VAL A 1 349 ? 11.759 14.793 -7.144 1.00 71.31 349 VAL A C 1
ATOM 2661 O O . VAL A 1 349 ? 11.574 14.300 -8.251 1.00 71.31 349 VAL A O 1
ATOM 2664 N N . THR A 1 350 ? 12.754 14.388 -6.357 1.00 77.50 350 THR A N 1
ATOM 2665 C CA . THR A 1 350 ? 13.679 13.311 -6.744 1.00 77.50 350 THR A CA 1
ATOM 2666 C C . THR A 1 350 ? 13.414 12.049 -5.922 1.00 77.50 350 THR A C 1
ATOM 2668 O O . THR A 1 350 ? 13.302 12.104 -4.698 1.00 77.50 350 THR A O 1
ATOM 2671 N N . LEU A 1 351 ? 13.339 10.900 -6.591 1.00 82.56 351 LEU A N 1
ATOM 2672 C CA . LEU A 1 351 ? 13.265 9.565 -6.002 1.00 82.56 351 LEU A CA 1
ATOM 2673 C C . LEU A 1 351 ? 14.520 8.772 -6.384 1.00 82.56 351 LEU A C 1
ATOM 2675 O O . LEU A 1 351 ? 14.917 8.759 -7.548 1.00 82.56 351 LEU A O 1
ATOM 2679 N N . MET A 1 352 ? 15.109 8.061 -5.428 1.00 84.12 352 MET A N 1
ATOM 2680 C CA . MET A 1 352 ? 16.090 7.010 -5.707 1.00 84.12 352 MET A CA 1
ATOM 2681 C C . MET A 1 352 ? 15.378 5.678 -5.851 1.00 84.12 352 MET A C 1
ATOM 2683 O O . MET A 1 352 ? 14.555 5.326 -5.005 1.00 84.12 352 MET A O 1
ATOM 2687 N N . VAL A 1 353 ? 15.739 4.920 -6.876 1.00 86.06 353 VAL A N 1
ATOM 2688 C CA . VAL A 1 353 ? 15.299 3.540 -7.058 1.00 86.06 353 VAL A CA 1
ATOM 2689 C C . VAL A 1 353 ? 16.261 2.632 -6.298 1.00 86.06 353 VAL A C 1
ATOM 2691 O O . VAL A 1 353 ? 17.469 2.684 -6.508 1.00 86.06 353 VAL A O 1
ATOM 2694 N N . THR A 1 354 ? 15.739 1.836 -5.367 1.00 85.00 354 THR A N 1
ATOM 2695 C CA . THR A 1 354 ? 16.570 1.101 -4.400 1.00 85.00 354 THR A CA 1
ATOM 2696 C C . THR A 1 354 ? 16.643 -0.390 -4.670 1.00 85.00 354 THR A C 1
ATOM 2698 O O . THR A 1 354 ? 17.695 -1.002 -4.504 1.00 85.00 354 THR A O 1
ATOM 2701 N N . SER A 1 355 ? 15.529 -1.010 -5.046 1.00 87.44 355 SER A N 1
ATOM 2702 C CA . SER A 1 355 ? 15.493 -2.43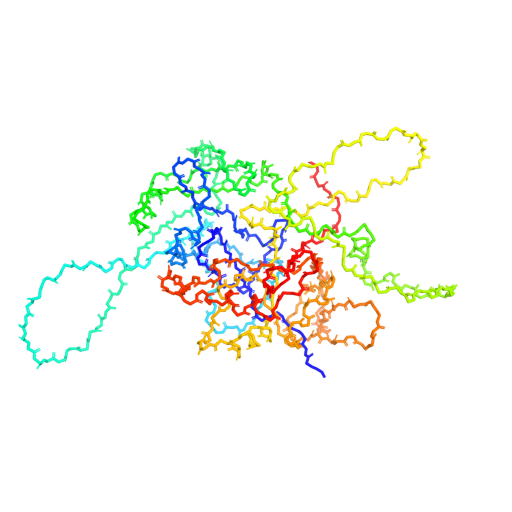6 -5.361 1.00 87.44 355 SER A CA 1
ATOM 2703 C C . SER A 1 355 ? 14.249 -2.809 -6.152 1.00 87.44 355 SER A C 1
ATOM 2705 O O . SER A 1 355 ? 13.240 -2.101 -6.125 1.00 87.44 355 SER A O 1
ATOM 2707 N N . ARG A 1 356 ? 14.286 -3.973 -6.806 1.00 93.00 356 ARG A N 1
ATOM 2708 C CA . ARG A 1 356 ? 13.074 -4.585 -7.352 1.00 93.00 356 ARG A CA 1
ATOM 2709 C C . ARG A 1 356 ? 12.157 -4.995 -6.203 1.00 93.00 356 ARG A C 1
ATOM 2711 O O . ARG A 1 356 ? 12.598 -5.490 -5.163 1.00 93.00 356 ARG A O 1
ATOM 2718 N N . CYS A 1 357 ? 10.856 -4.818 -6.386 1.00 94.62 357 CYS A N 1
ATOM 2719 C CA . CYS A 1 357 ? 9.873 -5.235 -5.402 1.00 94.62 357 CYS A CA 1
ATOM 2720 C C . CYS A 1 357 ? 9.577 -6.729 -5.577 1.00 94.62 357 CYS A C 1
ATOM 2722 O O . CYS A 1 357 ? 8.908 -7.145 -6.530 1.00 94.62 357 CYS A O 1
ATOM 2724 N N . THR A 1 358 ? 10.077 -7.553 -4.652 1.00 94.62 358 THR A N 1
ATOM 2725 C CA . THR A 1 358 ? 9.722 -8.975 -4.604 1.00 94.62 358 THR A CA 1
ATOM 2726 C C . THR A 1 358 ? 8.267 -9.134 -4.178 1.00 94.62 358 THR A C 1
ATOM 2728 O O . THR A 1 358 ? 7.774 -8.474 -3.260 1.00 94.62 358 THR A O 1
ATOM 2731 N N . ARG A 1 359 ? 7.532 -10.002 -4.871 1.00 96.56 359 ARG A N 1
ATOM 2732 C CA . ARG A 1 359 ? 6.090 -10.144 -4.673 1.00 96.56 359 ARG A CA 1
ATOM 2733 C C . ARG A 1 359 ? 5.781 -11.248 -3.675 1.00 96.56 359 ARG A C 1
ATOM 2735 O O . ARG A 1 359 ? 6.480 -12.253 -3.577 1.00 96.56 359 ARG A O 1
ATOM 2742 N N . CYS A 1 360 ? 4.709 -11.043 -2.916 1.00 94.19 360 CYS A N 1
ATOM 2743 C CA . CYS A 1 360 ? 4.242 -11.965 -1.889 1.00 94.19 360 CYS A CA 1
ATOM 2744 C C . CYS A 1 360 ? 2.815 -12.465 -2.194 1.00 94.19 360 CYS A C 1
ATOM 2746 O O . CYS A 1 360 ? 2.149 -11.914 -3.082 1.00 94.19 360 CYS A O 1
ATOM 2748 N N . PRO A 1 361 ? 2.311 -13.472 -1.448 1.00 97.06 361 PRO A N 1
ATOM 2749 C CA . PRO A 1 361 ? 0.990 -14.068 -1.682 1.00 97.06 361 PRO A CA 1
ATOM 2750 C C . PRO A 1 361 ? -0.187 -13.093 -1.628 1.00 97.06 361 PRO A C 1
ATOM 2752 O O . PRO A 1 361 ? -1.245 -13.404 -2.159 1.00 97.06 361 PRO A O 1
ATOM 2755 N N . MET A 1 362 ? -0.008 -11.901 -1.050 1.00 96.62 362 MET A N 1
ATOM 2756 C CA . MET A 1 362 ? -1.030 -10.848 -1.053 1.00 96.62 362 MET A CA 1
ATOM 2757 C C . MET A 1 362 ? -1.487 -10.483 -2.471 1.00 96.62 362 MET A C 1
ATOM 2759 O O . MET A 1 362 ? -2.667 -10.232 -2.674 1.00 96.62 362 MET A O 1
ATOM 2763 N N . THR A 1 363 ? -0.587 -10.537 -3.460 1.00 97.56 363 THR A N 1
ATOM 2764 C CA . THR A 1 363 ? -0.936 -10.272 -4.868 1.00 97.56 363 THR A CA 1
ATOM 2765 C C . THR A 1 363 ? -2.009 -11.226 -5.407 1.00 97.56 363 THR A C 1
ATOM 2767 O O . THR A 1 363 ? -2.746 -10.875 -6.328 1.00 97.56 363 THR A O 1
ATOM 2770 N N . ASN A 1 364 ? -2.164 -12.408 -4.802 1.00 97.69 364 ASN A N 1
ATOM 2771 C CA . ASN A 1 364 ? -3.168 -13.381 -5.217 1.00 97.69 364 ASN A CA 1
ATOM 2772 C C . ASN A 1 364 ? -4.588 -12.995 -4.801 1.00 97.69 364 ASN A C 1
ATOM 2774 O O . ASN A 1 364 ? -5.549 -13.537 -5.350 1.00 97.69 364 ASN A O 1
ATOM 2778 N N . ASN A 1 365 ? -4.738 -12.056 -3.868 1.00 97.31 365 ASN A N 1
ATOM 2779 C CA . ASN A 1 365 ? -6.030 -11.576 -3.403 1.00 97.31 365 ASN A CA 1
ATOM 2780 C C . ASN A 1 365 ? -6.735 -10.741 -4.476 1.00 97.31 365 ASN A C 1
ATOM 2782 O O . ASN A 1 365 ? -6.153 -9.800 -5.015 1.00 97.31 365 ASN A O 1
ATOM 2786 N N . ASN A 1 366 ? -7.976 -11.092 -4.811 1.00 97.00 366 ASN A N 1
ATOM 2787 C CA . ASN A 1 366 ? -8.782 -10.310 -5.738 1.00 97.00 366 ASN A CA 1
ATOM 2788 C C . ASN A 1 366 ? -9.283 -9.032 -5.039 1.00 97.00 366 ASN A C 1
ATOM 2790 O O . ASN A 1 366 ? -9.944 -9.147 -4.007 1.00 97.00 366 ASN A O 1
ATOM 2794 N N . PRO A 1 367 ? -8.993 -7.831 -5.577 1.00 95.88 367 PRO A N 1
ATOM 2795 C CA . PRO A 1 367 ? -9.371 -6.578 -4.932 1.00 95.88 367 PRO A CA 1
ATOM 2796 C C . PRO A 1 367 ? -10.888 -6.365 -4.834 1.00 95.88 367 PRO A C 1
ATOM 2798 O O . PRO A 1 367 ? -11.319 -5.673 -3.923 1.00 95.88 367 PRO A O 1
ATOM 2801 N N . ASP A 1 368 ? -11.682 -6.975 -5.717 1.00 95.38 368 ASP A N 1
ATOM 2802 C CA . ASP A 1 368 ? -13.137 -6.774 -5.784 1.00 95.38 368 ASP A CA 1
ATOM 2803 C C . ASP A 1 368 ? -13.924 -7.767 -4.918 1.00 95.38 368 ASP A C 1
ATOM 2805 O O . ASP A 1 368 ? -15.068 -7.511 -4.559 1.00 95.38 368 ASP A O 1
ATOM 2809 N N . THR A 1 369 ? -13.324 -8.909 -4.565 1.00 95.38 369 THR A N 1
ATOM 2810 C CA . THR A 1 369 ? -13.995 -9.958 -3.767 1.00 95.38 369 THR A CA 1
ATOM 2811 C C . THR A 1 369 ? -13.309 -10.253 -2.438 1.00 95.38 369 THR A C 1
ATOM 2813 O O . THR A 1 369 ? -13.906 -10.875 -1.564 1.00 95.38 369 THR A O 1
ATOM 2816 N N . GLY A 1 370 ? -12.051 -9.840 -2.263 1.00 95.50 370 GLY A N 1
ATOM 2817 C CA . GLY A 1 370 ? -11.241 -10.200 -1.101 1.00 95.50 370 GLY A CA 1
ATOM 2818 C C . GLY A 1 370 ? -10.912 -11.695 -1.014 1.00 95.50 370 GLY A C 1
ATOM 2819 O O . GLY A 1 370 ? -10.550 -12.175 0.059 1.00 95.50 370 GLY A O 1
ATOM 2820 N N . ILE A 1 371 ? -11.061 -12.438 -2.117 1.00 96.44 371 ILE A N 1
ATOM 2821 C CA . ILE A 1 371 ? -10.771 -13.872 -2.197 1.00 96.44 371 ILE A CA 1
ATOM 2822 C C . ILE A 1 371 ? -9.448 -14.082 -2.936 1.00 96.44 371 ILE A C 1
ATOM 2824 O O . ILE A 1 371 ? -9.231 -13.568 -4.038 1.00 96.44 371 ILE A O 1
ATOM 2828 N N . ALA A 1 372 ? -8.555 -14.870 -2.339 1.00 96.12 372 ALA A N 1
ATOM 2829 C CA . ALA A 1 372 ? -7.299 -15.256 -2.966 1.00 96.12 372 ALA A CA 1
ATOM 2830 C C . ALA A 1 372 ? -7.508 -16.277 -4.093 1.00 96.12 372 ALA A C 1
ATOM 2832 O O . ALA A 1 372 ? -8.290 -17.215 -3.966 1.00 96.12 372 ALA A O 1
ATOM 2833 N N . SER A 1 373 ? -6.760 -16.116 -5.186 1.00 95.19 373 SER A N 1
ATOM 2834 C CA . SER A 1 373 ? -6.719 -17.082 -6.286 1.00 95.19 373 SER A CA 1
ATOM 2835 C C . SER A 1 373 ? -6.299 -18.465 -5.777 1.00 95.19 373 SER A C 1
ATOM 2837 O O . SER A 1 373 ? -5.213 -18.617 -5.205 1.00 95.19 373 SER A O 1
ATOM 2839 N N . LEU A 1 374 ? -7.137 -19.473 -6.042 1.00 94.31 374 LEU A N 1
ATOM 2840 C CA . LEU A 1 374 ? -6.845 -20.881 -5.748 1.00 94.31 374 LEU A CA 1
ATOM 2841 C C . LEU A 1 374 ? -5.643 -21.398 -6.550 1.00 94.31 374 LEU A C 1
ATOM 2843 O O . LEU A 1 374 ? -4.894 -22.239 -6.070 1.00 94.31 374 LEU A O 1
ATOM 2847 N N . GLU A 1 375 ? -5.411 -20.847 -7.742 1.00 95.75 375 GLU A N 1
ATOM 2848 C CA . GLU A 1 375 ? -4.245 -21.158 -8.578 1.00 95.75 375 GLU A CA 1
ATOM 2849 C C . GLU A 1 375 ? -2.983 -20.384 -8.166 1.00 95.75 375 GLU A C 1
ATOM 2851 O O . GLU A 1 375 ? -1.927 -20.520 -8.792 1.00 95.75 375 GLU A O 1
ATOM 2856 N N . HIS A 1 376 ? -3.087 -19.565 -7.115 1.00 96.31 376 HIS A N 1
ATOM 2857 C CA . HIS A 1 376 ? -2.025 -18.706 -6.603 1.00 96.31 376 HIS A CA 1
ATOM 2858 C C . HIS A 1 376 ? -1.499 -17.692 -7.631 1.00 96.31 376 HIS A C 1
ATOM 2860 O O . HIS A 1 376 ? -0.309 -17.361 -7.633 1.00 96.31 376 HIS A O 1
ATOM 2866 N N . GLN A 1 377 ? -2.389 -17.190 -8.490 1.00 97.00 377 GLN A N 1
ATOM 2867 C CA . GLN A 1 377 ? -2.077 -16.157 -9.474 1.00 97.00 377 GLN A CA 1
ATOM 2868 C C . GLN A 1 377 ? -2.319 -14.745 -8.934 1.00 97.00 377 GLN A C 1
ATOM 2870 O O . GLN A 1 377 ? -3.310 -14.544 -8.228 1.00 97.00 377 GLN A O 1
ATOM 2875 N N . PRO A 1 378 ? -1.464 -13.761 -9.284 1.00 97.75 378 PRO A N 1
ATOM 2876 C CA . PRO A 1 378 ? -0.394 -13.815 -10.293 1.00 97.75 378 PRO A CA 1
ATOM 2877 C C . PRO A 1 378 ? 0.978 -14.262 -9.761 1.00 97.75 378 PRO A C 1
ATOM 2879 O O . PRO A 1 378 ? 1.942 -14.317 -10.528 1.00 97.75 378 PRO A O 1
ATOM 2882 N N . LEU A 1 379 ? 1.116 -14.531 -8.455 1.00 97.75 379 LEU A N 1
ATOM 2883 C CA . LEU A 1 379 ? 2.426 -14.789 -7.852 1.00 97.75 379 LEU A CA 1
ATOM 2884 C C . LEU A 1 379 ? 3.131 -15.986 -8.495 1.00 97.75 379 LEU A C 1
ATOM 2886 O O . LEU A 1 379 ? 4.333 -15.921 -8.742 1.00 97.75 379 LEU A O 1
ATOM 2890 N N . LYS A 1 380 ? 2.389 -17.063 -8.773 1.00 97.44 380 LYS A N 1
ATOM 2891 C CA . LYS A 1 380 ? 2.921 -18.259 -9.430 1.00 97.44 380 LYS A CA 1
ATOM 2892 C C . LYS A 1 380 ? 3.533 -17.920 -10.789 1.00 97.44 380 LYS A C 1
ATOM 2894 O O . LYS A 1 380 ? 4.670 -18.309 -11.043 1.00 97.44 380 LYS A O 1
ATOM 2899 N N . THR A 1 381 ? 2.823 -17.166 -11.629 1.00 97.81 381 THR A N 1
ATOM 2900 C CA . THR A 1 381 ? 3.359 -16.711 -12.917 1.00 97.81 381 THR A CA 1
ATOM 2901 C C . THR A 1 381 ? 4.619 -15.869 -12.719 1.00 97.81 381 THR A C 1
ATOM 2903 O O . THR A 1 381 ? 5.652 -16.210 -13.284 1.00 97.81 381 THR A O 1
ATOM 2906 N N . LEU A 1 382 ? 4.614 -14.864 -11.836 1.00 98.00 382 LEU A N 1
ATOM 2907 C CA . LEU A 1 382 ? 5.809 -14.043 -11.584 1.00 98.00 382 LEU A CA 1
ATOM 2908 C C . LEU A 1 382 ? 7.016 -14.853 -11.088 1.00 98.00 382 LEU A C 1
ATOM 2910 O O . LEU A 1 382 ? 8.145 -14.583 -11.486 1.00 98.00 382 LEU A O 1
ATOM 2914 N N . VAL A 1 383 ? 6.812 -15.857 -10.235 1.00 97.19 383 VAL A N 1
ATOM 2915 C CA . VAL A 1 383 ? 7.896 -16.749 -9.789 1.00 97.19 383 VAL A CA 1
ATOM 2916 C C . VAL A 1 383 ? 8.477 -17.550 -10.960 1.00 97.19 383 VAL A C 1
ATOM 2918 O O . VAL A 1 383 ? 9.676 -17.827 -10.980 1.00 97.19 383 VAL A O 1
ATOM 2921 N N . ASN A 1 384 ? 7.674 -17.899 -11.963 1.00 96.38 384 ASN A N 1
ATOM 2922 C CA . ASN A 1 384 ? 8.157 -18.685 -13.094 1.00 96.38 384 ASN A CA 1
ATOM 2923 C C . ASN A 1 384 ? 9.099 -17.893 -14.008 1.00 96.38 384 ASN A C 1
ATOM 2925 O O . ASN A 1 384 ? 10.131 -18.440 -14.392 1.00 96.38 384 ASN A O 1
ATOM 2929 N N . TYR A 1 385 ? 8.786 -16.629 -14.319 1.00 95.81 385 TYR A N 1
ATOM 2930 C CA . TYR A 1 385 ? 9.530 -15.875 -15.343 1.00 95.81 385 TYR A CA 1
ATOM 2931 C C . TYR A 1 385 ? 10.186 -14.570 -14.860 1.00 95.81 385 TYR A C 1
ATOM 2933 O O . TYR A 1 385 ? 11.056 -14.039 -15.542 1.00 95.81 385 TYR A O 1
ATOM 2941 N N . ARG A 1 386 ? 9.845 -14.073 -13.662 1.00 96.94 386 ARG A N 1
ATOM 2942 C CA . ARG A 1 386 ? 10.345 -12.796 -13.111 1.00 96.94 386 ARG A CA 1
ATOM 2943 C C . ARG A 1 386 ? 11.174 -12.950 -11.832 1.00 96.94 386 ARG A C 1
ATOM 2945 O O . ARG A 1 386 ? 11.196 -12.050 -10.998 1.00 96.94 386 ARG A O 1
ATOM 2952 N N . ARG A 1 387 ? 11.909 -14.054 -11.666 1.00 95.56 387 ARG A N 1
ATOM 2953 C CA . ARG A 1 387 ? 12.954 -14.198 -10.622 1.00 95.56 387 ARG A CA 1
ATOM 2954 C C . ARG A 1 387 ? 14.252 -13.518 -11.056 1.00 95.56 387 ARG A C 1
ATOM 2956 O O . ARG A 1 387 ? 15.241 -14.177 -11.359 1.00 95.56 387 ARG A O 1
ATOM 2963 N N . VAL A 1 388 ? 14.200 -12.196 -11.145 1.00 91.88 388 VAL A N 1
ATOM 2964 C CA . VAL A 1 388 ? 15.259 -11.363 -11.738 1.00 91.88 388 VAL A CA 1
ATOM 2965 C C . VAL A 1 388 ? 16.068 -10.575 -10.708 1.00 91.88 388 VAL A C 1
ATOM 2967 O O . VAL A 1 388 ? 17.037 -9.914 -11.068 1.00 91.88 388 VAL A O 1
ATOM 2970 N N . ASP A 1 389 ? 15.683 -10.616 -9.430 1.00 86.12 389 ASP A N 1
ATOM 2971 C CA . ASP A 1 389 ? 16.449 -9.952 -8.381 1.00 86.12 389 ASP A CA 1
ATOM 2972 C C . ASP A 1 389 ? 17.656 -10.817 -7.967 1.00 86.12 389 ASP A C 1
ATOM 2974 O O . ASP A 1 389 ? 17.477 -11.959 -7.528 1.00 86.12 389 ASP A O 1
ATOM 2978 N N . PRO A 1 390 ? 18.894 -10.304 -8.084 1.00 78.50 390 PRO A N 1
ATOM 2979 C CA . PRO A 1 390 ? 20.089 -11.078 -7.765 1.00 78.50 390 PRO A CA 1
ATOM 2980 C C . PRO A 1 390 ? 20.218 -11.421 -6.272 1.00 78.50 390 PRO A C 1
ATOM 2982 O O . PRO A 1 390 ? 20.930 -12.369 -5.934 1.00 78.50 390 PRO A O 1
ATOM 2985 N N . GLY A 1 391 ? 19.558 -10.690 -5.368 1.00 75.75 391 GLY A N 1
ATOM 2986 C CA . GLY A 1 391 ? 19.557 -11.007 -3.937 1.00 75.75 391 GLY A CA 1
ATOM 2987 C C . GLY A 1 391 ? 18.399 -11.854 -3.454 1.00 75.75 391 GLY A C 1
ATOM 2988 O O . GLY A 1 391 ? 18.497 -12.414 -2.363 1.00 75.75 391 GLY A O 1
ATOM 2989 N N . ASP A 1 392 ? 17.341 -12.002 -4.247 1.00 81.25 392 ASP A N 1
ATOM 2990 C CA . ASP A 1 392 ? 16.270 -12.954 -3.969 1.00 81.25 392 ASP A CA 1
ATOM 2991 C C . ASP A 1 392 ? 15.911 -13.768 -5.215 1.00 81.25 392 ASP A C 1
ATOM 2993 O O . ASP A 1 392 ? 14.900 -13.565 -5.887 1.00 81.25 392 ASP A O 1
ATOM 2997 N N . LYS A 1 393 ? 16.747 -14.777 -5.475 1.00 86.06 393 LYS A N 1
ATOM 2998 C CA . LYS A 1 393 ? 16.615 -15.690 -6.618 1.00 86.06 393 LYS A CA 1
ATOM 2999 C C . LYS A 1 393 ? 15.373 -16.591 -6.591 1.00 86.06 393 LYS A C 1
ATOM 3001 O O . LYS A 1 393 ? 15.213 -17.421 -7.487 1.00 86.06 393 LYS A O 1
ATOM 3006 N N . TYR A 1 394 ? 14.540 -16.523 -5.550 1.00 90.19 394 TYR A N 1
ATOM 3007 C CA . TYR A 1 394 ? 13.370 -17.391 -5.392 1.00 90.19 394 TYR A CA 1
ATOM 3008 C C . TYR A 1 394 ? 12.045 -16.652 -5.554 1.00 90.19 394 TYR A C 1
ATOM 3010 O O . TYR A 1 394 ? 11.034 -17.301 -5.829 1.00 90.19 394 TYR A O 1
ATOM 3018 N N . ARG A 1 395 ? 12.024 -15.324 -5.415 1.00 92.44 395 ARG A N 1
ATOM 3019 C CA . ARG A 1 395 ? 10.791 -14.540 -5.519 1.00 92.44 395 ARG A CA 1
ATOM 3020 C C . ARG A 1 395 ? 10.649 -13.877 -6.881 1.00 92.44 395 ARG A C 1
ATOM 3022 O O . ARG A 1 395 ? 11.605 -13.354 -7.436 1.00 92.44 395 ARG A O 1
ATOM 3029 N N . GLY A 1 396 ? 9.425 -13.895 -7.404 1.00 96.00 396 GLY A N 1
ATOM 3030 C CA . GLY A 1 396 ? 9.067 -13.111 -8.582 1.00 96.00 396 GLY A CA 1
ATOM 3031 C C . GLY A 1 396 ? 9.024 -11.616 -8.257 1.00 96.00 396 GLY A C 1
ATOM 3032 O O . GLY A 1 396 ? 8.597 -11.237 -7.163 1.00 96.00 396 GLY A O 1
ATOM 3033 N N . CYS A 1 397 ? 9.434 -10.775 -9.198 1.00 97.00 397 CYS A N 1
ATOM 3034 C CA . CYS A 1 397 ? 9.528 -9.325 -9.042 1.00 97.00 397 CYS A CA 1
ATOM 3035 C C . CYS A 1 397 ? 8.512 -8.586 -9.917 1.00 97.00 397 CYS A C 1
ATOM 3037 O O . CYS A 1 397 ? 8.271 -8.966 -11.062 1.00 97.00 397 CYS A O 1
ATOM 3039 N N . PHE A 1 398 ? 7.942 -7.506 -9.381 1.00 98.31 398 PHE A N 1
ATOM 3040 C CA . PHE A 1 398 ? 7.119 -6.565 -10.142 1.00 98.31 398 PHE A CA 1
ATOM 3041 C C . PHE A 1 398 ? 7.128 -5.184 -9.477 1.00 98.31 398 PHE A C 1
ATOM 3043 O O . PHE A 1 398 ? 6.737 -5.057 -8.308 1.00 98.31 398 PHE A O 1
ATOM 3050 N N . GLY A 1 399 ? 7.522 -4.168 -10.242 1.00 97.62 399 GLY A N 1
ATOM 3051 C CA . GLY A 1 399 ? 7.697 -2.799 -9.772 1.00 97.62 399 GLY A CA 1
ATOM 3052 C C . GLY A 1 399 ? 8.994 -2.582 -8.990 1.00 97.62 399 GLY A C 1
ATOM 3053 O O . GLY A 1 399 ? 9.684 -3.526 -8.595 1.00 97.62 399 GLY A O 1
ATOM 3054 N N . MET A 1 400 ? 9.289 -1.313 -8.740 1.00 95.12 400 MET A N 1
ATOM 3055 C CA . MET A 1 400 ? 10.522 -0.809 -8.154 1.00 95.12 400 MET A CA 1
ATOM 3056 C C . MET A 1 400 ? 10.241 -0.071 -6.852 1.00 95.12 400 MET A C 1
ATOM 3058 O O . MET A 1 400 ? 9.364 0.787 -6.773 1.00 95.12 400 MET A O 1
ATOM 3062 N N . ASN A 1 401 ? 10.993 -0.416 -5.816 1.00 93.81 401 ASN A N 1
ATOM 3063 C CA . ASN A 1 401 ? 10.971 0.300 -4.555 1.00 93.81 401 ASN A CA 1
ATOM 3064 C C . ASN A 1 401 ? 11.753 1.607 -4.699 1.00 93.81 401 ASN A C 1
ATOM 3066 O O . ASN A 1 401 ? 12.866 1.615 -5.233 1.00 93.81 401 ASN A O 1
ATOM 3070 N N . CYS A 1 402 ? 11.185 2.698 -4.196 1.00 90.06 402 CYS A N 1
ATOM 3071 C CA . CYS A 1 402 ? 11.752 4.030 -4.316 1.00 90.06 402 CYS A CA 1
ATOM 3072 C C . CYS A 1 402 ? 11.753 4.768 -2.974 1.00 90.06 402 CYS A C 1
ATOM 3074 O O . CYS A 1 402 ? 10.807 4.681 -2.186 1.00 90.06 402 CYS A O 1
ATOM 3076 N N . VAL A 1 403 ? 12.805 5.551 -2.734 1.00 86.12 403 VAL A N 1
ATOM 3077 C CA . VAL A 1 403 ? 12.923 6.432 -1.565 1.00 86.12 403 VAL A CA 1
ATOM 3078 C C . VAL A 1 403 ? 13.018 7.899 -2.004 1.00 86.12 403 VAL A C 1
ATOM 3080 O O . VAL A 1 403 ? 13.753 8.199 -2.945 1.00 86.12 403 VAL A O 1
ATOM 3083 N N . PRO A 1 404 ? 12.314 8.826 -1.338 1.00 80.19 404 PRO A N 1
ATOM 3084 C CA . PRO A 1 404 ? 12.463 10.264 -1.566 1.00 80.19 404 PRO A CA 1
ATOM 3085 C C . PRO A 1 404 ? 13.881 10.758 -1.278 1.00 80.19 404 PRO A C 1
ATOM 3087 O O . PRO A 1 404 ? 14.479 10.368 -0.277 1.00 80.19 404 PRO A O 1
ATOM 3090 N N . VAL A 1 405 ? 14.398 11.652 -2.120 1.00 72.06 405 VAL A N 1
ATOM 3091 C CA . VAL A 1 405 ? 15.646 12.390 -1.884 1.00 72.06 405 VAL A CA 1
ATOM 3092 C C . VAL A 1 405 ? 15.302 13.776 -1.363 1.00 72.06 405 VAL A C 1
ATOM 3094 O O . VAL A 1 405 ? 14.514 14.493 -1.975 1.00 72.06 405 VAL A O 1
ATOM 3097 N N . ARG A 1 406 ? 15.902 14.172 -0.237 1.00 63.19 406 ARG A N 1
ATOM 3098 C CA . ARG A 1 406 ? 15.750 15.522 0.325 1.00 63.19 406 ARG A CA 1
ATOM 3099 C C . ARG A 1 406 ? 16.963 16.387 0.021 1.00 63.19 406 ARG A C 1
ATOM 3101 O O . ARG A 1 406 ? 18.056 16.077 0.478 1.00 63.19 406 ARG A O 1
ATOM 3108 N N . THR A 1 407 ? 16.746 17.536 -0.609 1.00 41.72 407 THR A N 1
ATOM 3109 C CA . THR A 1 407 ? 17.679 18.667 -0.557 1.00 41.72 407 THR A CA 1
ATOM 3110 C C . THR A 1 407 ? 17.493 19.431 0.764 1.00 41.72 407 THR A C 1
ATOM 3112 O O . THR A 1 407 ? 16.453 20.051 0.965 1.00 41.72 407 THR A O 1
ATOM 3115 N N . GLY A 1 408 ? 18.485 19.418 1.665 1.00 31.95 408 GLY A N 1
ATOM 3116 C CA . GLY A 1 408 ? 18.583 20.383 2.780 1.00 31.95 408 GLY A CA 1
ATOM 3117 C C . GLY A 1 408 ? 18.284 19.877 4.205 1.00 31.95 408 GLY A C 1
ATOM 3118 O O . GLY A 1 408 ? 17.573 18.899 4.411 1.00 31.95 408 GLY A O 1
ATOM 3119 N N . LYS A 1 409 ? 18.906 20.565 5.180 1.00 25.41 409 LYS A N 1
ATOM 3120 C CA . LYS A 1 409 ? 19.096 20.217 6.606 1.00 25.41 409 LYS A CA 1
ATOM 3121 C C . LYS A 1 409 ? 17.812 19.856 7.363 1.00 25.41 409 LYS A C 1
ATOM 3123 O O . LYS A 1 409 ? 16.812 20.558 7.285 1.00 25.41 409 LYS A O 1
ATOM 3128 N N . TYR A 1 410 ? 17.924 18.818 8.192 1.00 30.33 410 TYR A N 1
ATOM 3129 C CA . TYR A 1 410 ? 16.980 18.478 9.253 1.00 30.33 410 TYR A CA 1
ATOM 3130 C C . TYR A 1 410 ? 16.684 19.710 10.124 1.00 30.33 410 TYR A C 1
ATOM 3132 O O . TYR A 1 410 ? 17.604 20.271 10.720 1.00 30.33 410 TYR A O 1
ATOM 3140 N N . CYS A 1 411 ? 15.418 20.126 10.213 1.00 23.31 411 CYS A N 1
ATOM 3141 C CA . CYS A 1 411 ? 14.973 20.879 11.381 1.00 23.31 411 CYS A CA 1
ATOM 3142 C C . CYS A 1 411 ? 15.049 19.908 12.564 1.00 23.31 411 CYS A C 1
ATOM 3144 O O . CYS A 1 411 ? 14.373 18.879 12.565 1.00 23.31 411 CYS A O 1
ATOM 3146 N N . SER A 1 412 ? 15.995 20.205 13.452 1.00 24.92 412 SER A N 1
ATOM 3147 C CA . SER A 1 412 ? 16.331 19.498 14.690 1.00 24.92 412 SER A CA 1
ATOM 3148 C C . SER A 1 412 ? 15.160 19.361 15.643 1.00 24.92 412 SER A C 1
ATOM 3150 O O . SER A 1 412 ? 14.436 20.376 15.771 1.00 24.92 412 SER A O 1
#

pLDDT: mean 71.97, std 26.85, range [23.31, 98.69]

Secondary structure (DSSP, 8-state):
-PPPEEEEEEE-SEETS--EEESEE-EETTEETTTT-EEEE-TT-BB--TTT-GGGGG-EEEEE-PPPPSSSEE----TT-------S-SS-EEEEEEPPP-----------------------EEEEEESS--HHHHHHSEEEEEEETTEEEEEEE--HHHHHHHHHHHTS--EEEEE-TTT--PBP-SPPPPHHHHHHHHS-TT----------------PPPPP---TT----------------PPPP-----B-SS-SS-SEEEEEHHHHHHHHHTSSS---GGGT--SEEEESS-TTGGGG-SEEEE--SS-S--BPPPPSSS---EEB---S---SS----EEEEEEEEEE--GGGGB-TTT--B-TT-TTHHHHHHH----TT-TTS-EEEEEEEEEP-S----

InterPro domains:
  IPR005302 Molybdenum cofactor sulfurase, C-terminal [PF03473] (257-407)
  IPR005302 Molybdenum cofactor sulfurase, C-terminal [PS51340] (241-412)
  IPR005303 Molybdenum cofactor sulfurase, middle domain [PF03476] (5-84)